Protein AF-0000000066102677 (afdb_homodimer)

InterPro domains:
  IPR001295 Dihydroorotate dehydrogenase, conserved site [PS00911] (38-57)
  IPR001295 Dihydroorotate dehydrogenase, conserved site [PS00912] (243-263)
  IPR005720 Dihydroorotate dehydrogenase, catalytic [PF01180] (4-275)
  IPR012135 Dihydroorotate dehydrogenase, class 1/ 2 [PIRSF000164] (2-303)
  IPR013785 Aldolase-type TIM barrel [G3DSA:3.20.20.70] (10-294)
  IPR023359 Dihydroorotate dehydrogenase A, chain A, domain 2 [G3DSA:2.30.26.10] (53-218)
  IPR024920 Dihydroorotate dehydrogenase, class 1 [MF_00224] (2-303)
  IPR033888 Dihydroorotate dehydrogenase, class 1B [cd04740] (3-303)
  IPR050074 Dihydroorotate dehydrogenase [PTHR48109] (4-302)

Structure (mmCIF, N/CA/C/O backbone):
data_AF-0000000066102677-model_v1
#
loop_
_entity.id
_entity.type
_entity.pdbx_description
1 polymer 'Dihydroorotate dehydrogenase B (NAD(+)), catalytic subunit'
#
loop_
_atom_site.group_PDB
_atom_site.id
_atom_site.type_symbol
_atom_site.label_atom_id
_atom_site.label_alt_id
_atom_site.label_comp_id
_atom_site.label_asym_id
_atom_site.label_entity_id
_atom_site.label_seq_id
_atom_site.pdbx_PDB_ins_code
_atom_site.Cartn_x
_atom_site.Cartn_y
_atom_site.Cartn_z
_atom_site.occupancy
_atom_site.B_iso_or_equiv
_atom_site.auth_seq_id
_atom_site.auth_comp_id
_atom_site.auth_asym_id
_atom_site.auth_atom_id
_atom_site.pdbx_PDB_model_num
ATOM 1 N N . MET A 1 1 ? 10.641 19.453 24.875 1 85.62 1 MET A N 1
ATOM 2 C CA . MET A 1 1 ? 11 19.547 23.453 1 85.62 1 MET A CA 1
ATOM 3 C C . MET A 1 1 ? 10.875 20.984 22.953 1 85.62 1 MET A C 1
ATOM 5 O O . MET A 1 1 ? 9.961 21.703 23.359 1 85.62 1 MET A O 1
ATOM 9 N N . ARG A 1 2 ? 11.828 21.422 22.141 1 90.62 2 ARG A N 1
ATOM 10 C CA . ARG A 1 2 ? 11.82 22.781 21.609 1 90.62 2 ARG A CA 1
ATOM 11 C C . ARG A 1 2 ? 10.648 23 20.656 1 90.62 2 ARG A C 1
ATOM 13 O O . ARG A 1 2 ? 10.305 22.109 19.875 1 90.62 2 ARG A O 1
ATOM 20 N N . PRO A 1 3 ? 10.07 24.172 20.766 1 96.19 3 PRO A N 1
ATOM 21 C CA . PRO A 1 3 ? 9.016 24.5 19.812 1 96.19 3 PRO A CA 1
ATOM 22 C C . PRO A 1 3 ? 9.523 24.547 18.375 1 96.19 3 PRO A C 1
ATOM 24 O O . PRO A 1 3 ? 10.734 24.672 18.141 1 96.19 3 PRO A O 1
ATOM 27 N N . VAL A 1 4 ? 8.586 24.422 17.453 1 97.44 4 VAL A N 1
ATOM 28 C CA . VAL A 1 4 ? 8.922 24.484 16.031 1 97.44 4 VAL A CA 1
ATOM 29 C C . VAL A 1 4 ? 8.008 25.5 15.336 1 97.44 4 VAL A C 1
ATOM 31 O O . VAL A 1 4 ? 6.922 25.797 15.828 1 97.44 4 VAL A O 1
ATOM 34 N N . GLU A 1 5 ? 8.453 26.031 14.273 1 97.69 5 GLU A N 1
ATOM 35 C CA . GLU A 1 5 ? 7.633 26.891 13.43 1 97.69 5 GLU A CA 1
ATOM 36 C C . GLU A 1 5 ? 7.125 26.156 12.195 1 97.69 5 GLU A C 1
ATOM 38 O O . GLU A 1 5 ? 7.922 25.656 11.398 1 97.69 5 GLU A O 1
ATOM 43 N N . VAL A 1 6 ? 5.836 26.047 12.07 1 98 6 VAL A N 1
ATOM 44 C CA . VAL A 1 6 ? 5.207 25.359 10.953 1 98 6 VAL A CA 1
ATOM 45 C C . VAL A 1 6 ? 4.145 26.25 10.32 1 98 6 VAL A C 1
ATOM 47 O O . VAL A 1 6 ? 3.209 26.688 10.992 1 98 6 VAL A O 1
ATOM 50 N N . LEU A 1 7 ? 4.305 26.5 9.062 1 98.25 7 LEU A N 1
ATOM 51 C CA . LEU A 1 7 ? 3.361 27.328 8.312 1 98.25 7 LEU A CA 1
ATOM 52 C C . LEU A 1 7 ? 3.131 28.656 9.016 1 98.25 7 LEU A C 1
ATOM 54 O O . LEU A 1 7 ? 1.985 29.078 9.195 1 98.25 7 LEU A O 1
ATOM 58 N N . GLY A 1 8 ? 4.152 29.203 9.555 1 97.38 8 GLY A N 1
ATOM 59 C CA . GLY A 1 8 ? 4.145 30.547 10.109 1 97.38 8 GLY A CA 1
ATOM 60 C C . GLY A 1 8 ? 3.637 30.609 11.531 1 97.38 8 GLY A C 1
ATOM 61 O O . GLY A 1 8 ? 3.465 31.688 12.094 1 97.38 8 GLY A O 1
ATOM 62 N N . LYS A 1 9 ? 3.381 29.5 12.117 1 98.31 9 LYS A N 1
ATOM 63 C CA . LYS A 1 9 ? 2.877 29.469 13.484 1 98.31 9 LYS A CA 1
ATOM 64 C C . LYS A 1 9 ? 3.818 28.672 14.391 1 98.31 9 LYS A C 1
ATOM 66 O O . LYS A 1 9 ? 4.426 27.688 13.961 1 98.31 9 LYS A O 1
ATOM 71 N N . ARG A 1 10 ? 3.861 29.094 15.586 1 98 10 ARG A N 1
ATOM 72 C CA . ARG A 1 10 ? 4.656 28.391 16.594 1 98 10 ARG A CA 1
ATOM 73 C C . ARG A 1 10 ? 3.895 27.203 17.156 1 98 10 ARG A C 1
ATOM 75 O O . ARG A 1 10 ? 2.777 27.359 17.672 1 98 10 ARG A O 1
ATOM 82 N N . TRP A 1 11 ? 4.465 25.969 17.016 1 98.44 11 TRP A N 1
ATOM 83 C CA . TRP A 1 11 ? 3.965 24.75 17.656 1 98.44 11 TRP A CA 1
ATOM 84 C C . TRP A 1 11 ? 4.785 24.391 18.891 1 98.44 11 TRP A C 1
ATOM 86 O O . TRP A 1 11 ? 6.012 24.516 18.875 1 98.44 11 TRP A O 1
ATOM 96 N N . ALA A 1 12 ? 4.191 24 19.938 1 97.88 12 ALA A N 1
ATOM 97 C CA . ALA A 1 12 ? 4.91 23.609 21.156 1 97.88 12 ALA A CA 1
ATOM 98 C C . ALA A 1 12 ? 5.863 22.453 20.875 1 97.88 12 ALA A C 1
ATOM 100 O O . ALA A 1 12 ? 6.891 22.312 21.547 1 97.88 12 ALA A O 1
ATOM 101 N N . HIS A 1 13 ? 5.57 21.609 20.047 1 98.38 13 HIS A N 1
ATOM 102 C CA . HIS A 1 13 ? 6.34 20.484 19.531 1 98.38 13 HIS A CA 1
ATOM 103 C C . HIS A 1 13 ? 5.832 20.047 18.156 1 98.38 13 HIS A C 1
ATOM 105 O O . HIS A 1 13 ? 4.805 20.547 17.688 1 98.38 13 HIS A O 1
ATOM 111 N N . PRO A 1 14 ? 6.434 19.109 17.391 1 98.69 14 PRO A N 1
ATOM 112 C CA . PRO A 1 14 ? 6.109 18.922 15.984 1 98.69 14 PRO A CA 1
ATOM 113 C C . PRO A 1 14 ? 4.965 17.938 15.766 1 98.69 14 PRO A C 1
ATOM 115 O O . PRO A 1 14 ? 4.848 17.344 14.695 1 98.69 14 PRO A O 1
ATOM 118 N N . ILE A 1 15 ? 4.082 17.688 16.75 1 98.75 15 ILE A N 1
ATOM 119 C CA . ILE A 1 15 ? 3.068 16.656 16.641 1 98.75 15 ILE A CA 1
ATOM 120 C C . ILE A 1 15 ? 1.678 17.281 16.688 1 98.75 15 ILE A C 1
ATOM 122 O O . ILE A 1 15 ? 1.301 17.906 17.672 1 98.75 15 ILE A O 1
ATOM 126 N N . ALA A 1 16 ? 0.967 17.094 15.641 1 98.81 16 ALA A N 1
ATOM 127 C CA . ALA A 1 16 ? -0.382 17.641 15.523 1 98.81 16 ALA A CA 1
ATOM 128 C C . ALA A 1 16 ? -1.42 16.516 15.438 1 98.81 16 ALA A C 1
ATOM 130 O O . ALA A 1 16 ? -1.073 15.359 15.211 1 98.81 16 ALA A O 1
ATOM 131 N N . CYS A 1 17 ? -2.656 16.906 15.648 1 98.56 17 CYS A N 1
ATOM 132 C CA . CYS A 1 17 ? -3.803 16.047 15.383 1 98.56 17 CYS A CA 1
ATOM 133 C C . CYS A 1 17 ? -4.156 16.062 13.898 1 98.56 17 CYS A C 1
ATOM 135 O O . CYS A 1 17 ? -4.406 17.125 13.328 1 98.56 17 CYS A O 1
ATOM 137 N N . ALA A 1 18 ? -4.188 14.883 13.312 1 98.25 18 ALA A N 1
ATOM 138 C CA . ALA A 1 18 ? -4.461 14.773 11.883 1 98.25 18 ALA A CA 1
ATOM 139 C C . ALA A 1 18 ? -5.926 15.078 11.586 1 98.25 18 ALA A C 1
ATOM 141 O O . ALA A 1 18 ? -6.785 14.961 12.461 1 98.25 18 ALA A O 1
ATOM 142 N N . SER A 1 19 ? -6.18 15.461 10.336 1 96.38 19 SER A N 1
ATOM 143 C CA . SER A 1 19 ? -7.555 15.594 9.875 1 96.38 19 SER A CA 1
ATOM 144 C C . SER A 1 19 ? -8.312 14.281 9.984 1 96.38 19 SER A C 1
ATOM 146 O O . SER A 1 19 ? -7.898 13.266 9.414 1 96.38 19 SER A O 1
ATOM 148 N N . GLY A 1 20 ? -9.336 14.281 10.758 1 91.31 20 GLY A N 1
ATOM 149 C CA . GLY A 1 20 ? -10.141 13.086 10.953 1 91.31 20 GLY A CA 1
ATOM 150 C C . GLY A 1 20 ? -11.25 13.273 11.969 1 91.31 20 GLY A C 1
ATOM 151 O O . GLY A 1 20 ? -11.617 14.406 12.289 1 91.31 20 GLY A O 1
ATOM 152 N N . ALA A 1 21 ? -11.711 12.18 12.477 1 82.06 21 ALA A N 1
ATOM 153 C CA . ALA A 1 21 ? -12.914 12.164 13.312 1 82.06 21 ALA A CA 1
ATOM 154 C C . ALA A 1 21 ? -12.68 12.914 14.617 1 82.06 21 ALA A C 1
ATOM 156 O O . ALA A 1 21 ? -13.602 13.523 15.164 1 82.06 21 ALA A O 1
ATOM 157 N N . LEU A 1 22 ? -11.469 12.922 15.07 1 89.38 22 LEU A N 1
ATOM 158 C CA . LEU A 1 22 ? -11.164 13.539 16.359 1 89.38 22 LEU A CA 1
ATOM 159 C C . LEU A 1 22 ? -11.359 15.055 16.281 1 89.38 22 LEU A C 1
ATOM 161 O O . LEU A 1 22 ? -11.688 15.688 17.297 1 89.38 22 LEU A O 1
ATOM 165 N N . ALA A 1 23 ? -11.203 15.633 15.109 1 93.88 23 ALA A N 1
ATOM 166 C CA . ALA A 1 23 ? -11.273 17.094 14.984 1 93.88 23 ALA A CA 1
ATOM 167 C C . ALA A 1 23 ? -12.461 17.5 14.125 1 93.88 23 ALA A C 1
ATOM 169 O O . ALA A 1 23 ? -12.352 18.438 13.32 1 93.88 23 ALA A O 1
ATOM 170 N N . ALA A 1 24 ? -13.562 16.828 14.305 1 92.56 24 ALA A N 1
ATOM 171 C CA . ALA A 1 24 ? -14.758 17.109 13.508 1 92.56 24 ALA A CA 1
ATOM 172 C C . ALA A 1 24 ? -15.602 18.203 14.156 1 92.56 24 ALA A C 1
ATOM 174 O O . ALA A 1 24 ? -16.391 18.859 13.477 1 92.56 24 ALA A O 1
ATOM 175 N N . HIS A 1 25 ? -15.453 18.344 15.508 1 95.25 25 HIS A N 1
ATOM 176 C CA . HIS A 1 25 ? -16.188 19.344 16.281 1 95.25 25 HIS A CA 1
ATOM 177 C C . HIS A 1 25 ? -15.328 19.875 17.438 1 95.25 25 HIS A C 1
ATOM 179 O O . HIS A 1 25 ? -14.297 19.281 17.766 1 95.25 25 HIS A O 1
ATOM 185 N N . ARG A 1 26 ? -15.805 20.906 17.984 1 97.31 26 ARG A N 1
ATOM 186 C CA . ARG A 1 26 ? -15.062 21.609 19.031 1 97.31 26 ARG A CA 1
ATOM 187 C C . ARG A 1 26 ? -14.695 20.672 20.172 1 97.31 26 ARG A C 1
ATOM 189 O O . ARG A 1 26 ? -13.539 20.641 20.609 1 97.31 26 ARG A O 1
ATOM 196 N N . PRO A 1 27 ? -15.57 19.812 20.703 1 97.19 27 PRO A N 1
ATOM 197 C CA . PRO A 1 27 ? -15.18 18.922 21.797 1 97.19 27 PRO A CA 1
ATOM 198 C C . PRO A 1 27 ? -14.023 18 21.438 1 97.19 27 PRO A C 1
ATOM 200 O O . PRO A 1 27 ? -13.164 17.734 22.281 1 97.19 27 PRO A O 1
ATOM 203 N N . GLY A 1 28 ? -14.039 17.547 20.234 1 97.19 28 GLY A N 1
ATOM 204 C CA . GLY A 1 28 ? -12.938 16.734 19.766 1 97.19 28 GLY A CA 1
ATOM 205 C C . GLY A 1 28 ? -11.617 17.484 19.703 1 97.19 28 GLY A C 1
ATOM 206 O O . GLY A 1 28 ? -10.578 16.969 20.109 1 97.19 28 GLY A O 1
ATOM 207 N N . MET A 1 29 ? -11.641 18.672 19.219 1 98 29 MET A N 1
ATOM 208 C CA . MET A 1 29 ? -10.461 19.516 19.156 1 98 29 MET A CA 1
ATOM 209 C C . MET A 1 29 ? -9.906 19.797 20.547 1 98 29 MET A C 1
ATOM 211 O O . MET A 1 29 ? -8.695 19.703 20.766 1 98 29 MET A O 1
ATOM 215 N N . GLU A 1 30 ? -10.844 20.078 21.453 1 98.19 30 GLU A N 1
ATOM 216 C CA . GLU A 1 30 ? -10.453 20.328 22.844 1 98.19 30 GLU A CA 1
ATOM 217 C C . GLU A 1 30 ? -9.773 19.094 23.453 1 98.19 30 GLU A C 1
ATOM 219 O O . GLU A 1 30 ? -8.75 19.219 24.125 1 98.19 30 GLU A O 1
ATOM 224 N N . ASN A 1 31 ? -10.359 18 23.219 1 97.69 31 ASN A N 1
ATOM 225 C CA . ASN A 1 31 ? -9.797 16.75 23.719 1 97.69 31 ASN A CA 1
ATOM 226 C C . ASN A 1 31 ? -8.383 16.531 23.172 1 97.69 31 ASN A C 1
ATOM 228 O O . ASN A 1 31 ? -7.492 16.109 23.922 1 97.69 31 ASN A O 1
ATOM 232 N N . ALA A 1 32 ? -8.164 16.766 21.891 1 98 32 ALA A N 1
ATOM 233 C CA . ALA A 1 32 ? -6.852 16.594 21.281 1 98 32 ALA A CA 1
ATOM 234 C C . ALA A 1 32 ? -5.809 17.484 21.953 1 98 32 ALA A C 1
ATOM 236 O O . ALA A 1 32 ? -4.703 17.031 22.25 1 98 32 ALA A O 1
ATOM 237 N N . VAL A 1 33 ? -6.188 18.703 22.203 1 98.06 33 VAL A N 1
ATOM 238 C CA . VAL A 1 33 ? -5.262 19.672 22.797 1 98.06 33 VAL A CA 1
ATOM 239 C C . VAL A 1 33 ? -4.98 19.281 24.25 1 98.06 33 VAL A C 1
ATOM 241 O O . VAL A 1 33 ? -3.838 19.344 24.703 1 98.06 33 VAL A O 1
ATOM 244 N N . LEU A 1 34 ? -6.004 18.859 24.938 1 97.88 34 LEU A N 1
ATOM 245 C CA . LEU A 1 34 ? -5.836 18.438 26.328 1 97.88 34 LEU A CA 1
ATOM 246 C C . LEU A 1 34 ? -4.949 17.203 26.422 1 97.88 34 LEU A C 1
ATOM 248 O O . LEU A 1 34 ? -4.266 17 27.422 1 97.88 34 LEU A O 1
ATOM 252 N N . ARG A 1 35 ? -4.93 16.516 25.359 1 98.06 35 ARG A N 1
ATOM 253 C CA . ARG A 1 35 ? -4.105 15.305 25.312 1 98.06 35 ARG A CA 1
ATOM 254 C C . ARG A 1 35 ? -2.725 15.617 24.734 1 98.06 35 ARG A C 1
ATOM 256 O O . ARG A 1 35 ? -1.921 14.703 24.531 1 98.06 35 ARG A O 1
ATOM 263 N N . GLY A 1 36 ? -2.475 16.828 24.359 1 98.06 36 GLY A N 1
ATOM 264 C CA . GLY A 1 36 ? -1.104 17.25 24.125 1 98.06 36 GLY A CA 1
ATOM 265 C C . GLY A 1 36 ? -0.829 17.578 22.672 1 98.06 36 GLY A C 1
ATOM 266 O O . GLY A 1 36 ? 0.327 17.734 22.266 1 98.06 36 GLY A O 1
ATOM 267 N N . ALA A 1 37 ? -1.817 17.656 21.812 1 98.62 37 ALA A N 1
ATOM 268 C CA . ALA A 1 37 ? -1.579 18.047 20.422 1 98.62 37 ALA A CA 1
ATOM 269 C C . ALA A 1 37 ? -1.091 19.484 20.312 1 98.62 37 ALA A C 1
ATOM 271 O O . ALA A 1 37 ? -1.624 20.375 20.984 1 98.62 37 ALA A O 1
ATOM 272 N N . ALA A 1 38 ? -0.076 19.719 19.469 1 98.69 38 ALA A N 1
ATOM 273 C CA . ALA A 1 38 ? 0.511 21.047 19.344 1 98.69 38 ALA A CA 1
ATOM 274 C C . ALA A 1 38 ? -0.225 21.875 18.297 1 98.69 38 ALA A C 1
ATOM 276 O O . ALA A 1 38 ? -0.065 23.094 18.234 1 98.69 38 ALA A O 1
ATOM 277 N N . ALA A 1 39 ? -0.993 21.234 17.453 1 98.81 39 ALA A N 1
ATOM 278 C CA . ALA A 1 39 ? -1.823 21.859 16.422 1 98.81 39 ALA A CA 1
ATOM 279 C C . ALA A 1 39 ? -2.971 20.938 16.016 1 98.81 39 ALA A C 1
ATOM 281 O O . ALA A 1 39 ? -2.941 19.734 16.312 1 98.81 39 ALA A O 1
ATOM 282 N N . ILE A 1 40 ? -3.975 21.516 15.383 1 98.75 40 ILE A N 1
ATOM 283 C CA . ILE A 1 40 ? -5.152 20.766 14.961 1 98.75 40 ILE A CA 1
ATOM 284 C C . ILE A 1 40 ? -5.367 20.938 13.461 1 98.75 40 ILE A C 1
ATOM 286 O O . ILE A 1 40 ? -5.383 22.062 12.953 1 98.75 40 ILE A O 1
ATOM 290 N N . PHE A 1 41 ? -5.465 19.859 12.781 1 98.75 41 PHE A N 1
ATOM 291 C CA . PHE A 1 41 ? -6.07 19.844 11.453 1 98.75 41 PHE A CA 1
ATOM 292 C C . PHE A 1 41 ? -7.508 19.344 11.523 1 98.75 41 PHE A C 1
ATOM 294 O O . PHE A 1 41 ? -7.766 18.219 11.953 1 98.75 41 PHE A O 1
ATOM 301 N N . THR A 1 42 ? -8.414 20.125 11.109 1 98.38 42 THR A N 1
ATOM 302 C CA . THR A 1 42 ? -9.82 19.766 11.289 1 98.38 42 THR A CA 1
ATOM 303 C C . THR A 1 42 ? -10.227 18.672 10.32 1 98.38 42 THR A C 1
ATOM 305 O O . THR A 1 42 ? -9.531 18.406 9.336 1 98.38 42 THR A O 1
ATOM 308 N N . LYS A 1 43 ? -11.344 18.062 10.695 1 96.88 43 LYS A N 1
ATOM 309 C CA . LYS A 1 43 ? -11.984 17.203 9.703 1 96.88 43 LYS A CA 1
ATOM 310 C C . LYS A 1 43 ? -12.18 17.938 8.375 1 96.88 43 LYS A C 1
ATOM 312 O O . LYS A 1 43 ? -12.555 19.109 8.359 1 96.88 43 LYS A O 1
ATOM 317 N N . THR A 1 44 ? -11.938 17.172 7.312 1 96.81 44 THR A N 1
ATOM 318 C CA . THR A 1 44 ? -12.102 17.766 5.996 1 96.81 44 THR A CA 1
ATOM 319 C C . THR A 1 44 ? -13.547 18.203 5.781 1 96.81 44 THR A C 1
ATOM 321 O O . THR A 1 44 ? -14.477 17.422 5.988 1 96.81 44 THR A O 1
ATOM 324 N N . VAL A 1 45 ? -13.648 19.438 5.406 1 96.31 45 VAL A N 1
ATOM 325 C CA . VAL A 1 45 ? -14.961 20.031 5.148 1 96.31 45 VAL A CA 1
ATOM 326 C C . VAL A 1 45 ? -15.172 20.188 3.643 1 96.31 45 VAL A C 1
ATOM 328 O O . VAL A 1 45 ? -14.242 20.547 2.91 1 96.31 45 VAL A O 1
ATOM 331 N N . THR A 1 46 ? -16.422 19.875 3.232 1 96.12 46 THR A N 1
ATOM 332 C CA . THR A 1 46 ? -16.812 20.047 1.839 1 96.12 46 THR A CA 1
ATOM 333 C C . THR A 1 46 ? -17.734 21.25 1.69 1 96.12 46 THR A C 1
ATOM 335 O O . THR A 1 46 ? -18.062 21.922 2.676 1 96.12 46 THR A O 1
ATOM 338 N N . GLU A 1 47 ? -18.109 21.547 0.451 1 96.12 47 GLU A N 1
ATOM 339 C CA . GLU A 1 47 ? -18.891 22.75 0.18 1 96.12 47 GLU A CA 1
ATOM 340 C C . GLU A 1 47 ? -20.234 22.719 0.907 1 96.12 47 GLU A C 1
ATOM 342 O O . GLU A 1 47 ? -20.797 23.766 1.255 1 96.12 47 GLU A O 1
ATOM 347 N N . SER A 1 48 ? -20.781 21.516 0.992 1 95.75 48 SER A N 1
ATOM 348 C CA . SER A 1 48 ? -22 21.281 1.746 1 95.75 48 SER A CA 1
ATOM 349 C C . SER A 1 48 ? -21.828 20.125 2.734 1 95.75 48 SER A C 1
ATOM 351 O O . SER A 1 48 ? -20.953 19.281 2.553 1 95.75 48 SER A O 1
ATOM 353 N N . PRO A 1 49 ? -22.641 20.172 3.787 1 96.12 49 PRO A N 1
ATOM 354 C CA . PRO A 1 49 ? -22.547 19.062 4.734 1 96.12 49 PRO A CA 1
ATOM 355 C C . PRO A 1 49 ? -22.703 17.703 4.062 1 96.12 49 PRO A C 1
ATOM 357 O O . PRO A 1 49 ? -23.438 17.578 3.076 1 96.12 49 PRO A O 1
ATOM 360 N N . ARG A 1 50 ? -22 16.688 4.582 1 93.88 50 ARG A N 1
ATOM 361 C CA . ARG A 1 50 ? -22.094 15.32 4.094 1 93.88 50 ARG A CA 1
ATOM 362 C C . ARG A 1 50 ? -22.359 14.352 5.238 1 93.88 50 ARG A C 1
ATOM 364 O O . ARG A 1 50 ? -21.812 14.5 6.332 1 93.88 50 ARG A O 1
ATOM 371 N N . GLU A 1 51 ? -23.172 13.375 4.926 1 93.19 51 GLU A N 1
ATOM 372 C CA . GLU A 1 51 ? -23.5 12.352 5.914 1 93.19 51 GLU A CA 1
ATOM 373 C C . GLU A 1 51 ? -22.422 11.266 5.961 1 93.19 51 GLU A C 1
ATOM 375 O O . GLU A 1 51 ? -22.203 10.656 7.004 1 93.19 51 GLU A O 1
ATOM 380 N N . GLY A 1 52 ? -21.75 11.078 4.914 1 91.31 52 GLY A N 1
ATOM 381 C CA . GLY A 1 52 ? -20.766 10.008 4.816 1 91.31 52 GLY A CA 1
ATOM 382 C C . GLY A 1 52 ? -21.344 8.727 4.238 1 91.31 52 GLY A C 1
ATOM 383 O O . GLY A 1 52 ? -22.484 8.711 3.77 1 91.31 52 GLY A O 1
ATOM 384 N N . HIS A 1 53 ? -20.578 7.695 4.168 1 90.88 53 HIS A N 1
ATOM 385 C CA . HIS A 1 53 ? -20.984 6.402 3.621 1 90.88 53 HIS A CA 1
ATOM 386 C C . HIS A 1 53 ? -21.781 5.59 4.641 1 90.88 53 HIS A C 1
ATOM 388 O O . HIS A 1 53 ? -21.688 5.844 5.844 1 90.88 53 HIS A O 1
ATOM 394 N N . PRO A 1 54 ? -22.5 4.637 4.172 1 91 54 PRO A N 1
ATOM 395 C CA . PRO A 1 54 ? -23.156 3.729 5.113 1 91 54 PRO A CA 1
ATOM 396 C C . PRO A 1 54 ? -22.172 2.857 5.887 1 91 54 PRO A C 1
ATOM 398 O O . PRO A 1 54 ? -21.109 2.508 5.363 1 91 54 PRO A O 1
ATOM 401 N N . GLY A 1 55 ? -22.516 2.506 7.086 1 92.06 55 GLY A N 1
ATOM 402 C CA . GLY A 1 55 ? -21.641 1.697 7.93 1 92.06 55 GLY A CA 1
ATOM 403 C C . GLY A 1 55 ? -21.547 0.253 7.473 1 92.06 55 GLY A C 1
ATOM 404 O O . GLY A 1 55 ? -22.375 -0.209 6.684 1 92.06 55 GLY A O 1
ATOM 405 N N . PRO A 1 56 ? -20.594 -0.482 8.094 1 96.44 56 PRO A N 1
ATOM 406 C CA . PRO A 1 56 ? -19.453 -0.003 8.883 1 96.44 56 PRO A CA 1
ATOM 407 C C . PRO A 1 56 ? -18.516 0.878 8.078 1 96.44 56 PRO A C 1
ATOM 409 O O . PRO A 1 56 ? -18.25 0.599 6.906 1 96.44 56 PRO A O 1
ATOM 412 N N . VAL A 1 57 ? -18.016 1.955 8.68 1 95.19 57 VAL A N 1
ATOM 413 C CA . VAL A 1 57 ? -17.188 2.904 7.945 1 95.19 57 VAL A CA 1
ATOM 414 C C . VAL A 1 57 ? -15.742 2.818 8.445 1 95.19 57 VAL A C 1
ATOM 416 O O . VAL A 1 57 ? -14.859 3.506 7.926 1 95.19 57 VAL A O 1
ATOM 419 N N . PHE A 1 58 ? -15.547 2.049 9.484 1 95.94 58 PHE A N 1
ATOM 420 C CA . PHE A 1 58 ? -14.227 1.818 10.062 1 95.94 58 PHE A CA 1
ATOM 421 C C . PHE A 1 58 ? -14.117 0.406 10.625 1 95.94 58 PHE A C 1
ATOM 423 O O . PHE A 1 58 ? -15.023 -0.062 11.32 1 95.94 58 PHE A O 1
ATOM 430 N N . VAL A 1 59 ? -13.055 -0.29 10.273 1 96.69 59 VAL A N 1
ATOM 431 C CA . VAL A 1 59 ? -12.805 -1.61 10.836 1 96.69 59 VAL A CA 1
ATOM 432 C C . VAL A 1 59 ? -11.359 -1.688 11.328 1 96.69 59 VAL A C 1
ATOM 434 O O . VAL A 1 59 ? -10.43 -1.298 10.617 1 96.69 59 VAL A O 1
ATOM 437 N N . ASP A 1 60 ? -11.25 -2.234 12.539 1 95 60 ASP A N 1
ATOM 438 C CA . ASP A 1 60 ? -9.977 -2.299 13.25 1 95 60 ASP A CA 1
ATOM 439 C C . ASP A 1 60 ? -9.289 -3.643 13.023 1 95 60 ASP A C 1
ATOM 441 O O . ASP A 1 60 ? -9.773 -4.68 13.484 1 95 60 ASP A O 1
ATOM 445 N N . TYR A 1 61 ? -8.219 -3.648 12.312 1 96.62 61 TYR A N 1
ATOM 446 C CA . TYR A 1 61 ? -7.312 -4.781 12.133 1 96.62 61 TYR A CA 1
ATOM 447 C C . TYR A 1 61 ? -5.895 -4.418 12.562 1 96.62 61 TYR A C 1
ATOM 449 O O . TYR A 1 61 ? -4.926 -4.797 11.906 1 96.62 61 TYR A O 1
ATOM 457 N N . LEU A 1 62 ? -5.773 -3.689 13.586 1 93.62 62 LEU A N 1
ATOM 458 C CA . LEU A 1 62 ? -4.469 -3.205 14.023 1 93.62 62 LEU A CA 1
ATOM 459 C C . LEU A 1 62 ? -3.586 -4.359 14.484 1 93.62 62 LEU A C 1
ATOM 461 O O . LEU A 1 62 ? -2.357 -4.258 14.453 1 93.62 62 LEU A O 1
ATOM 465 N N . ASP A 1 63 ? -4.184 -5.484 14.914 1 92.94 63 ASP A N 1
ATOM 466 C CA . ASP A 1 63 ? -3.418 -6.691 15.211 1 92.94 63 ASP A CA 1
ATOM 467 C C . ASP A 1 63 ? -2.699 -7.207 13.969 1 92.94 63 ASP A C 1
ATOM 469 O O . ASP A 1 63 ? -1.719 -7.945 14.078 1 92.94 63 ASP A O 1
ATOM 473 N N . GLU A 1 64 ? -3.209 -6.793 12.852 1 95.31 64 GLU A N 1
ATOM 474 C CA . GLU A 1 64 ? -2.566 -7.133 11.586 1 95.31 64 GLU A CA 1
ATOM 475 C C . GLU A 1 64 ? -1.789 -5.941 11.023 1 95.31 64 GLU A C 1
ATOM 477 O O . GLU A 1 64 ? -1.279 -6 9.906 1 95.31 64 GLU A O 1
ATOM 482 N N . GLY A 1 65 ? -1.848 -4.836 11.75 1 96.19 65 GLY A N 1
ATOM 483 C CA . GLY A 1 65 ? -0.993 -3.699 11.453 1 96.19 65 GLY A CA 1
ATOM 484 C C . GLY A 1 65 ? -1.702 -2.609 10.672 1 96.19 65 GLY A C 1
ATOM 485 O O . GLY A 1 65 ? -1.064 -1.677 10.18 1 96.19 65 GLY A O 1
ATOM 486 N N . TYR A 1 66 ? -3.09 -2.768 10.523 1 97.81 66 TYR A N 1
ATOM 487 C CA . TYR A 1 66 ? -3.758 -1.738 9.734 1 97.81 66 TYR A CA 1
ATOM 488 C C . TYR A 1 66 ? -5.215 -1.591 10.156 1 97.81 66 TYR A C 1
ATOM 490 O O . TYR A 1 66 ? -5.723 -2.387 10.945 1 97.81 66 TYR A O 1
ATOM 498 N N . ALA A 1 67 ? -5.812 -0.548 9.711 1 97.31 67 ALA A N 1
ATOM 499 C CA . ALA A 1 67 ? -7.258 -0.33 9.742 1 97.31 67 ALA A CA 1
ATOM 500 C C . ALA A 1 67 ? -7.773 0.083 8.367 1 97.31 67 ALA A C 1
ATOM 502 O O . ALA A 1 67 ? -7.004 0.536 7.516 1 97.31 67 ALA A O 1
ATOM 503 N N . LEU A 1 68 ? -9.016 -0.189 8.125 1 97.19 68 LEU A N 1
ATOM 504 C CA . LEU A 1 68 ? -9.672 0.271 6.91 1 97.19 68 LEU A CA 1
ATOM 505 C C . LEU A 1 68 ? -10.781 1.266 7.234 1 97.19 68 LEU A C 1
ATOM 507 O O . LEU A 1 68 ? -11.531 1.071 8.188 1 97.19 68 LEU A O 1
ATOM 511 N N . ASN A 1 69 ? -10.789 2.34 6.441 1 94.62 69 ASN A N 1
ATOM 512 C CA . ASN A 1 69 ? -11.844 3.33 6.66 1 94.62 69 ASN A CA 1
ATOM 513 C C . ASN A 1 69 ? -12.477 3.775 5.344 1 94.62 69 ASN A C 1
ATOM 515 O O . ASN A 1 69 ? -11.789 3.887 4.328 1 94.62 69 ASN A O 1
ATOM 519 N N . ALA A 1 70 ? -13.758 3.902 5.359 1 93.12 70 ALA A N 1
ATOM 520 C CA . ALA A 1 70 ? -14.562 4.434 4.262 1 93.12 70 ALA A CA 1
ATOM 521 C C . ALA A 1 70 ? -15.594 5.43 4.773 1 93.12 70 ALA A C 1
ATOM 523 O O . ALA A 1 70 ? -16.797 5.199 4.648 1 93.12 70 ALA A O 1
ATOM 524 N N . MET A 1 71 ? -15.164 6.547 5.25 1 90.62 71 MET A N 1
ATOM 525 C CA . MET A 1 71 ? -16.016 7.48 5.977 1 90.62 71 MET A CA 1
ATOM 526 C C . MET A 1 71 ? -16.906 8.266 5.02 1 90.62 71 MET A C 1
ATOM 528 O O . MET A 1 71 ? -18.016 8.656 5.383 1 90.62 71 MET A O 1
ATOM 532 N N . GLY A 1 72 ? -16.469 8.562 3.873 1 89.25 72 GLY A N 1
ATOM 533 C CA . GLY A 1 72 ? -17.234 9.367 2.941 1 89.25 72 GLY A CA 1
ATOM 534 C C . GLY A 1 72 ? -17.25 10.844 3.309 1 89.25 72 GLY A C 1
ATOM 535 O O . GLY A 1 72 ? -18.25 11.523 3.074 1 89.25 72 GLY A O 1
ATOM 536 N N . LEU A 1 73 ? -16.359 11.289 4.082 1 91.19 73 LEU A N 1
ATOM 537 C CA . LEU A 1 73 ? -16.094 12.664 4.484 1 91.19 73 LEU A CA 1
ATOM 538 C C . LEU A 1 73 ? -17.281 13.258 5.227 1 91.19 73 LEU A C 1
ATOM 540 O O . LEU A 1 73 ? -17.734 14.359 4.898 1 91.19 73 LEU A O 1
ATOM 544 N N . PRO A 1 74 ? -17.797 12.531 6.141 1 93.19 74 PRO A N 1
ATOM 545 C CA . PRO A 1 74 ? -18.828 13.195 6.934 1 93.19 74 PRO A CA 1
ATOM 546 C C . PRO A 1 74 ? -18.344 14.492 7.57 1 93.19 74 PRO A C 1
ATOM 548 O O . PRO A 1 74 ? -17.266 14.531 8.164 1 93.19 74 PRO A O 1
ATOM 551 N N . ASN A 1 75 ? -19.094 15.547 7.445 1 94.25 75 ASN A N 1
ATOM 552 C CA . ASN A 1 75 ? -18.703 16.844 7.988 1 94.25 75 ASN A CA 1
ATOM 553 C C . ASN A 1 75 ? -19.906 17.781 8.109 1 94.25 75 ASN A C 1
ATOM 555 O O . ASN A 1 75 ? -20.922 17.594 7.434 1 94.25 75 ASN A O 1
ATOM 559 N N . PRO A 1 76 ? -19.859 18.766 8.898 1 95 76 PRO A N 1
ATOM 560 C CA . PRO A 1 76 ? -21 19.625 9.195 1 95 76 PRO A CA 1
ATOM 561 C C . PRO A 1 76 ? -21.141 20.766 8.18 1 95 76 PRO A C 1
ATOM 563 O O . PRO A 1 76 ? -22.109 21.531 8.258 1 95 76 PRO A O 1
ATOM 566 N N . GLY A 1 77 ? -20.203 20.953 7.305 1 96.69 77 GLY A N 1
ATOM 567 C CA . GLY A 1 77 ? -20.188 22.078 6.391 1 96.69 77 GLY A CA 1
ATOM 568 C C . GLY A 1 77 ? -19.328 23.234 6.879 1 96.69 77 GLY A C 1
ATOM 569 O O . GLY A 1 77 ? -18.938 23.266 8.047 1 96.69 77 GLY A O 1
ATOM 570 N N . PRO A 1 78 ? -19.031 24.125 5.945 1 98.06 78 PRO A N 1
ATOM 571 C CA . PRO A 1 78 ? -18.078 25.188 6.281 1 98.06 78 PRO A CA 1
ATOM 572 C C . PRO A 1 78 ? -18.625 26.172 7.32 1 98.06 78 PRO A C 1
ATOM 574 O O . PRO A 1 78 ? -17.875 26.609 8.203 1 98.06 78 PRO A O 1
ATOM 577 N N . ASP A 1 79 ? -19.938 26.516 7.258 1 98 79 ASP A N 1
ATOM 578 C CA . ASP A 1 79 ? -20.5 27.484 8.195 1 98 79 ASP A CA 1
ATOM 579 C C . ASP A 1 79 ? -20.391 26.969 9.633 1 98 79 ASP A C 1
ATOM 581 O O . ASP A 1 79 ? -19.938 27.703 10.516 1 98 79 ASP A O 1
ATOM 585 N N . ARG A 1 80 ? -20.75 25.797 9.773 1 98.06 80 ARG A N 1
ATOM 586 C CA . ARG A 1 80 ? -20.703 25.234 11.117 1 98.06 80 ARG A CA 1
ATOM 587 C C . ARG A 1 80 ? -19.266 25.062 11.594 1 98.06 80 ARG A C 1
ATOM 589 O O . ARG A 1 80 ? -18.969 25.328 12.766 1 98.06 80 ARG A O 1
ATOM 596 N N . MET A 1 81 ? -18.391 24.641 10.805 1 98.31 81 MET A N 1
ATOM 597 C CA . MET A 1 81 ? -17 24.438 11.195 1 98.31 81 MET A CA 1
ATOM 598 C C . MET A 1 81 ? -16.344 25.766 11.57 1 98.31 81 MET A C 1
ATOM 600 O O . MET A 1 81 ? -15.523 25.812 12.5 1 98.31 81 MET A O 1
ATOM 604 N N . VAL A 1 82 ? -16.672 26.812 10.859 1 98.56 82 VAL A N 1
ATOM 605 C CA . VAL A 1 82 ? -16.172 28.125 11.195 1 98.56 82 VAL A CA 1
ATOM 606 C C . VAL A 1 82 ? -16.531 28.469 12.641 1 98.56 82 VAL A C 1
ATOM 608 O O . VAL A 1 82 ? -15.68 28.906 13.414 1 98.56 82 VAL A O 1
ATOM 611 N N . VAL A 1 83 ? -17.766 28.203 12.977 1 98.38 83 VAL A N 1
ATOM 612 C CA . VAL A 1 83 ? -18.234 28.469 14.328 1 98.38 83 VAL A CA 1
ATOM 613 C C . VAL A 1 83 ? -17.484 27.609 15.336 1 98.38 83 VAL A C 1
ATOM 615 O O . VAL A 1 83 ? -17.062 28.109 16.391 1 98.38 83 VAL A O 1
ATOM 618 N N . GLU A 1 84 ? -17.312 26.344 15.023 1 98.19 84 GLU A N 1
ATOM 619 C CA . GLU A 1 84 ? -16.578 25.438 15.898 1 98.19 84 GLU A CA 1
ATOM 620 C C . GLU A 1 84 ? -15.156 25.938 16.156 1 98.19 84 GLU A C 1
ATOM 622 O O . GLU A 1 84 ? -14.68 25.891 17.281 1 98.19 84 GLU A O 1
ATOM 627 N N . ILE A 1 85 ? -14.5 26.422 15.125 1 98.44 85 ILE A N 1
ATOM 628 C CA . ILE A 1 85 ? -13.125 26.891 15.242 1 98.44 85 ILE A CA 1
ATOM 629 C C . ILE A 1 85 ? -13.07 28.172 16.078 1 98.44 85 ILE A C 1
ATOM 631 O O . ILE A 1 85 ? -12.211 28.312 16.953 1 98.44 85 ILE A O 1
ATOM 635 N N . GLU A 1 86 ? -14.016 29.094 15.836 1 98.19 86 GLU A N 1
ATOM 636 C CA . GLU A 1 86 ? -14.047 30.359 16.562 1 98.19 86 GLU A CA 1
ATOM 637 C C . GLU A 1 86 ? -14.258 30.125 18.062 1 98.19 86 GLU A C 1
ATOM 639 O O . GLU A 1 86 ? -13.555 30.703 18.891 1 98.19 86 GLU A O 1
ATOM 644 N N . GLU A 1 87 ? -15.164 29.25 18.328 1 98.12 87 GLU A N 1
ATOM 645 C CA . GLU A 1 87 ? -15.43 28.953 19.734 1 98.12 87 GLU A CA 1
ATOM 646 C C . GLU A 1 87 ? -14.242 28.25 20.375 1 98.12 87 GLU A C 1
ATOM 648 O O . GLU A 1 87 ? -13.93 28.5 21.547 1 98.12 87 GLU A O 1
ATOM 653 N N . PHE A 1 88 ? -13.68 27.375 19.734 1 98.19 88 PHE A N 1
ATOM 654 C CA . PHE A 1 88 ? -12.484 26.688 20.219 1 98.19 88 PHE A CA 1
ATOM 655 C C . PHE A 1 88 ? -11.375 27.688 20.531 1 98.19 88 PHE A C 1
ATOM 657 O O . PHE A 1 88 ? -10.719 27.578 21.562 1 98.19 88 PHE A O 1
ATOM 664 N N . ARG A 1 89 ? -11.195 28.688 19.719 1 97 89 ARG A N 1
ATOM 665 C CA . ARG A 1 89 ? -10.117 29.656 19.828 1 97 89 ARG A CA 1
ATOM 666 C C . ARG A 1 89 ? -10.352 30.609 21 1 97 89 ARG A C 1
ATOM 668 O O . ARG A 1 89 ? -9.422 31.281 21.453 1 97 89 ARG A O 1
ATOM 675 N N . ASP A 1 90 ? -11.57 30.703 21.438 1 96.62 90 ASP A N 1
ATOM 676 C CA . ASP A 1 90 ? -11.867 31.5 22.609 1 96.62 90 ASP A CA 1
ATOM 677 C C . ASP A 1 90 ? -11.203 30.906 23.859 1 96.62 90 ASP A C 1
ATOM 679 O O . ASP A 1 90 ? -10.922 31.641 24.812 1 96.62 90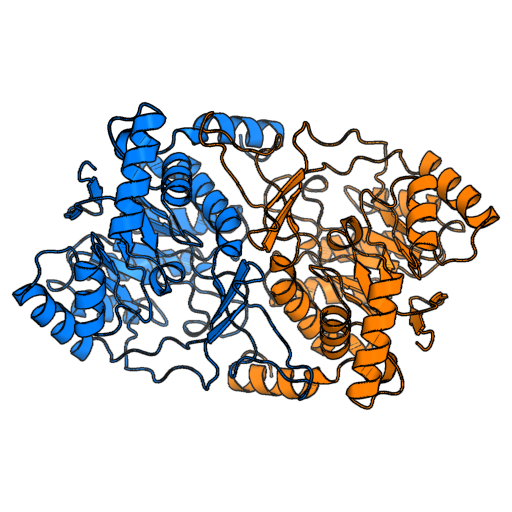 ASP A O 1
ATOM 683 N N . GLU A 1 91 ? -10.914 29.656 23.75 1 96.44 91 GLU A N 1
ATOM 684 C CA . GLU A 1 91 ? -10.453 28.969 24.969 1 96.44 91 GLU A CA 1
ATOM 685 C C . GLU A 1 91 ? -9.023 28.484 24.812 1 96.44 91 GLU A C 1
ATOM 687 O O . GLU A 1 91 ? -8.297 28.328 25.797 1 96.44 91 GLU A O 1
ATOM 692 N N . PHE A 1 92 ? -8.641 28.234 23.625 1 97.31 92 PHE A N 1
ATOM 693 C CA . PHE A 1 92 ? -7.344 27.609 23.391 1 97.31 92 PHE A CA 1
ATOM 694 C C . PHE A 1 92 ? -6.512 28.438 22.422 1 97.31 92 PHE A C 1
ATOM 696 O O . PHE A 1 92 ? -7.039 28.969 21.438 1 97.31 92 PHE A O 1
ATOM 703 N N . ASP A 1 93 ? -5.23 28.516 22.734 1 96.06 93 ASP A N 1
ATOM 704 C CA . ASP A 1 93 ? -4.285 29.203 21.875 1 96.06 93 ASP A CA 1
ATOM 705 C C . ASP A 1 93 ? -3.379 28.203 21.156 1 96.06 93 ASP A C 1
ATOM 707 O O . ASP A 1 93 ? -2.17 28.172 21.391 1 96.06 93 ASP A O 1
ATOM 711 N N . VAL A 1 94 ? -3.91 27.344 20.359 1 97.62 94 VAL A N 1
ATOM 712 C CA . VAL A 1 94 ? -3.236 26.344 19.531 1 97.62 94 VAL A CA 1
ATOM 713 C C . VAL A 1 94 ? -3.576 26.547 18.062 1 97.62 94 VAL A C 1
ATOM 715 O O . VAL A 1 94 ? -4.719 26.875 17.719 1 97.62 94 VAL A O 1
ATOM 718 N N . PRO A 1 95 ? -2.559 26.422 17.172 1 98.69 95 PRO A N 1
ATOM 719 C CA . PRO A 1 95 ? -2.846 26.609 15.742 1 98.69 95 PRO A CA 1
ATOM 720 C C . PRO A 1 95 ? -3.896 25.641 15.219 1 98.69 95 PRO A C 1
ATOM 722 O O . PRO A 1 95 ? -3.891 24.469 15.586 1 98.69 95 PRO A O 1
ATOM 725 N N . VAL A 1 96 ? -4.812 26.172 14.391 1 98.81 96 VAL A N 1
ATOM 726 C CA . VAL A 1 96 ? -5.852 25.375 13.758 1 98.81 96 VAL A CA 1
ATOM 727 C C . VAL A 1 96 ? -5.766 25.516 12.242 1 98.81 96 VAL A C 1
ATOM 729 O O . VAL A 1 96 ? -5.781 26.625 11.711 1 98.81 96 VAL A O 1
ATOM 732 N N . TYR A 1 97 ? -5.605 24.406 11.539 1 98.81 97 TYR A N 1
ATOM 733 C CA . TYR A 1 97 ? -5.598 24.344 10.086 1 98.81 97 TYR A CA 1
ATOM 734 C C . TYR A 1 97 ? -6.875 23.703 9.562 1 98.81 97 TYR A C 1
ATOM 736 O O . TYR A 1 97 ? -7.23 22.594 9.969 1 98.81 97 TYR A O 1
ATOM 744 N N . ALA A 1 98 ? -7.594 24.391 8.68 1 98.62 98 ALA A N 1
ATOM 745 C CA . ALA A 1 98 ? -8.82 23.844 8.109 1 98.62 98 ALA A CA 1
ATOM 746 C C . ALA A 1 98 ? -8.523 22.938 6.922 1 98.62 98 ALA A C 1
ATOM 748 O O . ALA A 1 98 ? -7.867 23.344 5.965 1 98.62 98 ALA A O 1
ATOM 749 N N . SER A 1 99 ? -8.969 21.734 7.035 1 98.25 99 SER A N 1
ATOM 750 C CA . SER A 1 99 ? -8.891 20.812 5.902 1 98.25 99 SER A CA 1
ATOM 751 C C . SER A 1 99 ? -10.141 20.906 5.027 1 98.25 99 SER A C 1
ATOM 753 O O . SER A 1 99 ? -11.266 20.906 5.539 1 98.25 99 SER A O 1
ATOM 755 N N . VAL A 1 100 ? -9.93 20.969 3.666 1 97.69 100 VAL A N 1
ATOM 756 C CA . VAL A 1 100 ? -11.078 21.188 2.783 1 97.69 100 VAL A CA 1
ATOM 757 C C . VAL A 1 100 ? -10.961 20.281 1.562 1 97.69 100 VAL A C 1
ATOM 759 O O . VAL A 1 100 ? -9.859 19.922 1.142 1 97.69 100 VAL A O 1
ATOM 762 N N . ALA A 1 101 ? -12.078 19.891 1.011 1 96.12 101 ALA A N 1
ATOM 763 C CA . ALA A 1 101 ? -12.188 19.125 -0.229 1 96.12 101 ALA A CA 1
ATOM 764 C C . ALA A 1 101 ? -13.375 19.609 -1.064 1 96.12 101 ALA A C 1
ATOM 766 O O . ALA A 1 101 ? -14.43 19.922 -0.522 1 96.12 101 ALA A O 1
ATOM 767 N N . ALA A 1 102 ? -13.141 19.625 -2.352 1 94.5 102 ALA A N 1
ATOM 768 C CA . ALA A 1 102 ? -14.172 20.031 -3.301 1 94.5 102 ALA A CA 1
ATOM 769 C C . ALA A 1 102 ? -13.969 19.359 -4.656 1 94.5 102 ALA A C 1
ATOM 771 O O . ALA A 1 102 ? -12.984 18.641 -4.859 1 94.5 102 ALA A O 1
ATOM 772 N N . ASP A 1 103 ? -14.859 19.594 -5.586 1 89 103 ASP A N 1
ATOM 773 C CA . ASP A 1 103 ? -14.844 18.922 -6.879 1 89 103 ASP A CA 1
ATOM 774 C C . ASP A 1 103 ? -13.953 19.656 -7.879 1 89 103 ASP A C 1
ATOM 776 O O . ASP A 1 103 ? -13.586 19.109 -8.914 1 89 103 ASP A O 1
ATOM 780 N N . GLY A 1 104 ? -13.633 20.875 -7.543 1 92.19 104 GLY A N 1
ATOM 781 C CA . GLY A 1 104 ? -12.828 21.672 -8.469 1 92.19 104 GLY A CA 1
ATOM 782 C C . GLY A 1 104 ? -12.375 22.984 -7.887 1 92.19 104 GLY A C 1
ATOM 783 O O . GLY A 1 104 ? -12.633 23.281 -6.715 1 92.19 104 GLY A O 1
ATOM 784 N N . PRO A 1 105 ? -11.773 23.75 -8.75 1 96.31 105 PRO A N 1
ATOM 785 C CA . PRO A 1 105 ? -11.148 24.984 -8.273 1 96.31 105 PRO A CA 1
ATOM 786 C C . PRO A 1 105 ? -12.156 25.953 -7.645 1 96.31 105 PRO A C 1
ATOM 788 O O . PRO A 1 105 ? -11.852 26.594 -6.637 1 96.31 105 PRO A O 1
ATOM 791 N N . GLU A 1 106 ? -13.336 26.062 -8.211 1 97.25 106 GLU A N 1
ATOM 792 C CA . GLU A 1 106 ? -14.32 27 -7.684 1 97.25 106 GLU A CA 1
ATOM 793 C C . GLU A 1 106 ? -14.766 26.609 -6.277 1 97.25 106 GLU A C 1
ATOM 795 O O . GLU A 1 106 ? -14.953 27.484 -5.418 1 97.25 106 GLU A O 1
ATOM 800 N N . GLY A 1 107 ? -14.93 25.375 -6.09 1 96.94 107 GLY A N 1
ATOM 801 C CA . GLY A 1 107 ? -15.281 24.906 -4.762 1 96.94 107 GLY A CA 1
ATOM 802 C C . GLY A 1 107 ? -14.195 25.141 -3.734 1 96.94 107 GLY A C 1
ATOM 803 O O . GLY A 1 107 ? -14.477 25.594 -2.621 1 96.94 107 GLY A O 1
ATOM 804 N N . PHE A 1 108 ? -12.984 24.953 -4.102 1 97.62 108 PHE A N 1
ATOM 805 C CA . PHE A 1 108 ? -11.859 25.188 -3.205 1 97.62 108 PHE A CA 1
ATOM 806 C C . PHE A 1 108 ? -11.719 26.672 -2.902 1 97.62 108 PHE A C 1
ATOM 808 O O . PHE A 1 108 ? -11.391 27.062 -1.777 1 97.62 108 PHE A O 1
ATOM 815 N N . LYS A 1 109 ? -12.008 27.469 -3.867 1 98.5 109 LYS A N 1
ATOM 816 C CA . LYS A 1 109 ? -11.992 28.922 -3.682 1 98.5 109 LYS A CA 1
ATOM 817 C C . LYS A 1 109 ? -13.016 29.344 -2.641 1 98.5 109 LYS A C 1
ATOM 819 O O . LYS A 1 109 ? -12.703 30.141 -1.745 1 98.5 109 LYS A O 1
ATOM 824 N N . ARG A 1 110 ? -14.188 28.797 -2.775 1 98.31 110 ARG A N 1
ATOM 825 C CA . ARG A 1 110 ? -15.258 29.141 -1.841 1 98.31 110 ARG A CA 1
ATOM 826 C C . ARG A 1 110 ? -14.898 28.719 -0.42 1 98.31 110 ARG A C 1
ATOM 828 O O . ARG A 1 110 ? -15.094 29.484 0.528 1 98.31 110 ARG A O 1
ATOM 835 N N . LEU A 1 111 ? -14.383 27.609 -0.309 1 98.62 111 LEU A N 1
ATOM 836 C CA . LEU A 1 111 ? -14 27.094 1.002 1 98.62 111 LEU A CA 1
ATOM 837 C C . LEU A 1 111 ? -12.852 27.891 1.591 1 98.62 111 LEU A C 1
ATOM 839 O O . LEU A 1 111 ? -12.852 28.203 2.785 1 98.62 111 LEU A O 1
ATOM 843 N N . ALA A 1 112 ? -11.93 28.203 0.752 1 98.81 112 ALA A N 1
ATOM 844 C CA . ALA A 1 112 ? -10.797 29.031 1.189 1 98.81 112 ALA A CA 1
ATOM 845 C C . ALA A 1 112 ? -11.273 30.359 1.763 1 98.81 112 ALA A C 1
ATOM 847 O O . ALA A 1 112 ? -10.82 30.781 2.824 1 98.81 112 ALA A O 1
ATOM 848 N N . ARG A 1 113 ? -12.195 30.969 1.106 1 98.56 113 ARG A N 1
ATOM 849 C CA . ARG A 1 113 ? -12.734 32.25 1.56 1 98.56 113 ARG A CA 1
ATOM 850 C C . ARG A 1 113 ? -13.445 32.094 2.9 1 98.56 113 ARG A C 1
ATOM 852 O O . ARG A 1 113 ? -13.32 32.938 3.777 1 98.56 113 ARG A O 1
ATOM 859 N N . ALA A 1 114 ? -14.117 31 3.014 1 98.44 114 ALA A N 1
ATOM 860 C CA . ALA A 1 114 ? -14.906 30.781 4.223 1 98.44 114 ALA A CA 1
ATOM 861 C C . ALA A 1 114 ? -14.016 30.703 5.453 1 98.44 114 ALA A C 1
ATOM 863 O O . ALA A 1 114 ? -14.422 31.078 6.551 1 98.44 114 ALA A O 1
ATOM 864 N N . PHE A 1 115 ? -12.789 30.266 5.309 1 98.69 115 PHE A N 1
ATOM 865 C CA . PHE A 1 115 ? -11.938 30.016 6.469 1 98.69 115 PHE A CA 1
ATOM 866 C C . PHE A 1 115 ? -10.898 31.109 6.629 1 98.69 115 PHE A C 1
ATOM 868 O O . PHE A 1 115 ? -10.094 31.094 7.562 1 98.69 115 PHE A O 1
ATOM 875 N N . SER A 1 116 ? -10.906 32.031 5.645 1 98.44 116 SER A N 1
ATOM 876 C CA . SER A 1 116 ? -10.008 33.188 5.762 1 98.44 116 SER A CA 1
ATOM 877 C C . SER A 1 116 ? -10.312 34 7.016 1 98.44 116 SER A C 1
ATOM 879 O O . SER A 1 116 ? -11.469 34.312 7.289 1 98.44 116 SER A O 1
ATOM 881 N N . GLY A 1 117 ? -9.273 34.25 7.77 1 97.44 117 GLY A N 1
ATOM 882 C CA . GLY A 1 117 ? -9.438 35 9.008 1 97.44 117 GLY A CA 1
ATOM 883 C C . GLY A 1 117 ? -9.875 34.125 10.172 1 97.44 117 GLY A C 1
ATOM 884 O O . GLY A 1 117 ? -9.945 34.594 11.312 1 97.44 117 GLY A O 1
ATOM 885 N N . VAL A 1 118 ? -10.125 32.875 9.891 1 98.06 118 VAL A N 1
ATOM 886 C CA . VAL A 1 118 ? -10.609 31.922 10.906 1 98.06 118 VAL A CA 1
ATOM 887 C C . VAL A 1 118 ? -9.531 30.891 11.219 1 98.06 118 VAL A C 1
ATOM 889 O O . VAL A 1 118 ? -9.133 30.734 12.375 1 98.06 118 VAL A O 1
ATOM 892 N N . ALA A 1 119 ? -9.023 30.25 10.242 1 98.56 119 ALA A N 1
ATOM 893 C CA . ALA A 1 119 ? -7.984 29.234 10.398 1 98.56 119 ALA A CA 1
ATOM 894 C C . ALA A 1 119 ? -6.594 29.844 10.219 1 98.56 119 ALA A C 1
ATOM 896 O O . ALA A 1 119 ? -6.438 30.844 9.523 1 98.56 119 ALA A O 1
ATOM 897 N N . ASP A 1 120 ? -5.613 29.219 10.797 1 98.62 120 ASP A N 1
ATOM 898 C CA . ASP A 1 120 ? -4.234 29.688 10.68 1 98.62 120 ASP A CA 1
ATOM 899 C C . ASP A 1 120 ? -3.619 29.234 9.352 1 98.62 120 ASP A C 1
ATOM 901 O O . ASP A 1 120 ? -2.594 29.781 8.93 1 98.62 120 ASP A O 1
ATOM 905 N N . GLY A 1 121 ? -4.184 28.312 8.688 1 98.75 121 GLY A N 1
ATOM 906 C CA . GLY A 1 121 ? -3.785 27.766 7.402 1 98.75 121 GLY A CA 1
ATOM 907 C C . GLY A 1 121 ? -4.836 26.844 6.797 1 98.75 121 GLY A C 1
ATOM 908 O O . GLY A 1 121 ? -5.84 26.531 7.441 1 98.75 121 GLY A O 1
ATOM 909 N N . LEU A 1 122 ? -4.59 26.469 5.566 1 98.75 122 LEU A N 1
ATOM 910 C CA . LEU A 1 122 ? -5.512 25.609 4.824 1 98.75 122 LEU A CA 1
ATOM 911 C C . LEU A 1 122 ? -4.809 24.359 4.328 1 98.75 122 LEU A C 1
ATOM 913 O O . LEU A 1 122 ? -3.684 24.422 3.828 1 98.75 122 LEU A O 1
ATOM 917 N N . GLU A 1 123 ? -5.422 23.219 4.551 1 98.62 123 GLU A N 1
ATOM 918 C CA . GLU A 1 123 ? -4.965 21.969 3.963 1 98.62 123 GLU A CA 1
ATOM 919 C C . GLU A 1 123 ? -5.922 21.484 2.877 1 98.62 123 GLU A C 1
ATOM 921 O O . GLU A 1 123 ? -7.09 21.203 3.154 1 98.62 123 GLU A O 1
ATOM 926 N N . LEU A 1 124 ? -5.426 21.375 1.649 1 98.19 124 LEU A N 1
ATOM 927 C CA . LEU A 1 124 ? -6.238 20.922 0.526 1 98.19 124 LEU A CA 1
ATOM 928 C C . LEU A 1 124 ? -6.176 19.406 0.388 1 98.19 124 LEU A C 1
ATOM 930 O O . LEU A 1 124 ? -5.133 18.859 0.023 1 98.19 124 LEU A O 1
ATOM 934 N N . ASN A 1 125 ? -7.246 18.797 0.725 1 96.12 125 ASN A N 1
ATOM 935 C CA . ASN A 1 125 ? -7.367 17.359 0.479 1 96.12 125 ASN A CA 1
ATOM 936 C C . ASN A 1 125 ? -7.746 17.078 -0.971 1 96.12 125 ASN A C 1
ATOM 938 O O . ASN A 1 125 ? -8.922 17.109 -1.331 1 96.12 125 ASN A O 1
ATOM 942 N N . VAL A 1 126 ? -6.762 16.688 -1.8 1 93.69 126 VAL A N 1
ATOM 943 C CA . VAL A 1 126 ? -7.008 16.516 -3.229 1 93.69 126 VAL A CA 1
ATOM 944 C C . VAL A 1 126 ? -7.137 15.031 -3.557 1 93.69 126 VAL A C 1
ATOM 946 O O . VAL A 1 126 ? -7.172 14.648 -4.73 1 93.69 126 VAL A O 1
ATOM 949 N N . SER A 1 127 ? -7.09 14.148 -2.648 1 76.44 127 SER A N 1
ATOM 950 C CA . SER A 1 127 ? -7.059 12.703 -2.887 1 76.44 127 SER A CA 1
ATOM 951 C C . SER A 1 127 ? -8.453 12.094 -2.766 1 76.44 127 SER A C 1
ATOM 953 O O . SER A 1 127 ? -8.609 10.875 -2.891 1 76.44 127 SER A O 1
ATOM 955 N N . CYS A 1 128 ? -9.414 12.844 -2.482 1 61.97 128 CYS A N 1
ATOM 956 C CA . CYS A 1 128 ? -10.688 12.211 -2.174 1 61.97 128 CYS A CA 1
ATOM 957 C C . CYS A 1 128 ? -11.375 11.727 -3.443 1 61.97 128 CYS A C 1
ATOM 959 O O . CYS A 1 128 ? -11.602 12.508 -4.371 1 61.97 128 CYS A O 1
ATOM 961 N N . PRO A 1 129 ? -11.391 10.344 -3.57 1 52.06 129 PRO A N 1
ATOM 962 C CA . PRO A 1 129 ? -12.055 9.719 -4.715 1 52.06 129 PRO A CA 1
ATOM 963 C C . PRO A 1 129 ? -13.422 10.328 -5.016 1 52.06 129 PRO A C 1
ATOM 965 O O . PRO A 1 129 ? -13.938 10.18 -6.125 1 52.06 129 PRO A O 1
ATOM 968 N N . HIS A 1 130 ? -14.023 10.844 -4.023 1 48.47 130 HIS A N 1
ATOM 969 C CA . HIS A 1 130 ? -15.383 11.352 -4.109 1 48.47 130 HIS A CA 1
ATOM 970 C C . HIS A 1 130 ? -15.422 12.719 -4.789 1 48.47 130 HIS A C 1
ATOM 972 O O . HIS A 1 130 ? -16.5 13.227 -5.102 1 48.47 130 HIS A O 1
ATOM 978 N N . ALA A 1 131 ? -14.305 13.281 -4.84 1 42.88 131 ALA A N 1
ATOM 979 C CA . ALA A 1 131 ? -14.273 14.578 -5.508 1 42.88 131 ALA A CA 1
ATOM 980 C C . ALA A 1 131 ? -14.203 14.414 -7.023 1 42.88 131 ALA A C 1
ATOM 982 O O . ALA A 1 131 ? -14.547 15.328 -7.773 1 42.88 131 ALA A O 1
ATOM 983 N N . GLY A 1 132 ? -13.719 13.219 -7.441 1 43.78 132 GLY A N 1
ATOM 984 C CA . GLY A 1 132 ? -13.664 12.984 -8.875 1 43.78 132 GLY A CA 1
ATOM 985 C C . GLY A 1 132 ? -14.656 11.938 -9.344 1 43.78 132 GLY A C 1
ATOM 986 O O . GLY A 1 132 ? -15.633 11.648 -8.656 1 43.78 132 GLY A O 1
ATOM 987 N N . LYS A 1 133 ? -14.57 11.758 -10.789 1 44.44 133 LYS A N 1
ATOM 988 C CA . LYS A 1 133 ? -15.5 10.906 -11.516 1 44.44 133 LYS A CA 1
ATOM 989 C C . LYS A 1 133 ? -15.344 9.445 -11.102 1 44.44 133 LYS A C 1
ATOM 991 O O . LYS A 1 133 ? -15.5 8.539 -11.93 1 44.44 133 LYS A O 1
ATOM 996 N N . GLY A 1 134 ? -15.039 9.234 -9.867 1 46.47 134 GLY A N 1
ATOM 997 C CA . GLY A 1 134 ? -15.18 7.828 -9.516 1 46.47 134 GLY A CA 1
ATOM 998 C C . GLY A 1 134 ? -13.891 7.203 -9.023 1 46.47 134 GLY A C 1
ATOM 999 O O . GLY A 1 134 ? -12.891 7.898 -8.812 1 46.47 134 GLY A O 1
ATOM 1000 N N . TYR A 1 135 ? -13.844 5.66 -9.102 1 45.06 135 TYR A N 1
ATOM 1001 C CA . TYR A 1 135 ? -12.875 4.664 -8.648 1 45.06 135 TYR A CA 1
ATOM 1002 C C . TYR A 1 135 ? -11.609 4.719 -9.484 1 45.06 135 TYR A C 1
ATOM 1004 O O . TYR A 1 135 ? -11.641 4.473 -10.695 1 45.06 135 TYR A O 1
ATOM 1012 N N . GLY A 1 136 ? -10.453 5.656 -9.336 1 45.53 136 GLY A N 1
ATOM 1013 C CA . GLY A 1 136 ? -9.273 5.535 -10.18 1 45.53 136 GLY A CA 1
ATOM 1014 C C . GLY A 1 136 ? -8.688 6.875 -10.586 1 45.53 136 GLY A C 1
ATOM 1015 O O . GLY A 1 136 ? -7.566 6.945 -11.086 1 45.53 136 GLY A O 1
ATOM 1016 N N . ALA A 1 137 ? -9.664 7.852 -10.664 1 52.97 137 ALA A N 1
ATOM 1017 C CA . ALA A 1 137 ? -9.117 9.102 -11.188 1 52.97 137 ALA A CA 1
ATOM 1018 C C . ALA A 1 137 ? -9.164 10.203 -10.133 1 52.97 137 ALA A C 1
ATOM 1020 O O . ALA A 1 137 ? -10.125 10.977 -10.07 1 52.97 137 ALA A O 1
ATOM 1021 N N . GLU A 1 138 ? -8.18 10.141 -9.234 1 69.62 138 GLU A N 1
ATOM 1022 C CA . GLU A 1 138 ? -8.156 11.086 -8.125 1 69.62 138 GLU A CA 1
ATOM 1023 C C . GLU A 1 138 ? -7.508 12.406 -8.539 1 69.62 138 GLU A C 1
ATOM 1025 O O . GLU A 1 138 ? -6.477 12.414 -9.211 1 69.62 138 GLU A O 1
ATOM 1030 N N . LEU A 1 139 ? -8.25 13.508 -8.445 1 75.19 139 LEU A N 1
ATOM 1031 C CA . LEU A 1 139 ? -7.738 14.867 -8.625 1 75.19 139 LEU A CA 1
ATOM 1032 C C . LEU A 1 139 ? -6.281 14.953 -8.18 1 75.19 139 LEU A C 1
ATOM 1034 O O . LEU A 1 139 ? -5.477 15.633 -8.82 1 75.19 139 LEU A O 1
ATOM 1038 N N . GLY A 1 140 ? -5.996 14.172 -7.277 1 88.31 140 GLY A N 1
ATOM 1039 C CA . GLY A 1 140 ? -4.684 14.234 -6.648 1 88.31 140 GLY A CA 1
ATOM 1040 C C . GLY A 1 140 ? -3.598 13.578 -7.477 1 88.31 140 GLY A C 1
ATOM 1041 O O . GLY A 1 140 ? -2.414 13.68 -7.148 1 88.31 140 GLY A O 1
ATOM 1042 N N . SER A 1 141 ? -4.004 13 -8.57 1 91.38 141 SER A N 1
ATOM 1043 C CA . SER A 1 141 ? -3.018 12.336 -9.422 1 91.38 141 SER A CA 1
ATOM 1044 C C . SER A 1 141 ? -2.777 13.125 -10.703 1 91.38 141 SER A C 1
ATOM 1046 O O . SER A 1 141 ? -1.955 12.727 -11.539 1 91.38 141 SER A O 1
ATOM 1048 N N . ASP A 1 142 ? -3.479 14.242 -10.891 1 92.94 142 ASP A N 1
ATOM 1049 C CA . ASP A 1 142 ? -3.371 15.078 -12.086 1 92.94 142 ASP A CA 1
ATOM 1050 C C . ASP A 1 142 ? -2.693 16.406 -11.766 1 92.94 142 ASP A C 1
ATOM 1052 O O . ASP A 1 142 ? -3.297 17.281 -11.133 1 92.94 142 ASP A O 1
ATOM 1056 N N . PRO A 1 143 ? -1.514 16.594 -12.273 1 96.69 143 PRO A N 1
ATOM 1057 C CA . PRO A 1 143 ? -0.77 17.812 -11.945 1 96.69 143 PRO A CA 1
ATOM 1058 C C . PRO A 1 143 ? -1.515 19.078 -12.336 1 96.69 143 PRO A C 1
ATOM 1060 O O . PRO A 1 143 ? -1.494 20.078 -11.594 1 96.69 143 PRO A O 1
ATOM 1063 N N . GLU A 1 144 ? -2.146 19.062 -13.484 1 96.81 144 GLU A N 1
ATOM 1064 C CA . GLU A 1 144 ? -2.871 20.25 -13.93 1 96.81 144 GLU A CA 1
ATOM 1065 C C . GLU A 1 144 ? -4.043 20.562 -13.008 1 96.81 144 GLU A C 1
ATOM 1067 O O . GLU A 1 144 ? -4.262 21.719 -12.641 1 96.81 144 GLU A O 1
ATOM 1072 N N . ALA A 1 145 ? -4.746 19.547 -12.641 1 94.75 145 ALA A N 1
ATOM 1073 C CA . ALA A 1 145 ? -5.875 19.734 -11.734 1 94.75 145 ALA A CA 1
ATOM 1074 C C . ALA A 1 145 ? -5.414 20.266 -10.383 1 94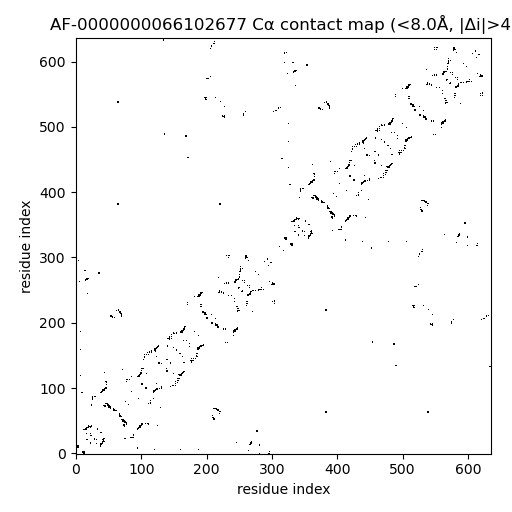.75 145 ALA A C 1
ATOM 1076 O O . ALA A 1 145 ? -6.012 21.203 -9.836 1 94.75 145 ALA A O 1
ATOM 1077 N N . VAL A 1 146 ? -4.344 19.766 -9.875 1 97.12 146 VAL A N 1
ATOM 1078 C CA . VAL A 1 146 ? -3.82 20.156 -8.57 1 97.12 146 VAL A CA 1
ATOM 1079 C C . VAL A 1 146 ? -3.338 21.609 -8.633 1 97.12 146 VAL A C 1
ATOM 1081 O O . VAL A 1 146 ? -3.557 22.391 -7.703 1 97.12 146 VAL A O 1
ATOM 1084 N N . ALA A 1 147 ? -2.719 21.969 -9.734 1 98.31 147 ALA A N 1
ATOM 1085 C CA . ALA A 1 147 ? -2.264 23.344 -9.906 1 98.31 147 ALA A CA 1
ATOM 1086 C C . ALA A 1 147 ? -3.436 24.312 -9.867 1 98.31 147 ALA A C 1
ATOM 1088 O O . ALA A 1 147 ? -3.391 25.328 -9.156 1 98.31 147 ALA A O 1
ATOM 1089 N N . GLU A 1 148 ? -4.469 24 -10.594 1 97.94 148 GLU A N 1
ATOM 1090 C CA . GLU A 1 148 ? -5.629 24.875 -10.68 1 97.94 148 GLU A CA 1
ATOM 1091 C C . GLU A 1 148 ? -6.312 25.031 -9.32 1 97.94 148 GLU A C 1
ATOM 1093 O O . GLU A 1 148 ? -6.684 26.141 -8.93 1 97.94 148 GLU A O 1
ATOM 1098 N N . ILE A 1 149 ? -6.438 23.969 -8.641 1 97.56 149 ILE A N 1
ATOM 1099 C CA . ILE A 1 149 ? -7.07 23.938 -7.328 1 97.56 149 ILE A CA 1
ATOM 1100 C C . ILE A 1 149 ? -6.238 24.75 -6.34 1 97.56 149 ILE A C 1
ATOM 1102 O O . ILE A 1 149 ? -6.773 25.578 -5.602 1 97.56 149 ILE A O 1
ATOM 1106 N N . THR A 1 150 ? -4.973 24.531 -6.336 1 98.62 150 THR A N 1
ATOM 1107 C CA . THR A 1 150 ? -4.074 25.188 -5.398 1 98.62 150 THR A CA 1
ATOM 1108 C C . THR A 1 150 ? -4.051 26.703 -5.645 1 98.62 150 THR A C 1
ATOM 1110 O O . THR A 1 150 ? -4.145 27.484 -4.703 1 98.62 150 THR A O 1
ATOM 1113 N N . GLU A 1 151 ? -3.982 27.047 -6.875 1 98.75 151 GLU A N 1
ATOM 1114 C CA . GLU A 1 151 ? -3.967 28.453 -7.227 1 98.75 151 GLU A CA 1
ATOM 1115 C C . GLU A 1 151 ? -5.238 29.156 -6.754 1 98.75 151 GLU A C 1
ATOM 1117 O O . GLU A 1 151 ? -5.18 30.25 -6.195 1 98.75 151 GLU A O 1
ATOM 1122 N N . ALA A 1 152 ? -6.328 28.516 -7.023 1 98.62 152 ALA A N 1
ATOM 1123 C CA . ALA A 1 152 ? -7.609 29.078 -6.621 1 98.62 152 ALA A CA 1
ATOM 1124 C C . ALA A 1 152 ? -7.672 29.281 -5.105 1 98.62 152 ALA A C 1
ATOM 1126 O O . ALA A 1 152 ? -8.125 30.312 -4.629 1 98.62 152 ALA A O 1
ATOM 1127 N N . ALA A 1 153 ? -7.223 28.328 -4.363 1 98.81 153 ALA A N 1
ATOM 1128 C CA . ALA A 1 153 ? -7.246 28.391 -2.902 1 98.81 153 ALA A CA 1
ATOM 1129 C C . ALA A 1 153 ? -6.285 29.453 -2.381 1 98.81 153 ALA A C 1
ATOM 1131 O O . ALA A 1 153 ? -6.637 30.234 -1.491 1 98.81 153 ALA A O 1
ATOM 1132 N N . VAL A 1 154 ? -5.098 29.547 -2.932 1 98.81 154 VAL A N 1
ATOM 1133 C CA . VAL A 1 154 ? -4.059 30.469 -2.498 1 98.81 154 VAL A CA 1
ATOM 1134 C C . VAL A 1 154 ? -4.527 31.906 -2.721 1 98.81 154 VAL A C 1
ATOM 1136 O O . VAL A 1 154 ? -4.297 32.781 -1.882 1 98.81 154 VAL A O 1
ATOM 1139 N N . ARG A 1 155 ? -5.188 32.125 -3.764 1 98.5 155 ARG A N 1
ATOM 1140 C CA . ARG A 1 155 ? -5.66 33.469 -4.09 1 98.5 155 ARG A CA 1
ATOM 1141 C C . ARG A 1 155 ? -6.781 33.875 -3.15 1 98.5 155 ARG A C 1
ATOM 1143 O O . ARG A 1 155 ? -6.941 35.094 -2.877 1 98.5 155 ARG A O 1
ATOM 1150 N N . ALA A 1 156 ? -7.473 32.938 -2.67 1 98.75 156 ALA A N 1
ATOM 1151 C CA . ALA A 1 156 ? -8.695 33.25 -1.939 1 98.75 156 ALA A CA 1
ATOM 1152 C C . ALA A 1 156 ? -8.461 33.188 -0.432 1 98.75 156 ALA A C 1
ATOM 1154 O O . ALA A 1 156 ? -9.266 33.719 0.345 1 98.75 156 ALA A O 1
ATOM 1155 N N . PHE A 1 157 ? -7.434 32.562 -0.006 1 98.62 157 PHE A N 1
ATOM 1156 C CA . PHE A 1 157 ? -7.176 32.375 1.414 1 98.62 157 PHE A CA 1
ATOM 1157 C C . PHE A 1 157 ? -6.102 33.312 1.91 1 98.62 157 PHE A C 1
ATOM 1159 O O . PHE A 1 157 ? -5.059 33.469 1.27 1 98.62 157 PHE A O 1
ATOM 1166 N N . ASP A 1 158 ? -6.359 33.906 3.033 1 96 158 ASP A N 1
ATOM 1167 C CA . ASP A 1 158 ? -5.395 34.812 3.666 1 96 158 ASP A CA 1
ATOM 1168 C C . ASP A 1 158 ? -4.484 34.031 4.625 1 96 158 ASP A C 1
ATOM 1170 O O . ASP A 1 158 ? -4.582 34.219 5.844 1 96 158 ASP A O 1
ATOM 1174 N N . GLY A 1 159 ? -3.537 33.312 4.184 1 98.12 159 GLY A N 1
ATOM 1175 C CA . GLY A 1 159 ? -2.635 32.5 4.984 1 98.12 159 GLY A CA 1
ATOM 1176 C C . GLY A 1 159 ? -1.971 31.391 4.199 1 98.12 159 GLY A C 1
ATOM 1177 O O . GLY A 1 159 ? -2.105 31.312 2.975 1 98.12 159 GLY A O 1
ATOM 1178 N N . PRO A 1 160 ? -1.158 30.562 4.852 1 98.75 160 PRO A N 1
ATOM 1179 C CA . PRO A 1 160 ? -0.429 29.484 4.168 1 98.75 160 PRO A CA 1
ATOM 1180 C C . PRO A 1 160 ? -1.335 28.328 3.758 1 98.75 160 PRO A C 1
ATOM 1182 O O . PRO A 1 160 ? -2.285 28 4.473 1 98.75 160 PRO A O 1
ATOM 1185 N N . VAL A 1 161 ? -1.012 27.688 2.629 1 98.88 161 VAL A N 1
ATOM 1186 C CA . VAL A 1 161 ? -1.771 26.578 2.078 1 98.88 161 VAL A CA 1
ATOM 1187 C C . VAL A 1 161 ? -0.868 25.359 1.949 1 98.88 161 VAL A C 1
ATOM 1189 O O . VAL A 1 161 ? 0.263 25.453 1.468 1 98.88 161 VAL A O 1
ATOM 1192 N N . SER A 1 162 ? -1.348 24.297 2.479 1 98.81 162 SER A N 1
ATOM 1193 C CA . SER A 1 162 ? -0.714 22.984 2.287 1 98.81 162 SER A CA 1
ATOM 1194 C C . SER A 1 162 ? -1.56 22.094 1.393 1 98.81 162 SER A C 1
ATOM 1196 O O . SER A 1 162 ? -2.789 22.172 1.402 1 98.81 162 SER A O 1
ATOM 1198 N N . VAL A 1 163 ? -0.917 21.234 0.602 1 98.56 163 VAL A N 1
ATOM 1199 C CA . VAL A 1 163 ? -1.615 20.25 -0.226 1 98.56 163 VAL A CA 1
ATOM 1200 C C . VAL A 1 163 ? -1.327 18.844 0.283 1 98.56 163 VAL A C 1
ATOM 1202 O O . VAL A 1 163 ? -0.165 18.453 0.418 1 98.56 163 VAL A O 1
ATOM 1205 N N . LYS A 1 164 ? -2.391 18.156 0.604 1 98.38 164 LYS A N 1
ATOM 1206 C CA . LYS A 1 164 ? -2.26 16.781 1.085 1 98.38 164 LYS A CA 1
ATOM 1207 C C . LYS A 1 164 ? -2.279 15.781 -0.073 1 98.38 164 LYS A C 1
ATOM 1209 O O . LYS A 1 164 ? -3.268 15.695 -0.805 1 98.38 164 LYS A O 1
ATOM 1214 N N . LEU A 1 165 ? -1.242 14.953 -0.168 1 97.19 165 LEU A N 1
ATOM 1215 C CA . LEU A 1 165 ? -0.999 14.141 -1.356 1 97.19 165 LEU A CA 1
ATOM 1216 C C . LEU A 1 165 ? -1.344 12.68 -1.098 1 97.19 165 LEU A C 1
ATOM 1218 O O . LEU A 1 165 ? -1.226 12.203 0.032 1 97.19 165 LEU A O 1
ATOM 1222 N N . THR A 1 166 ? -1.729 12.008 -2.188 1 95.31 166 THR A N 1
ATOM 1223 C CA . THR A 1 166 ? -2.037 10.586 -2.148 1 95.31 166 THR A CA 1
ATOM 1224 C C . THR A 1 166 ? -0.763 9.758 -2.275 1 95.31 166 THR A C 1
ATOM 1226 O O . THR A 1 166 ? 0.148 10.117 -3.023 1 95.31 166 THR A O 1
ATOM 1229 N N . PRO A 1 167 ? -0.703 8.656 -1.564 1 95.56 167 PRO A N 1
ATOM 1230 C CA . PRO A 1 167 ? 0.417 7.738 -1.774 1 95.56 167 PRO A CA 1
ATOM 1231 C C . PRO A 1 167 ? 0.181 6.777 -2.939 1 95.56 167 PRO A C 1
ATOM 1233 O O . PRO A 1 167 ? 1.008 5.898 -3.197 1 95.56 167 PRO A O 1
ATOM 1236 N N . ASN A 1 168 ? -0.933 6.887 -3.656 1 93.62 168 ASN A N 1
ATOM 1237 C CA . ASN A 1 168 ? -1.394 5.859 -4.586 1 93.62 168 ASN A CA 1
ATOM 1238 C C . ASN A 1 168 ? -0.96 6.164 -6.016 1 93.62 168 ASN A C 1
ATOM 1240 O O . ASN A 1 168 ? -1.685 5.859 -6.965 1 93.62 168 ASN A O 1
ATOM 1244 N N . VAL A 1 169 ? 0.161 6.855 -6.148 1 91.56 169 VAL A N 1
ATOM 1245 C CA . VAL A 1 169 ? 0.719 7.148 -7.465 1 91.56 169 VAL A CA 1
ATOM 1246 C C . VAL A 1 169 ? 2.197 6.77 -7.496 1 91.56 169 VAL A C 1
ATOM 1248 O O . VAL A 1 169 ? 2.826 6.613 -6.445 1 91.56 169 VAL A O 1
ATOM 1251 N N . ASP A 1 170 ? 2.684 6.609 -8.688 1 89.06 170 ASP A N 1
ATOM 1252 C CA . ASP A 1 170 ? 4.113 6.336 -8.797 1 89.06 170 ASP A CA 1
ATOM 1253 C C . ASP A 1 170 ? 4.938 7.578 -8.477 1 89.06 170 ASP A C 1
ATOM 1255 O O . ASP A 1 170 ? 4.391 8.672 -8.336 1 89.06 170 ASP A O 1
ATOM 1259 N N . ARG A 1 171 ? 6.203 7.434 -8.312 1 91.5 171 ARG A N 1
ATOM 1260 C CA . ARG A 1 171 ? 7.098 8.5 -7.879 1 91.5 171 ARG A CA 1
ATOM 1261 C C . ARG A 1 171 ? 7.078 9.664 -8.859 1 91.5 171 ARG A C 1
ATOM 1263 O O . ARG A 1 171 ? 7.07 10.828 -8.453 1 91.5 171 ARG A O 1
ATOM 1270 N N . GLU A 1 172 ? 7.098 9.344 -10.148 1 91.12 172 GLU A N 1
ATOM 1271 C CA . GLU A 1 172 ? 7.109 10.398 -11.164 1 91.12 172 GLU A CA 1
ATOM 1272 C C . GLU A 1 172 ? 5.863 11.273 -11.062 1 91.12 172 GLU A C 1
ATOM 1274 O O . GLU A 1 172 ? 5.961 12.5 -11.031 1 91.12 172 GLU A O 1
ATOM 1279 N N . THR A 1 173 ? 4.742 10.609 -10.969 1 93.06 173 THR A N 1
ATOM 1280 C CA . THR A 1 173 ? 3.482 11.336 -10.844 1 93.06 173 THR A CA 1
ATOM 1281 C C . THR A 1 173 ? 3.447 12.133 -9.547 1 93.06 173 THR A C 1
ATOM 1283 O O . THR A 1 173 ? 2.994 13.273 -9.523 1 93.06 173 THR A O 1
ATOM 1286 N N . LEU A 1 174 ? 3.963 11.578 -8.5 1 95.31 174 LEU A N 1
ATOM 1287 C CA . LEU A 1 174 ? 4.02 12.242 -7.203 1 95.31 174 LEU A CA 1
ATOM 1288 C C . LEU A 1 174 ? 4.789 13.555 -7.301 1 95.31 174 LEU A C 1
ATOM 1290 O O . LEU A 1 174 ? 4.309 14.602 -6.848 1 95.31 174 LEU A O 1
ATOM 1294 N N . LEU A 1 175 ? 5.949 13.492 -7.898 1 96.88 175 LEU A N 1
ATOM 1295 C CA . LEU A 1 175 ? 6.82 14.664 -7.977 1 96.88 175 LEU A CA 1
ATOM 1296 C C . LEU A 1 175 ? 6.234 15.719 -8.906 1 96.88 175 LEU A C 1
ATOM 1298 O O . LEU A 1 175 ? 6.355 16.922 -8.648 1 96.88 175 LEU A O 1
ATOM 1302 N N . GLU A 1 176 ? 5.559 15.242 -9.961 1 97.69 176 GLU A N 1
ATOM 1303 C CA . GLU A 1 176 ? 4.918 16.172 -10.875 1 97.69 176 GLU A CA 1
ATOM 1304 C C . GLU A 1 176 ? 3.771 16.922 -10.195 1 97.69 176 GLU A C 1
ATOM 1306 O O . GLU A 1 176 ? 3.623 18.125 -10.359 1 97.69 176 GLU A O 1
ATOM 1311 N N . VAL A 1 177 ? 3.025 16.203 -9.43 1 97.44 177 VAL A N 1
ATOM 1312 C CA . VAL A 1 177 ? 1.893 16.797 -8.727 1 97.44 177 VAL A CA 1
ATOM 1313 C C . VAL A 1 177 ? 2.398 17.75 -7.652 1 97.44 177 VAL A C 1
ATOM 1315 O O . VAL A 1 177 ? 1.86 18.859 -7.492 1 97.44 177 VAL A O 1
ATOM 1318 N N . ALA A 1 178 ? 3.4 17.344 -6.941 1 98.5 178 ALA A N 1
ATOM 1319 C CA . ALA A 1 178 ? 3.992 18.188 -5.91 1 98.5 178 ALA A CA 1
ATOM 1320 C C . ALA A 1 178 ? 4.539 19.484 -6.508 1 98.5 178 ALA A C 1
ATOM 1322 O O . ALA A 1 178 ? 4.293 20.562 -5.98 1 98.5 178 ALA A O 1
ATOM 1323 N N . ALA A 1 179 ? 5.242 19.328 -7.621 1 98.75 179 ALA A N 1
ATOM 1324 C CA . ALA A 1 179 ? 5.793 20.5 -8.297 1 98.75 179 ALA A CA 1
ATOM 1325 C C . ALA A 1 179 ? 4.684 21.469 -8.719 1 98.75 179 ALA A C 1
ATOM 1327 O O . ALA A 1 179 ? 4.812 22.672 -8.57 1 98.75 179 ALA A O 1
ATOM 1328 N N . ALA A 1 180 ? 3.637 20.875 -9.25 1 98.69 180 ALA A N 1
ATOM 1329 C CA . ALA A 1 180 ? 2.498 21.672 -9.695 1 98.69 180 ALA A CA 1
ATOM 1330 C C . ALA A 1 180 ? 1.887 22.453 -8.523 1 98.69 180 ALA A C 1
ATOM 1332 O O . ALA A 1 180 ? 1.541 23.625 -8.664 1 98.69 180 ALA A O 1
ATOM 1333 N N . ALA A 1 181 ? 1.745 21.828 -7.371 1 98.69 181 ALA A N 1
ATOM 1334 C CA . ALA A 1 181 ? 1.211 22.469 -6.172 1 98.69 181 ALA A CA 1
ATOM 1335 C C . ALA A 1 181 ? 2.109 23.609 -5.719 1 98.69 181 ALA A C 1
ATOM 1337 O O . ALA A 1 181 ? 1.624 24.703 -5.402 1 98.69 181 ALA A O 1
ATOM 1338 N N . ILE A 1 182 ? 3.381 23.391 -5.703 1 98.88 182 ILE A N 1
ATOM 1339 C CA . ILE A 1 182 ? 4.363 24.359 -5.242 1 98.88 182 ILE A CA 1
ATOM 1340 C C . ILE A 1 182 ? 4.371 25.578 -6.176 1 98.88 182 ILE A C 1
ATOM 1342 O O . ILE A 1 182 ? 4.309 26.719 -5.723 1 98.88 182 ILE A O 1
ATOM 1346 N N . ASP A 1 183 ? 4.387 25.266 -7.457 1 98.75 183 ASP A N 1
ATOM 1347 C CA . ASP A 1 183 ? 4.395 26.344 -8.453 1 98.75 183 ASP A CA 1
ATOM 1348 C C . ASP A 1 183 ? 3.141 27.203 -8.344 1 98.75 183 ASP A C 1
ATOM 1350 O O . ASP A 1 183 ? 3.172 28.391 -8.656 1 98.75 183 ASP A O 1
ATOM 1354 N N . ALA A 1 184 ? 2.115 26.594 -7.852 1 98.81 184 ALA A N 1
ATOM 1355 C CA . ALA A 1 184 ? 0.834 27.281 -7.742 1 98.81 184 ALA A CA 1
ATOM 1356 C C . ALA A 1 184 ? 0.733 28.047 -6.426 1 98.81 184 ALA A C 1
ATOM 1358 O O . ALA A 1 184 ? -0.257 28.734 -6.176 1 98.81 184 ALA A O 1
ATOM 1359 N N . GLY A 1 185 ? 1.688 27.844 -5.523 1 98.81 185 GLY A N 1
ATOM 1360 C CA . GLY A 1 185 ? 1.758 28.734 -4.371 1 98.81 185 GLY A CA 1
ATOM 1361 C C . GLY A 1 185 ? 1.653 28 -3.049 1 98.81 185 GLY A C 1
ATOM 1362 O O . GLY A 1 185 ? 1.649 28.625 -1.984 1 98.81 185 GLY A O 1
ATOM 1363 N N . ALA A 1 186 ? 1.586 26.688 -3.064 1 98.81 186 ALA A N 1
ATOM 1364 C CA . ALA A 1 186 ? 1.557 25.938 -1.812 1 98.81 186 ALA A CA 1
ATOM 1365 C C . ALA A 1 186 ? 2.814 26.188 -0.988 1 98.81 186 ALA A C 1
ATOM 1367 O O . ALA A 1 186 ? 3.92 26.234 -1.529 1 98.81 186 ALA A O 1
ATOM 1368 N N . GLU A 1 187 ? 2.633 26.344 0.251 1 98.75 187 GLU A N 1
ATOM 1369 C CA . GLU A 1 187 ? 3.762 26.594 1.144 1 98.75 187 GLU A CA 1
ATOM 1370 C C . GLU A 1 187 ? 4.184 25.312 1.866 1 98.75 187 GLU A C 1
ATOM 1372 O O . GLU A 1 187 ? 5.246 25.266 2.494 1 98.75 187 GLU A O 1
ATOM 1377 N N . ALA A 1 188 ? 3.359 24.281 1.766 1 98.88 188 ALA A N 1
ATOM 1378 C CA . ALA A 1 188 ? 3.688 22.984 2.365 1 98.88 188 ALA A CA 1
ATOM 1379 C C . ALA A 1 188 ? 3.031 21.844 1.596 1 98.88 188 ALA A C 1
ATOM 1381 O O . ALA A 1 188 ? 2.047 22.047 0.884 1 98.88 188 ALA A O 1
ATOM 1382 N N . LEU A 1 189 ? 3.645 20.734 1.694 1 98.88 189 LEU A N 1
ATOM 1383 C CA . LEU A 1 189 ? 3.084 19.453 1.266 1 98.88 189 LEU A CA 1
ATOM 1384 C C . LEU A 1 189 ? 2.846 18.531 2.461 1 98.88 189 LEU A C 1
ATOM 1386 O O . LEU A 1 189 ? 3.73 18.359 3.303 1 98.88 189 LEU A O 1
ATOM 1390 N N . THR A 1 190 ? 1.605 18.094 2.568 1 98.69 190 THR A N 1
ATOM 1391 C CA . THR A 1 190 ? 1.278 17.062 3.562 1 98.69 190 THR A CA 1
ATOM 1392 C C . THR A 1 190 ? 1.204 15.688 2.916 1 98.69 190 THR A C 1
ATOM 1394 O O . THR A 1 190 ? 0.537 15.508 1.896 1 98.69 190 THR A O 1
ATOM 1397 N N . ALA A 1 191 ? 1.872 14.781 3.518 1 98.06 191 ALA A N 1
ATOM 1398 C CA . ALA A 1 191 ? 1.888 13.43 2.961 1 98.06 191 ALA A CA 1
ATOM 1399 C C . ALA A 1 191 ? 1.907 12.383 4.07 1 98.06 191 ALA A C 1
ATOM 1401 O O . ALA A 1 191 ? 2.652 12.508 5.043 1 98.06 191 ALA A O 1
ATOM 1402 N N . VAL A 1 192 ? 1.002 11.383 4.082 1 97.12 192 VAL A N 1
ATOM 1403 C CA . VAL A 1 192 ? 0.17 11.062 2.928 1 97.12 192 VAL A CA 1
ATOM 1404 C C . VAL A 1 192 ? -1.269 10.812 3.379 1 97.12 192 VAL A C 1
ATOM 1406 O O . VAL A 1 192 ? -1.54 10.703 4.574 1 97.12 192 VAL A O 1
ATOM 1409 N N . ASN A 1 193 ? -2.168 10.836 2.406 1 94.69 193 ASN A N 1
ATOM 1410 C CA . ASN A 1 193 ? -3.5 10.289 2.652 1 94.69 193 ASN A CA 1
ATOM 1411 C C . ASN A 1 193 ? -3.473 8.766 2.742 1 94.69 193 ASN A C 1
ATOM 1413 O O . ASN A 1 193 ? -2.402 8.156 2.719 1 94.69 193 ASN A O 1
ATOM 1417 N N . THR A 1 194 ? -4.645 8.133 2.895 1 95.19 194 THR A N 1
ATOM 1418 C CA . THR A 1 194 ? -4.727 6.691 3.117 1 95.19 194 THR A CA 1
ATOM 1419 C C . THR A 1 194 ? -4.316 5.93 1.861 1 95.19 194 THR A C 1
ATOM 1421 O O . THR A 1 194 ? -4.371 6.469 0.754 1 95.19 194 THR A O 1
ATOM 1424 N N . LEU A 1 195 ? -3.885 4.711 2.082 1 95.31 195 LEU A N 1
ATOM 1425 C CA . LEU A 1 195 ? -3.439 3.814 1.02 1 95.31 195 LEU A CA 1
ATOM 1426 C C . LEU A 1 195 ? -4.594 2.959 0.512 1 95.31 195 LEU A C 1
ATOM 1428 O O . LEU A 1 195 ? -5.453 2.539 1.292 1 95.31 195 LEU A O 1
ATOM 1432 N N . GLY A 1 196 ? -4.516 2.502 -0.759 1 91.06 196 GLY A N 1
ATOM 1433 C CA . GLY A 1 196 ? -5.492 1.568 -1.295 1 91.06 196 GLY A CA 1
ATOM 1434 C C . GLY A 1 196 ? -6.363 2.174 -2.381 1 91.06 196 GLY A C 1
ATOM 1435 O O . GLY A 1 196 ? -5.887 2.963 -3.197 1 91.06 196 GLY A O 1
ATOM 1436 N N . PRO A 1 197 ? -7.625 1.739 -2.338 1 92.81 197 PRO A N 1
ATOM 1437 C CA . PRO A 1 197 ? -8.375 1.146 -1.229 1 92.81 197 PRO A CA 1
ATOM 1438 C C . PRO A 1 197 ? -8.102 -0.347 -1.062 1 92.81 197 PRO A C 1
ATOM 1440 O O . PRO A 1 197 ? -7.52 -0.975 -1.951 1 92.81 197 PRO A O 1
ATOM 1443 N N . GLY A 1 198 ? -8.383 -0.861 0.139 1 96.75 198 GLY A N 1
ATOM 1444 C CA . GLY A 1 198 ? -8.312 -2.275 0.47 1 96.75 198 GLY A CA 1
ATOM 1445 C C . GLY A 1 198 ? -9.672 -2.898 0.713 1 96.75 198 GLY A C 1
ATOM 1446 O O . GLY A 1 198 ? -10.664 -2.189 0.886 1 96.75 198 GLY A O 1
ATOM 1447 N N . LEU A 1 199 ? -9.734 -4.227 0.706 1 98.25 199 LEU A N 1
ATOM 1448 C CA . LEU A 1 199 ? -10.945 -5.023 0.878 1 98.25 199 LEU A CA 1
ATOM 1449 C C . LEU A 1 199 ? -10.758 -6.07 1.97 1 98.25 199 LEU A C 1
ATOM 1451 O O . LEU A 1 199 ? -9.695 -6.691 2.064 1 98.25 199 LEU A O 1
ATOM 1455 N N . ARG A 1 200 ? -11.727 -6.223 2.775 1 98.75 200 ARG A N 1
ATOM 1456 C CA . ARG A 1 200 ? -11.875 -7.379 3.648 1 98.75 200 ARG A CA 1
ATOM 1457 C C . ARG A 1 200 ? -13.266 -7.992 3.51 1 98.75 200 ARG A C 1
ATOM 1459 O O . ARG A 1 200 ? -14.25 -7.273 3.285 1 98.75 200 ARG A O 1
ATOM 1466 N N . ILE A 1 201 ? -13.328 -9.281 3.682 1 98.88 201 ILE A N 1
ATOM 1467 C CA . ILE A 1 201 ? -14.562 -10.016 3.455 1 98.88 201 ILE A CA 1
ATOM 1468 C C . ILE A 1 201 ? -14.961 -10.766 4.727 1 98.88 201 ILE A C 1
ATOM 1470 O O . ILE A 1 201 ? -14.141 -11.453 5.328 1 98.88 201 ILE A O 1
ATOM 1474 N N . ASP A 1 202 ? -16.188 -10.602 5.121 1 98.56 202 ASP A N 1
ATOM 1475 C CA . ASP A 1 202 ? -16.734 -11.367 6.23 1 98.56 202 ASP A CA 1
ATOM 1476 C C . ASP A 1 202 ? -17 -12.812 5.82 1 98.56 202 ASP A C 1
ATOM 1478 O O . ASP A 1 202 ? -17.719 -13.07 4.844 1 98.56 202 ASP A O 1
ATOM 1482 N N . LEU A 1 203 ? -16.531 -13.742 6.57 1 98.38 203 LEU A N 1
ATOM 1483 C CA . LEU A 1 203 ? -16.609 -15.141 6.168 1 98.38 203 LEU A CA 1
ATOM 1484 C C . LEU A 1 203 ? -18.016 -15.688 6.336 1 98.38 203 LEU A C 1
ATOM 1486 O O . LEU A 1 203 ? -18.438 -16.578 5.586 1 98.38 203 LEU A O 1
ATOM 1490 N N . ARG A 1 204 ? -18.75 -15.227 7.297 1 97.56 204 ARG A N 1
ATOM 1491 C CA . ARG A 1 204 ? -20.078 -15.75 7.566 1 97.56 204 ARG A CA 1
ATOM 1492 C C . ARG A 1 204 ? -21.078 -15.297 6.5 1 97.56 204 ARG A C 1
ATOM 1494 O O . ARG A 1 204 ? -21.922 -16.078 6.059 1 97.56 204 ARG A O 1
ATOM 1501 N N . THR A 1 205 ? -20.875 -14.07 5.984 1 97.94 205 THR A N 1
ATOM 1502 C CA . THR A 1 205 ? -21.844 -13.516 5.055 1 97.94 205 THR A CA 1
ATOM 1503 C C . THR A 1 205 ? -21.297 -13.516 3.631 1 97.94 205 THR A C 1
ATOM 1505 O O . THR A 1 205 ? -22.031 -13.242 2.678 1 97.94 205 THR A O 1
ATOM 1508 N N . ALA A 1 206 ? -20.016 -13.797 3.463 1 98.25 206 ALA A N 1
ATOM 1509 C CA . ALA A 1 206 ? -19.344 -13.719 2.168 1 98.25 206 ALA A CA 1
ATOM 1510 C C . ALA A 1 206 ? -19.594 -12.375 1.498 1 98.25 206 ALA A C 1
ATOM 1512 O O . ALA A 1 206 ? -20 -12.32 0.333 1 98.25 206 ALA A O 1
ATOM 1513 N N . SER A 1 207 ? -19.328 -11.281 2.27 1 98.44 207 SER A N 1
ATOM 1514 C CA . SER A 1 207 ? -19.562 -9.922 1.805 1 98.44 207 SER A CA 1
ATOM 1515 C C . SER A 1 207 ? -18.5 -8.969 2.332 1 98.44 207 SER A C 1
ATOM 1517 O O . SER A 1 207 ? -17.891 -9.219 3.373 1 98.44 207 SER A O 1
ATOM 1519 N N . PRO A 1 208 ? -18.328 -7.887 1.56 1 98.31 208 PRO A N 1
ATOM 1520 C CA . PRO A 1 208 ? -17.391 -6.902 2.1 1 98.31 208 PRO A CA 1
ATOM 1521 C C . PRO A 1 208 ? -17.734 -6.469 3.52 1 98.31 208 PRO A C 1
ATOM 1523 O O . PRO A 1 208 ? -18.922 -6.301 3.846 1 98.31 208 PRO A O 1
ATOM 1526 N N . VAL A 1 209 ? -16.688 -6.285 4.332 1 98.5 209 VAL A N 1
ATOM 1527 C CA . VAL A 1 209 ? -16.891 -5.895 5.723 1 98.5 209 VAL A CA 1
ATOM 1528 C C . VAL A 1 209 ? -17.391 -4.453 5.785 1 98.5 209 VAL A C 1
ATOM 1530 O O . VAL A 1 209 ? -18.312 -4.141 6.547 1 98.5 209 VAL A O 1
ATOM 1533 N N . LEU A 1 210 ? -16.828 -3.564 4.941 1 97.62 210 LEU A N 1
ATOM 1534 C CA . LEU A 1 210 ? -17.203 -2.156 4.93 1 97.62 210 LEU A CA 1
ATOM 1535 C C . LEU A 1 210 ? -18.484 -1.948 4.129 1 97.62 210 LEU A C 1
ATOM 1537 O O . LEU A 1 210 ? -18.688 -2.582 3.088 1 97.62 210 LEU A O 1
ATOM 1541 N N . GLY A 1 211 ? -19.281 -0.994 4.566 1 95.12 211 GLY A N 1
ATOM 1542 C CA . GLY A 1 211 ? -20.516 -0.665 3.859 1 95.12 211 GLY A CA 1
ATOM 1543 C C . GLY A 1 211 ? -20.266 -0.161 2.449 1 95.12 211 GLY A C 1
ATOM 1544 O O . GLY A 1 211 ? -21.047 -0.452 1.538 1 95.12 211 GLY A O 1
ATOM 1545 N N . ALA A 1 212 ? -19.203 0.516 2.242 1 93.12 212 ALA A N 1
ATOM 1546 C CA . ALA A 1 212 ? -18.859 1.085 0.942 1 93.12 212 ALA A CA 1
ATOM 1547 C C . ALA A 1 212 ? -18.125 0.064 0.072 1 93.12 212 ALA A C 1
ATOM 1549 O O . ALA A 1 212 ? -17.828 0.335 -1.092 1 93.12 212 ALA A O 1
ATOM 1550 N N . GLY A 1 213 ? -17.875 -1.118 0.646 1 94.69 213 GLY A N 1
ATOM 1551 C CA . GLY A 1 213 ? -17.172 -2.16 -0.089 1 94.69 213 GLY A CA 1
ATOM 1552 C C . GLY A 1 213 ? -15.68 -2.174 0.17 1 94.69 213 GLY A C 1
ATOM 1553 O O . GLY A 1 213 ? -15.141 -3.172 0.646 1 94.69 213 GLY A O 1
ATOM 1554 N N . VAL A 1 214 ? -15.07 -1.064 -0.092 1 95.31 214 VAL A N 1
ATOM 1555 C CA . VAL A 1 214 ? -13.633 -0.926 0.086 1 95.31 214 VAL A CA 1
ATOM 1556 C C . VAL A 1 214 ? -13.328 0.325 0.908 1 95.31 214 VAL A C 1
ATOM 1558 O O . VAL A 1 214 ? -14.211 1.164 1.118 1 95.31 214 VAL A O 1
ATOM 1561 N N . GLY A 1 215 ? -12.109 0.399 1.423 1 94.69 215 GLY A N 1
ATOM 1562 C CA . GLY A 1 215 ? -11.727 1.546 2.23 1 94.69 215 GLY A CA 1
ATOM 1563 C C . GLY A 1 215 ? -10.234 1.808 2.219 1 94.69 215 GLY A C 1
ATOM 1564 O O . GLY A 1 215 ? -9.445 0.943 1.823 1 94.69 215 GLY A O 1
ATOM 1565 N N . GLY A 1 216 ? -9.898 2.984 2.645 1 95.44 216 GLY A N 1
ATOM 1566 C CA . GLY A 1 216 ? -8.5 3.369 2.736 1 95.44 216 GLY A CA 1
ATOM 1567 C C . GLY A 1 216 ? -7.766 2.688 3.877 1 95.44 216 GLY A C 1
ATOM 1568 O O . GLY A 1 216 ? -8.32 2.518 4.965 1 95.44 216 GLY A O 1
ATOM 1569 N N . LEU A 1 217 ? -6.523 2.291 3.588 1 97.31 217 LEU A N 1
ATOM 1570 C CA . LEU A 1 217 ? -5.684 1.609 4.566 1 97.31 217 LEU A CA 1
ATOM 1571 C C . LEU A 1 217 ? -4.859 2.613 5.367 1 97.31 217 LEU A C 1
ATOM 1573 O O . LEU A 1 217 ? -4.188 3.471 4.789 1 97.31 217 LEU A O 1
ATOM 1577 N N . SER A 1 218 ? -4.984 2.605 6.688 1 96.88 218 SER A N 1
ATOM 1578 C CA . SER A 1 218 ? -4.223 3.418 7.633 1 96.88 218 SER A CA 1
ATOM 1579 C C . SER A 1 218 ? -3.572 2.555 8.711 1 96.88 218 SER A C 1
ATOM 1581 O O . SER A 1 218 ? -3.596 1.325 8.625 1 96.88 218 SER A O 1
ATOM 1583 N N . GLY A 1 219 ? -2.893 3.148 9.664 1 96.75 219 GLY A N 1
ATOM 1584 C CA . GLY A 1 219 ? -2.225 2.408 10.719 1 96.75 219 GLY A CA 1
ATOM 1585 C C . GLY A 1 219 ? -0.755 2.158 10.438 1 96.75 219 GLY A C 1
ATOM 1586 O O . GLY A 1 219 ? -0.197 2.713 9.492 1 96.75 219 GLY A O 1
ATOM 1587 N N . PRO A 1 220 ? -0.164 1.344 11.25 1 97.06 220 PRO A N 1
ATOM 1588 C CA . PRO A 1 220 ? 1.284 1.137 11.18 1 97.06 220 PRO A CA 1
ATOM 1589 C C . PRO A 1 220 ? 1.75 0.687 9.797 1 97.06 220 PRO A C 1
ATOM 1591 O O . PRO A 1 220 ? 2.857 1.026 9.375 1 97.06 220 PRO A O 1
ATOM 1594 N N . ALA A 1 221 ? 0.944 0.02 9.086 1 97.31 221 ALA A N 1
ATOM 1595 C CA . ALA A 1 221 ? 1.322 -0.534 7.789 1 97.31 221 ALA A CA 1
ATOM 1596 C C . ALA A 1 221 ? 1.505 0.571 6.754 1 97.31 221 ALA A C 1
ATOM 1598 O O . ALA A 1 221 ? 2.129 0.357 5.711 1 97.31 221 ALA A O 1
ATOM 1599 N N . LEU A 1 222 ? 0.941 1.702 7.004 1 98.12 222 LEU A N 1
ATOM 1600 C CA . LEU A 1 222 ? 1.06 2.834 6.09 1 98.12 222 LEU A CA 1
ATOM 1601 C C . LEU A 1 222 ? 2.422 3.506 6.23 1 98.12 222 LEU A C 1
ATOM 1603 O O . LEU A 1 222 ? 2.883 4.184 5.309 1 98.12 222 LEU A O 1
ATOM 1607 N N . LYS A 1 223 ? 3.123 3.324 7.309 1 98.56 223 LYS A N 1
ATOM 1608 C CA . LYS A 1 223 ? 4.277 4.129 7.699 1 98.56 223 LYS A CA 1
ATOM 1609 C C . LYS A 1 223 ? 5.406 4 6.684 1 98.56 223 LYS A C 1
ATOM 1611 O O . LYS A 1 223 ? 5.945 5.008 6.215 1 98.56 223 LYS A O 1
ATOM 1616 N N . PRO A 1 224 ? 5.77 2.771 6.273 1 98.75 224 PRO A N 1
ATOM 1617 C CA . PRO A 1 224 ? 6.91 2.709 5.359 1 98.75 224 PRO A CA 1
ATOM 1618 C C . PRO A 1 224 ? 6.633 3.398 4.023 1 98.75 224 PRO A C 1
ATOM 1620 O O . PRO A 1 224 ? 7.547 3.963 3.416 1 98.75 224 PRO A O 1
ATOM 1623 N N . ILE A 1 225 ? 5.414 3.342 3.586 1 98.38 225 ILE A N 1
ATOM 1624 C CA . ILE A 1 225 ? 5.043 4.004 2.342 1 98.38 225 ILE A CA 1
ATOM 1625 C C . ILE A 1 225 ? 5.066 5.52 2.535 1 98.38 225 ILE A C 1
ATOM 1627 O O . ILE A 1 225 ? 5.617 6.25 1.706 1 98.38 225 ILE A O 1
ATOM 1631 N N . ALA A 1 226 ? 4.535 5.945 3.641 1 98.81 226 ALA A N 1
ATOM 1632 C CA . ALA A 1 226 ? 4.512 7.367 3.963 1 98.81 226 ALA A CA 1
ATOM 1633 C C . ALA A 1 226 ? 5.926 7.922 4.105 1 98.81 226 ALA A C 1
ATOM 1635 O O . ALA A 1 226 ? 6.227 9.008 3.596 1 98.81 226 ALA A O 1
ATOM 1636 N N . LEU A 1 227 ? 6.785 7.191 4.777 1 98.88 227 LEU A N 1
ATOM 1637 C CA . LEU A 1 227 ? 8.172 7.602 4.961 1 98.88 227 LEU A CA 1
ATOM 1638 C C . LEU A 1 227 ? 8.867 7.777 3.615 1 98.88 227 LEU A C 1
ATOM 1640 O O . LEU A 1 227 ? 9.586 8.758 3.402 1 98.88 227 LEU A O 1
ATOM 1644 N N . ARG A 1 228 ? 8.656 6.855 2.746 1 98.31 228 ARG A N 1
ATOM 1645 C CA . ARG A 1 228 ? 9.273 6.934 1.426 1 98.31 228 ARG A CA 1
ATOM 1646 C C . ARG A 1 228 ? 8.789 8.164 0.666 1 98.31 228 ARG A C 1
ATOM 1648 O O . ARG A 1 228 ? 9.594 8.898 0.089 1 98.31 228 ARG A O 1
ATOM 1655 N N . VAL A 1 229 ? 7.531 8.422 0.69 1 98.31 229 VAL A N 1
ATOM 1656 C CA . VAL A 1 229 ? 6.953 9.57 0.005 1 98.31 229 VAL A CA 1
ATOM 1657 C C . VAL A 1 229 ? 7.535 10.859 0.58 1 98.31 229 VAL A C 1
ATOM 1659 O O . VAL A 1 229 ? 7.953 11.75 -0.168 1 98.31 229 VAL A O 1
ATOM 1662 N N . VAL A 1 230 ? 7.574 10.945 1.9 1 98.88 230 VAL A N 1
ATOM 1663 C CA . VAL A 1 230 ? 8.109 12.125 2.57 1 98.88 230 VAL A CA 1
ATOM 1664 C C . VAL A 1 230 ? 9.57 12.336 2.164 1 98.88 230 VAL A C 1
ATOM 1666 O O . VAL A 1 230 ? 9.977 13.453 1.836 1 98.88 230 VAL A O 1
ATOM 1669 N N . ALA A 1 231 ? 10.32 11.281 2.145 1 98.75 231 ALA A N 1
ATOM 1670 C CA . ALA A 1 231 ? 11.734 11.367 1.784 1 98.75 231 ALA A CA 1
ATOM 1671 C C . ALA A 1 231 ? 11.898 11.836 0.34 1 98.75 231 ALA A C 1
ATOM 1673 O O . ALA A 1 231 ? 12.758 12.672 0.046 1 98.75 231 ALA A O 1
ATOM 1674 N N . ASP A 1 232 ? 11.125 11.289 -0.546 1 97.38 232 ASP A N 1
ATOM 1675 C CA . ASP A 1 232 ? 11.188 11.68 -1.951 1 97.38 232 ASP A CA 1
ATOM 1676 C C . ASP A 1 232 ? 10.867 13.164 -2.123 1 97.38 232 ASP A C 1
ATOM 1678 O O . ASP A 1 232 ? 11.562 13.875 -2.857 1 97.38 232 ASP A O 1
ATOM 1682 N N . LEU A 1 233 ? 9.828 13.586 -1.438 1 98.69 233 LEU A N 1
ATOM 1683 C CA . LEU A 1 233 ? 9.43 14.992 -1.515 1 98.69 233 LEU A CA 1
ATOM 1684 C C . LEU A 1 233 ? 10.516 15.898 -0.938 1 98.69 233 LEU A C 1
ATOM 1686 O O . LEU A 1 233 ? 10.812 16.953 -1.501 1 98.69 233 LEU A O 1
ATOM 1690 N N . ALA A 1 234 ? 11.062 15.5 0.171 1 98.75 234 ALA A N 1
ATOM 1691 C CA . ALA A 1 234 ? 12.086 16.297 0.835 1 98.75 234 ALA A CA 1
ATOM 1692 C C . ALA A 1 234 ? 13.344 16.406 -0.018 1 98.75 234 ALA A C 1
ATOM 1694 O O . ALA A 1 234 ? 13.969 17.469 -0.096 1 98.75 234 ALA A O 1
ATOM 1695 N N . LEU A 1 235 ? 13.703 15.305 -0.636 1 97.31 235 LEU A N 1
ATOM 1696 C CA . LEU A 1 235 ? 14.867 15.297 -1.514 1 97.31 235 LEU A CA 1
ATOM 1697 C C . LEU A 1 235 ? 14.703 16.297 -2.648 1 97.31 235 LEU A C 1
ATOM 1699 O O . LEU A 1 235 ? 15.648 17.016 -3.002 1 97.31 235 LEU A O 1
ATOM 1703 N N . GLU A 1 236 ? 13.523 16.344 -3.137 1 97.12 236 GLU A N 1
ATOM 1704 C CA . GLU A 1 236 ? 13.297 17.125 -4.348 1 97.12 236 GLU A CA 1
ATOM 1705 C C . GLU A 1 236 ? 12.93 18.562 -4.008 1 97.12 236 GLU A C 1
ATOM 1707 O O . GLU A 1 236 ? 13.336 19.5 -4.707 1 97.12 236 GLU A O 1
ATOM 1712 N N . PHE A 1 237 ? 12.156 18.781 -2.846 1 98.5 237 PHE A N 1
ATOM 1713 C CA . PHE A 1 237 ? 11.516 20.078 -2.676 1 98.5 237 PHE A CA 1
ATOM 1714 C C . PHE A 1 237 ? 11.75 20.609 -1.269 1 98.5 237 PHE A C 1
ATOM 1716 O O . PHE A 1 237 ? 11.219 21.672 -0.906 1 98.5 237 PHE A O 1
ATOM 1723 N N . GLY A 1 238 ? 12.555 19.984 -0.458 1 97.62 238 GLY A N 1
ATOM 1724 C CA . GLY A 1 238 ? 12.695 20.312 0.95 1 97.62 238 GLY A CA 1
ATOM 1725 C C . GLY A 1 238 ? 13.227 21.719 1.179 1 97.62 238 GLY A C 1
ATOM 1726 O O . GLY A 1 238 ? 13.07 22.281 2.264 1 97.62 238 GLY A O 1
ATOM 1727 N N . GLU A 1 239 ? 13.867 22.281 0.191 1 97 239 GLU A N 1
ATOM 1728 C CA . GLU A 1 239 ? 14.406 23.625 0.299 1 97 239 GLU A CA 1
ATOM 1729 C C . GLU A 1 239 ? 13.367 24.672 -0.123 1 97 239 GLU A C 1
ATOM 1731 O O . GLU A 1 239 ? 13.539 25.859 0.126 1 97 239 GLU A O 1
ATOM 1736 N N . GLU A 1 240 ? 12.281 24.234 -0.703 1 97.62 240 GLU A N 1
ATOM 1737 C CA . GLU A 1 240 ? 11.305 25.141 -1.282 1 97.62 240 GLU A CA 1
ATOM 1738 C C . GLU A 1 240 ? 10.039 25.219 -0.427 1 97.62 240 GLU A C 1
ATOM 1740 O O . GLU A 1 240 ? 9.383 26.25 -0.37 1 97.62 240 GLU A O 1
ATOM 1745 N N . VAL A 1 241 ? 9.711 24.141 0.156 1 98.5 241 VAL A N 1
ATOM 1746 C CA . VAL A 1 241 ? 8.461 24.062 0.896 1 98.5 241 VAL A CA 1
ATOM 1747 C C . VAL A 1 241 ? 8.648 23.25 2.168 1 98.5 241 VAL A C 1
ATOM 1749 O O . VAL A 1 241 ? 9.617 22.484 2.287 1 98.5 241 VAL A O 1
ATOM 1752 N N . GLU A 1 242 ? 7.699 23.438 3.1 1 98.75 242 GLU A N 1
ATOM 1753 C CA . GLU A 1 242 ? 7.668 22.594 4.289 1 98.75 242 GLU A CA 1
ATOM 1754 C C . GLU A 1 242 ? 6.965 21.266 4.012 1 98.75 242 GLU A C 1
ATOM 1756 O O . GLU A 1 242 ? 5.988 21.219 3.264 1 98.75 242 GLU A O 1
ATOM 1761 N N . ILE A 1 243 ? 7.504 20.219 4.566 1 98.88 243 ILE A N 1
ATOM 1762 C CA . ILE A 1 243 ? 6.879 18.906 4.449 1 98.88 243 ILE A CA 1
ATOM 1763 C C . ILE A 1 243 ? 6.309 18.484 5.801 1 98.88 243 ILE A C 1
ATOM 1765 O O . ILE A 1 243 ? 7.008 18.531 6.816 1 98.88 243 ILE A O 1
ATOM 1769 N N . ILE A 1 244 ? 5.027 18.125 5.793 1 98.94 244 ILE A N 1
ATOM 1770 C CA . ILE A 1 244 ? 4.363 17.609 6.984 1 98.94 244 ILE A CA 1
ATOM 1771 C C . ILE A 1 244 ? 4.059 16.125 6.793 1 98.94 244 ILE A C 1
ATOM 1773 O O . ILE A 1 244 ? 3.354 15.734 5.855 1 98.94 244 ILE A O 1
ATOM 1777 N N . GLY A 1 245 ? 4.602 15.289 7.652 1 98.88 245 GLY A N 1
ATOM 1778 C CA . GLY A 1 245 ? 4.438 13.852 7.539 1 98.88 245 GLY A CA 1
ATOM 1779 C C . GLY A 1 245 ? 3.176 13.344 8.211 1 98.88 245 GLY A C 1
ATOM 1780 O O . GLY A 1 245 ? 2.822 13.789 9.305 1 98.88 245 GLY A O 1
ATOM 1781 N N . VAL A 1 246 ? 2.48 12.43 7.555 1 98.56 246 VAL A N 1
ATOM 1782 C CA . VAL A 1 246 ? 1.305 11.766 8.117 1 98.56 246 VAL A CA 1
ATOM 1783 C C . VAL A 1 246 ? 1.229 10.328 7.605 1 98.56 246 VAL A C 1
ATOM 1785 O O . VAL A 1 246 ? 1.408 10.078 6.414 1 98.56 246 VAL A O 1
ATOM 1788 N N . GLY A 1 247 ? 1.007 9.414 8.586 1 98 247 GLY A N 1
ATOM 1789 C CA . GLY A 1 247 ? 0.804 8.039 8.18 1 98 247 GLY A CA 1
ATOM 1790 C C . GLY A 1 247 ? 1.495 7.039 9.094 1 98 247 GLY A C 1
ATOM 1791 O O . GLY A 1 247 ? 2.713 6.859 9.016 1 98 247 GLY A O 1
ATOM 1792 N N . GLY A 1 248 ? 0.742 6.422 9.906 1 97.81 248 GLY A N 1
ATOM 1793 C CA . GLY A 1 248 ? 1.197 5.266 10.664 1 97.81 248 GLY A CA 1
ATOM 1794 C C . GLY A 1 248 ? 2.068 5.641 11.852 1 97.81 248 GLY A C 1
ATOM 1795 O O . GLY A 1 248 ? 2.818 4.805 12.359 1 97.81 248 GLY A O 1
ATOM 1796 N N . ILE A 1 249 ? 2.066 6.816 12.273 1 98.56 249 ILE A N 1
ATOM 1797 C CA . ILE A 1 249 ? 2.885 7.281 13.391 1 98.56 249 ILE A CA 1
ATOM 1798 C C . ILE A 1 249 ? 2.238 6.875 14.711 1 98.56 249 ILE A C 1
ATOM 1800 O O . ILE A 1 249 ? 1.074 7.195 14.969 1 98.56 249 ILE A O 1
ATOM 1804 N N . ARG A 1 250 ? 3.064 6.188 15.609 1 97.62 250 ARG A N 1
ATOM 1805 C CA . ARG A 1 250 ? 2.467 5.645 16.828 1 97.62 250 ARG A CA 1
ATOM 1806 C C . ARG A 1 250 ? 3.238 6.094 18.062 1 97.62 250 ARG A C 1
ATOM 1808 O O . ARG A 1 250 ? 2.719 6.035 19.172 1 97.62 250 ARG A O 1
ATOM 1815 N N . ASN A 1 251 ? 4.477 6.488 17.859 1 98.25 251 ASN A N 1
ATOM 1816 C CA . ASN A 1 251 ? 5.348 6.754 19 1 98.25 251 ASN A CA 1
ATOM 1817 C C . ASN A 1 251 ? 6.492 7.691 18.625 1 98.25 251 ASN A C 1
ATOM 1819 O O . ASN A 1 251 ? 6.559 8.172 17.5 1 98.25 251 ASN A O 1
ATOM 1823 N N . GLY A 1 252 ? 7.312 7.902 19.641 1 98.56 252 GLY A N 1
ATOM 1824 C CA . GLY A 1 252 ? 8.414 8.828 19.438 1 98.56 252 GLY A CA 1
ATOM 1825 C C . GLY A 1 252 ? 9.398 8.367 18.375 1 98.56 252 GLY A C 1
ATOM 1826 O O . GLY A 1 252 ? 9.938 9.18 17.625 1 98.56 252 GLY A O 1
ATOM 1827 N N . GLU A 1 253 ? 9.672 7.105 18.312 1 98.69 253 GLU A N 1
ATOM 1828 C CA . GLU A 1 253 ? 10.57 6.566 17.297 1 98.69 253 GLU A CA 1
ATOM 1829 C C . GLU A 1 253 ? 10.062 6.867 15.883 1 98.69 253 GLU A C 1
ATOM 1831 O O . GLU A 1 253 ? 10.836 7.238 15 1 98.69 253 GLU A O 1
ATOM 1836 N N . ASP A 1 254 ? 8.766 6.691 15.719 1 98.75 254 ASP A N 1
ATOM 1837 C CA . ASP A 1 254 ? 8.156 6.977 14.422 1 98.75 254 ASP A CA 1
ATOM 1838 C C . ASP A 1 254 ? 8.328 8.445 14.047 1 98.75 254 ASP A C 1
ATOM 1840 O O . ASP A 1 254 ? 8.633 8.773 12.898 1 98.75 254 ASP A O 1
ATOM 1844 N N . VAL A 1 255 ? 8.094 9.32 15.016 1 98.88 255 VAL A N 1
ATOM 1845 C CA . VAL A 1 255 ? 8.242 10.75 14.766 1 98.88 255 VAL A CA 1
ATOM 1846 C C . VAL A 1 255 ? 9.664 11.062 14.312 1 98.88 255 VAL A C 1
ATOM 1848 O O . VAL A 1 255 ? 9.875 11.766 13.328 1 98.88 255 VAL A O 1
ATOM 1851 N N . VAL A 1 256 ? 10.641 10.516 14.984 1 98.88 256 VAL A N 1
ATOM 1852 C CA . VAL A 1 256 ? 12.039 10.781 14.664 1 98.88 256 VAL A CA 1
ATOM 1853 C C . VAL A 1 256 ? 12.359 10.25 13.266 1 98.88 256 VAL A C 1
ATOM 1855 O O . VAL A 1 256 ? 13.078 10.898 12.5 1 98.88 256 VAL A O 1
ATOM 1858 N N . GLU A 1 257 ? 11.859 9.141 12.875 1 98.94 257 GLU A N 1
ATOM 1859 C CA . GLU A 1 257 ? 12.039 8.633 11.523 1 98.94 257 GLU A CA 1
ATOM 1860 C C . GLU A 1 257 ? 11.523 9.625 10.484 1 98.94 257 GLU A C 1
ATOM 1862 O O . GLU A 1 257 ? 12.156 9.844 9.453 1 98.94 257 GLU A O 1
ATOM 1867 N N . PHE A 1 258 ? 10.375 10.18 10.766 1 98.94 258 PHE A N 1
ATOM 1868 C CA . PHE A 1 258 ? 9.805 11.141 9.828 1 98.94 258 PHE A CA 1
ATOM 1869 C C . PHE A 1 258 ? 10.648 12.406 9.766 1 98.94 258 PHE A C 1
ATOM 1871 O O . PHE A 1 258 ? 10.82 12.992 8.695 1 98.94 258 PHE A O 1
ATOM 1878 N N . LEU A 1 259 ? 11.141 12.852 10.906 1 98.94 259 LEU A N 1
ATOM 1879 C CA . LEU A 1 259 ? 12.062 13.977 10.891 1 98.94 259 LEU A CA 1
ATOM 1880 C C . LEU A 1 259 ? 13.289 13.656 10.047 1 98.94 259 LEU A C 1
ATOM 1882 O O . LEU A 1 259 ? 13.664 14.445 9.172 1 98.94 259 LEU A O 1
ATOM 1886 N N . PHE A 1 260 ? 13.852 12.477 10.258 1 98.94 260 PHE A N 1
ATOM 1887 C CA . PHE A 1 260 ? 15.016 12.039 9.492 1 98.94 260 PHE A CA 1
ATOM 1888 C C . PHE A 1 260 ? 14.703 12.016 8 1 98.94 260 PHE A C 1
ATOM 1890 O O . PHE A 1 260 ? 15.57 12.312 7.176 1 98.94 260 PHE A O 1
ATOM 1897 N N . ALA A 1 261 ? 13.5 11.727 7.648 1 98.94 261 ALA A N 1
ATOM 1898 C CA . ALA A 1 261 ? 13.078 11.641 6.254 1 98.94 261 ALA A CA 1
ATOM 1899 C C . ALA A 1 261 ? 12.883 13.023 5.648 1 98.94 261 ALA A C 1
ATOM 1901 O O . ALA A 1 261 ? 12.758 13.164 4.43 1 98.94 261 ALA A O 1
ATOM 1902 N N . GLY A 1 262 ? 12.734 14.031 6.477 1 98.94 262 GLY A N 1
ATOM 1903 C CA . GLY A 1 262 ? 12.68 15.383 5.949 1 98.94 262 GLY A CA 1
ATOM 1904 C C . GLY A 1 262 ? 11.422 16.125 6.352 1 98.94 262 GLY A C 1
ATOM 1905 O O . GLY A 1 262 ? 11.234 17.281 5.965 1 98.94 262 GLY A O 1
ATOM 1906 N N . ALA A 1 263 ? 10.562 15.516 7.152 1 98.94 263 ALA A N 1
ATOM 1907 C CA . ALA A 1 263 ? 9.359 16.203 7.621 1 98.94 263 ALA A CA 1
ATOM 1908 C C . ALA A 1 263 ? 9.703 17.234 8.688 1 98.94 263 ALA A C 1
ATOM 1910 O O . ALA A 1 263 ? 10.539 16.984 9.562 1 98.94 263 ALA A O 1
ATOM 1911 N N . LYS A 1 264 ? 9.055 18.312 8.586 1 98.62 264 LYS A N 1
ATOM 1912 C CA . LYS A 1 264 ? 9.203 19.359 9.594 1 98.62 264 LYS A CA 1
ATOM 1913 C C . LYS A 1 264 ? 8.305 19.109 10.797 1 98.62 264 LYS A C 1
ATOM 1915 O O . LYS A 1 264 ? 8.641 19.469 11.922 1 98.62 264 LYS A O 1
ATOM 1920 N N . ALA A 1 265 ? 7.195 18.562 10.562 1 98.75 265 ALA A N 1
ATOM 1921 C CA . ALA A 1 265 ? 6.184 18.188 11.547 1 98.75 265 ALA A CA 1
ATOM 1922 C C . ALA A 1 265 ? 5.387 16.969 11.086 1 98.75 265 ALA A C 1
ATOM 1924 O O . ALA A 1 265 ? 5.539 16.516 9.953 1 98.75 265 ALA A O 1
ATOM 1925 N N . VAL A 1 266 ? 4.598 16.422 12.055 1 98.88 266 VAL A N 1
ATOM 1926 C CA . VAL A 1 266 ? 3.822 15.234 11.711 1 98.88 266 VAL A CA 1
ATOM 1927 C C . VAL A 1 266 ? 2.389 15.391 12.219 1 98.88 266 VAL A C 1
ATOM 1929 O O . VAL A 1 266 ? 2.113 16.219 13.078 1 98.88 266 VAL A O 1
ATOM 1932 N N . GLN A 1 267 ? 1.492 14.648 11.594 1 98.81 267 GLN A N 1
ATOM 1933 C CA . GLN A 1 267 ? 0.12 14.492 12.062 1 98.81 267 GLN A CA 1
ATOM 1934 C C . GLN A 1 267 ? -0.153 13.047 12.492 1 98.81 267 GLN A C 1
ATOM 1936 O O . GLN A 1 267 ? 0.289 12.109 11.836 1 98.81 267 GLN A O 1
ATOM 1941 N N . VAL A 1 268 ? -0.88 12.883 13.609 1 98.38 268 VAL A N 1
ATOM 1942 C CA . VAL A 1 268 ? -1.217 11.562 14.133 1 98.38 268 VAL A CA 1
ATOM 1943 C C . VAL A 1 268 ? -2.734 11.391 14.172 1 98.38 268 VAL A C 1
ATOM 1945 O O . VAL A 1 268 ? -3.455 12.289 14.602 1 98.38 268 VAL A O 1
ATOM 1948 N N . ALA A 1 269 ? -3.217 10.211 13.719 1 95.38 269 ALA A N 1
ATOM 1949 C CA . ALA A 1 269 ? -4.652 9.938 13.719 1 95.38 269 ALA A CA 1
ATOM 1950 C C . ALA A 1 269 ? -4.965 8.633 14.438 1 95.38 269 ALA A C 1
ATOM 1952 O O . ALA A 1 269 ? -5.34 8.633 15.617 1 95.38 269 ALA A O 1
ATOM 1953 N N . THR A 1 270 ? -4.621 7.488 13.844 1 91.19 270 THR A N 1
ATOM 1954 C CA . THR A 1 270 ? -5.031 6.18 14.336 1 91.19 270 THR A CA 1
ATOM 1955 C C . THR A 1 270 ? -4.465 5.922 15.734 1 91.19 270 THR A C 1
ATOM 1957 O O . THR A 1 270 ? -5.164 5.414 16.609 1 91.19 270 THR A O 1
ATOM 1960 N N . ALA A 1 271 ? -3.307 6.27 15.969 1 92.31 271 ALA A N 1
ATOM 1961 C CA . ALA A 1 271 ? -2.646 5.988 17.234 1 92.31 271 ALA A CA 1
ATOM 1962 C C . ALA A 1 271 ? -3.254 6.824 18.359 1 92.31 271 ALA A C 1
ATOM 1964 O O . ALA A 1 271 ? -3.123 6.477 19.547 1 92.31 271 ALA A O 1
ATOM 1965 N N . ALA A 1 272 ? -3.896 7.891 18.031 1 91.56 272 ALA A N 1
ATOM 1966 C CA . ALA A 1 272 ? -4.477 8.797 19.031 1 91.56 272 ALA A CA 1
ATOM 1967 C C . ALA A 1 272 ? -5.676 8.148 19.719 1 91.56 272 ALA A C 1
ATOM 1969 O O . ALA A 1 272 ? -6.176 8.672 20.719 1 91.56 272 ALA A O 1
ATOM 1970 N N . ARG A 1 273 ? -6.047 7.047 19.203 1 87.69 273 ARG A N 1
ATOM 1971 C CA . ARG A 1 273 ? -7.109 6.293 19.875 1 87.69 273 ARG A CA 1
ATOM 1972 C C . ARG A 1 273 ? -6.617 5.688 21.172 1 87.69 273 ARG A C 1
ATOM 1974 O O . ARG A 1 273 ? -7.41 5.422 22.078 1 87.69 273 ARG A O 1
ATOM 1981 N N . GLU A 1 274 ? -5.273 5.551 21.234 1 89.81 274 GLU A N 1
ATOM 1982 C CA . GLU A 1 274 ? -4.781 4.793 22.391 1 89.81 274 GLU A CA 1
ATOM 1983 C C . GLU A 1 274 ? -3.637 5.523 23.078 1 89.81 274 GLU A C 1
ATOM 1985 O O . GLU A 1 274 ? -3.232 5.152 24.188 1 89.81 274 GLU A O 1
ATOM 1990 N N . LYS A 1 275 ? -3.193 6.535 22.484 1 95.5 275 LYS A N 1
ATOM 1991 C CA . LYS A 1 275 ? -2.018 7.207 23.031 1 95.5 275 LYS A CA 1
ATOM 1992 C C . LYS A 1 275 ? -2.17 8.727 22.953 1 95.5 275 LYS A C 1
ATOM 1994 O O . LYS A 1 275 ? -2.666 9.258 21.969 1 95.5 275 LYS A O 1
ATOM 1999 N N . ASP A 1 276 ? -1.678 9.328 23.984 1 98.06 276 ASP A N 1
ATOM 2000 C CA . ASP A 1 276 ? -1.746 10.789 24.016 1 98.06 276 ASP A CA 1
ATOM 2001 C C . ASP A 1 276 ? -0.632 11.406 23.172 1 98.06 276 ASP A C 1
ATOM 2003 O O . ASP A 1 276 ? 0.497 10.914 23.172 1 98.06 276 ASP A O 1
ATOM 2007 N N . PHE A 1 277 ? -0.943 12.531 22.562 1 98.44 277 PHE A N 1
ATOM 2008 C CA . PHE A 1 277 ? 0.041 13.273 21.781 1 98.44 277 PHE A CA 1
ATOM 2009 C C . PHE A 1 277 ? 1.218 13.688 22.656 1 98.44 277 PHE A C 1
ATOM 2011 O O . PHE A 1 277 ? 2.369 13.656 22.219 1 98.44 277 PHE A O 1
ATOM 2018 N N . GLY A 1 278 ? 0.864 14.055 23.859 1 98.19 278 GLY A N 1
ATOM 2019 C CA . GLY A 1 278 ? 1.896 14.461 24.797 1 98.19 278 GLY A CA 1
ATOM 2020 C C . GLY A 1 278 ? 2.885 13.352 25.109 1 98.19 278 GLY A C 1
ATOM 2021 O O . GLY A 1 278 ? 4.078 13.609 25.281 1 98.19 278 GLY A O 1
ATOM 2022 N N . ASP A 1 279 ? 2.379 12.141 25.234 1 98.44 279 ASP A N 1
ATOM 2023 C CA . ASP A 1 279 ? 3.262 11 25.453 1 98.44 279 ASP A CA 1
ATOM 2024 C C . ASP A 1 279 ? 4.203 10.781 24.281 1 98.44 279 ASP A C 1
ATOM 2026 O O . ASP A 1 279 ? 5.395 10.523 24.469 1 98.44 279 ASP A O 1
ATOM 2030 N N . ILE A 1 280 ? 3.697 10.922 23.109 1 98.5 280 ILE A N 1
ATOM 2031 C CA . ILE A 1 280 ? 4.516 10.789 21.906 1 98.5 280 ILE A CA 1
ATOM 2032 C C . ILE A 1 280 ? 5.582 11.883 21.875 1 98.5 280 ILE A C 1
ATOM 2034 O O . ILE A 1 280 ? 6.738 11.617 21.547 1 98.5 280 ILE A O 1
ATOM 2038 N N . ALA A 1 281 ? 5.203 13.078 22.25 1 98.44 281 ALA A N 1
ATOM 2039 C CA . ALA A 1 281 ? 6.137 14.203 22.297 1 98.44 281 ALA A CA 1
ATOM 2040 C C . ALA A 1 281 ? 7.262 13.945 23.297 1 98.44 281 ALA A C 1
ATOM 2042 O O . ALA A 1 281 ? 8.43 14.195 23 1 98.44 281 ALA A O 1
ATOM 2043 N N . MET A 1 282 ? 6.883 13.438 24.406 1 98.25 282 MET A N 1
ATOM 2044 C CA . MET A 1 282 ? 7.875 13.141 25.438 1 98.25 282 MET A CA 1
ATOM 2045 C C . MET A 1 282 ? 8.844 12.062 24.953 1 98.25 282 MET A C 1
ATOM 2047 O O . MET A 1 282 ? 10.062 12.195 25.141 1 98.25 282 MET A O 1
ATOM 2051 N N . GLU A 1 283 ? 8.297 11.023 24.391 1 98.5 283 GLU A N 1
ATOM 2052 C CA . GLU A 1 283 ? 9.133 9.969 23.828 1 98.5 283 GLU A CA 1
ATOM 2053 C C . GLU A 1 283 ? 10.086 10.531 22.781 1 98.5 283 GLU A C 1
ATOM 2055 O O . GLU A 1 283 ? 11.273 10.195 22.766 1 98.5 283 GLU A O 1
ATOM 2060 N N . THR A 1 284 ? 9.562 11.383 21.938 1 98.62 284 THR A N 1
ATOM 2061 C CA . THR A 1 284 ? 10.352 11.984 20.875 1 98.62 284 THR A CA 1
ATOM 2062 C C . THR A 1 284 ? 11.508 12.797 21.438 1 98.62 284 THR A C 1
ATOM 2064 O O . THR A 1 284 ? 12.648 12.664 20.984 1 98.62 284 THR A O 1
ATOM 2067 N N . SER A 1 285 ? 11.188 13.562 22.406 1 98.25 285 SER A N 1
ATOM 2068 C CA . SER A 1 285 ? 12.211 14.383 23.062 1 98.25 285 SER A CA 1
ATOM 2069 C C . SER A 1 285 ? 13.328 13.523 23.641 1 98.25 285 SER A C 1
ATOM 2071 O O . SER A 1 285 ? 14.508 13.828 23.453 1 98.25 285 SER A O 1
ATOM 2073 N N . HIS A 1 286 ? 12.938 12.461 24.297 1 98.25 286 HIS A N 1
ATOM 2074 C CA . HIS A 1 286 ? 13.906 11.555 24.906 1 98.25 286 HIS A CA 1
ATOM 2075 C C . HIS A 1 286 ? 14.805 10.906 23.859 1 98.25 286 HIS A C 1
ATOM 2077 O O . HIS A 1 286 ? 16.016 10.844 24.031 1 98.25 286 HIS A O 1
ATOM 2083 N N . ILE A 1 287 ? 14.234 10.5 22.812 1 98.62 287 ILE A N 1
ATOM 2084 C CA . ILE A 1 287 ? 14.969 9.805 21.75 1 98.62 287 ILE A CA 1
ATOM 2085 C C . ILE A 1 287 ? 15.938 10.773 21.078 1 98.62 287 ILE A C 1
ATOM 2087 O O . ILE A 1 287 ? 17.094 10.43 20.828 1 98.62 287 ILE A O 1
ATOM 2091 N N . LEU A 1 288 ? 15.469 11.961 20.766 1 98.44 288 LEU A N 1
ATOM 2092 C CA . LEU A 1 288 ? 16.328 12.961 20.141 1 98.44 288 LEU A CA 1
ATOM 2093 C C . LEU A 1 288 ? 17.547 13.258 21.016 1 98.44 288 LEU A C 1
ATOM 2095 O O . LEU A 1 288 ? 18.672 13.32 20.531 1 98.44 288 LEU A O 1
ATOM 2099 N N . LYS A 1 289 ? 17.281 13.383 22.281 1 97.88 289 LYS A N 1
ATOM 2100 C CA . LYS A 1 289 ? 18.359 13.648 23.219 1 97.88 289 LYS A CA 1
ATOM 2101 C C . LYS A 1 289 ? 19.375 12.492 23.234 1 97.88 289 LYS A C 1
ATOM 2103 O O . LYS A 1 289 ? 20.578 12.719 23.188 1 97.88 289 LYS A O 1
ATOM 2108 N N . GLU A 1 290 ? 18.875 11.344 23.281 1 98.12 290 GLU A N 1
ATOM 2109 C CA . GLU A 1 290 ? 19.719 10.156 23.297 1 98.12 290 GLU A CA 1
ATOM 2110 C C . GLU A 1 290 ? 20.562 10.07 22.031 1 98.12 290 GLU A C 1
ATOM 2112 O O . GLU A 1 290 ? 21.703 9.594 22.078 1 98.12 290 GLU A O 1
ATOM 2117 N N . LEU A 1 291 ? 20.031 10.57 20.938 1 98.25 291 LEU A N 1
ATOM 2118 C CA . LEU A 1 291 ? 20.703 10.492 19.656 1 98.25 291 LEU A CA 1
ATOM 2119 C C . LEU A 1 291 ? 21.625 11.688 19.453 1 98.25 291 LEU A C 1
ATOM 2121 O O . LEU A 1 291 ? 22.344 11.758 18.453 1 98.25 291 LEU A O 1
ATOM 2125 N N . GLY A 1 292 ? 21.547 12.688 20.312 1 97.5 292 GLY A N 1
ATOM 2126 C CA . GLY A 1 292 ? 22.469 13.812 20.312 1 97.5 292 GLY A CA 1
ATOM 2127 C C . GLY A 1 292 ? 21.922 15.031 19.594 1 97.5 292 GLY A C 1
ATOM 2128 O O . GLY A 1 292 ? 22.672 15.922 19.203 1 97.5 292 GLY A O 1
ATOM 2129 N N . TYR A 1 293 ? 20.625 15.078 19.438 1 97.5 293 TYR A N 1
ATOM 2130 C CA . TYR A 1 293 ? 20.016 16.25 18.812 1 97.5 293 TYR A CA 1
ATOM 2131 C C . TYR A 1 293 ? 19.469 17.203 19.875 1 97.5 293 TYR A C 1
ATOM 2133 O O . TYR A 1 293 ? 18.875 16.766 20.859 1 97.5 293 TYR A O 1
ATOM 2141 N N . ASP A 1 294 ? 19.594 18.469 19.672 1 94.38 294 ASP A N 1
ATOM 2142 C CA . ASP A 1 294 ? 19.125 19.484 20.609 1 94.38 294 ASP A CA 1
ATOM 2143 C C . ASP A 1 294 ? 17.609 19.688 20.469 1 94.38 294 ASP A C 1
ATOM 2145 O O . ASP A 1 294 ? 16.953 20.172 21.391 1 94.38 294 ASP A O 1
ATOM 2149 N N . GLY A 1 295 ? 17.141 19.312 19.266 1 95.12 295 GLY A N 1
ATOM 2150 C CA . GLY A 1 295 ? 15.727 19.484 18.984 1 95.12 295 GLY A CA 1
ATOM 2151 C C . GLY A 1 295 ? 15.328 18.906 17.625 1 95.12 295 GLY A C 1
ATOM 2152 O O . GLY A 1 295 ? 16.172 18.422 16.875 1 95.12 295 GLY A O 1
ATOM 2153 N N . PRO A 1 296 ? 14.023 18.984 17.406 1 97.44 296 PRO A N 1
ATOM 2154 C CA . PRO A 1 296 ? 13.531 18.391 16.172 1 97.44 296 PRO A CA 1
ATOM 2155 C C . PRO A 1 296 ? 14.125 19.031 14.914 1 97.44 296 PRO A C 1
ATOM 2157 O O . PRO A 1 296 ? 14.383 18.328 13.93 1 97.44 296 PRO A O 1
ATOM 2160 N N . GLU A 1 297 ? 14.375 20.266 14.938 1 97.06 297 GLU A N 1
ATOM 2161 C CA . GLU A 1 297 ? 14.844 21 13.758 1 97.06 297 GLU A CA 1
ATOM 2162 C C . GLU A 1 297 ? 16.188 20.453 13.273 1 97.06 297 GLU A C 1
ATOM 2164 O O . GLU A 1 297 ? 16.438 20.375 12.062 1 97.06 297 GLU A O 1
ATOM 2169 N N . GLU A 1 298 ? 17 20.047 14.156 1 97.38 298 GLU A N 1
ATOM 2170 C CA . GLU A 1 298 ? 18.328 19.547 13.812 1 97.38 298 GLU A CA 1
ATOM 2171 C C . GLU A 1 298 ? 18.266 18.172 13.172 1 97.38 298 GLU A C 1
ATOM 2173 O O . GLU A 1 298 ? 19.203 17.75 12.484 1 97.38 298 GLU A O 1
ATOM 2178 N N . ALA A 1 299 ? 17.188 17.516 13.43 1 98.31 299 ALA A N 1
ATOM 2179 C CA . ALA A 1 299 ? 17.062 16.141 12.984 1 98.31 299 ALA A CA 1
ATOM 2180 C C . ALA A 1 299 ? 16.484 16.062 11.578 1 98.31 299 ALA A C 1
ATOM 2182 O O . AL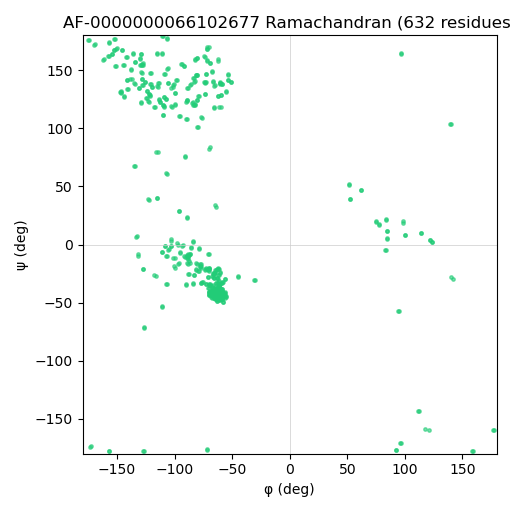A A 1 299 ? 16.547 15.016 10.93 1 98.31 299 ALA A O 1
ATOM 2183 N N . ILE A 1 300 ? 15.938 17.172 11.047 1 98.69 300 ILE A N 1
ATOM 2184 C CA . ILE A 1 300 ? 15.203 17.172 9.781 1 98.69 300 ILE A CA 1
ATOM 2185 C C . ILE A 1 300 ? 16.156 16.828 8.641 1 98.69 300 ILE A C 1
ATOM 2187 O O . ILE A 1 300 ? 17.156 17.5 8.438 1 98.69 300 ILE A O 1
ATOM 2191 N N . GLY A 1 301 ? 15.875 15.703 7.957 1 98.75 301 GLY A N 1
ATOM 2192 C CA . GLY A 1 301 ? 16.594 15.344 6.742 1 98.75 301 GLY A CA 1
ATOM 2193 C C . GLY A 1 301 ? 17.891 14.617 7.004 1 98.75 301 GLY A C 1
ATOM 2194 O O . GLY A 1 301 ? 18.703 14.43 6.094 1 98.75 301 GLY A O 1
ATOM 2195 N N . ALA A 1 302 ? 18.094 14.203 8.211 1 98.75 302 ALA A N 1
ATOM 2196 C CA . ALA A 1 302 ? 19.359 13.586 8.586 1 98.75 302 ALA A CA 1
ATOM 2197 C C . ALA A 1 302 ? 19.609 12.328 7.754 1 98.75 302 ALA A C 1
ATOM 2199 O O . ALA A 1 302 ? 20.766 11.953 7.523 1 98.75 302 ALA A O 1
ATOM 2200 N N . ALA A 1 303 ? 18.578 11.703 7.234 1 98.81 303 ALA A N 1
ATOM 2201 C CA . ALA A 1 303 ? 18.734 10.445 6.512 1 98.81 303 ALA A CA 1
ATOM 2202 C C . ALA A 1 303 ? 18.844 10.695 5.008 1 98.81 303 ALA A C 1
ATOM 2204 O O . ALA A 1 303 ? 19.141 9.773 4.242 1 98.81 303 ALA A O 1
ATOM 2205 N N . LEU A 1 304 ? 18.656 11.914 4.484 1 98.56 304 LEU A N 1
ATOM 2206 C CA . LEU A 1 304 ? 18.469 12.195 3.064 1 98.56 304 LEU A CA 1
ATOM 2207 C C . LEU A 1 304 ? 19.766 11.977 2.287 1 98.56 304 LEU A C 1
ATOM 2209 O O . LEU A 1 304 ? 19.734 11.477 1.16 1 98.56 304 LEU A O 1
ATOM 2213 N N . PRO A 1 305 ? 20.922 12.32 2.855 1 98 305 PRO A N 1
ATOM 2214 C CA . PRO A 1 305 ? 22.141 12.086 2.09 1 98 305 PRO A CA 1
ATOM 2215 C C . PRO A 1 305 ? 22.359 10.609 1.767 1 98 305 PRO A C 1
ATOM 2217 O O . PRO A 1 305 ? 22.625 10.258 0.616 1 98 305 PRO A O 1
ATOM 2220 N N . GLU A 1 306 ? 22.203 9.742 2.754 1 97.94 306 GLU A N 1
ATOM 2221 C CA . GLU A 1 306 ? 22.375 8.32 2.51 1 97.94 306 GLU A CA 1
ATOM 2222 C C . GLU A 1 306 ? 21.25 7.758 1.65 1 97.94 306 GLU A C 1
ATOM 2224 O O . GLU A 1 306 ? 21.469 6.871 0.822 1 97.94 306 GLU A O 1
ATOM 2229 N N . TYR A 1 307 ? 20.125 8.25 1.818 1 97.81 307 TYR A N 1
ATOM 2230 C CA . TYR A 1 307 ? 19 7.844 0.985 1 97.81 307 TYR A CA 1
ATOM 2231 C C . TYR A 1 307 ? 19.266 8.148 -0.484 1 97.81 307 TYR A C 1
ATOM 2233 O O . TYR A 1 307 ? 19.094 7.281 -1.345 1 97.81 307 TYR A O 1
ATOM 2241 N N . ARG A 1 308 ? 19.719 9.305 -0.73 1 96.38 308 ARG A N 1
ATOM 2242 C CA . ARG A 1 308 ? 20.062 9.719 -2.088 1 96.38 308 ARG A CA 1
ATOM 2243 C C . ARG A 1 308 ? 21.125 8.805 -2.686 1 96.38 308 ARG A C 1
ATOM 2245 O O . ARG A 1 308 ? 21.031 8.406 -3.848 1 96.38 308 ARG A O 1
ATOM 2252 N N . GLU A 1 309 ? 22.078 8.5 -1.905 1 95.38 309 GLU A N 1
ATOM 2253 C CA . GLU A 1 309 ? 23.156 7.652 -2.375 1 95.38 309 GLU A CA 1
ATOM 2254 C C . GLU A 1 309 ? 22.656 6.262 -2.746 1 95.38 309 GLU A C 1
ATOM 2256 O O . GLU A 1 309 ? 23.047 5.703 -3.77 1 95.38 309 GLU A O 1
ATOM 2261 N N . ARG A 1 310 ? 21.812 5.742 -1.944 1 93.12 310 ARG A N 1
ATOM 2262 C CA . ARG A 1 310 ? 21.266 4.422 -2.227 1 93.12 310 ARG A CA 1
ATOM 2263 C C . ARG A 1 310 ? 20.438 4.434 -3.51 1 93.12 310 ARG A C 1
ATOM 2265 O O . ARG A 1 310 ? 20.547 3.521 -4.332 1 93.12 310 ARG A O 1
ATOM 2272 N N . LEU A 1 311 ? 19.641 5.441 -3.684 1 89.81 311 LEU A N 1
ATOM 2273 C CA . LEU A 1 311 ? 18.828 5.551 -4.887 1 89.81 311 LEU A CA 1
ATOM 2274 C C . LEU A 1 311 ? 19.703 5.691 -6.129 1 89.81 311 LEU A C 1
ATOM 2276 O O . LEU A 1 311 ? 19.375 5.137 -7.18 1 89.81 311 LEU A O 1
ATOM 2280 N N . ARG A 1 312 ? 20.734 6.434 -5.996 1 89.06 312 ARG A N 1
ATOM 2281 C CA . ARG A 1 312 ? 21.656 6.609 -7.105 1 89.06 312 ARG A CA 1
ATOM 2282 C C . ARG A 1 312 ? 22.281 5.281 -7.52 1 89.06 312 ARG A C 1
ATOM 2284 O O . ARG A 1 312 ? 22.406 4.996 -8.711 1 89.06 312 ARG A O 1
ATOM 2291 N N . ARG A 1 313 ? 22.578 4.465 -6.598 1 86 313 ARG A N 1
ATOM 2292 C CA . ARG A 1 313 ? 23.188 3.17 -6.867 1 86 313 ARG A CA 1
ATOM 2293 C C . ARG A 1 313 ? 22.234 2.25 -7.613 1 86 313 ARG A C 1
ATOM 2295 O O . ARG A 1 313 ? 22.656 1.397 -8.391 1 86 313 ARG A O 1
ATOM 2302 N N . LEU A 1 314 ? 20.953 2.527 -7.426 1 79.31 314 LEU A N 1
ATOM 2303 C CA . LEU A 1 314 ? 19.938 1.702 -8.086 1 79.31 314 LEU A CA 1
ATOM 2304 C C . LEU A 1 314 ? 19.562 2.281 -9.445 1 79.31 314 LEU A C 1
ATOM 2306 O O . LEU A 1 314 ? 18.828 1.658 -10.203 1 79.31 314 LEU A O 1
ATOM 2310 N N . GLY A 1 315 ? 20.031 3.459 -9.641 1 74.56 315 GLY A N 1
ATOM 2311 C CA . GLY A 1 315 ? 19.703 4.137 -10.883 1 74.56 315 GLY A CA 1
ATOM 2312 C C . GLY A 1 315 ? 18.359 4.848 -10.844 1 74.56 315 GLY A C 1
ATOM 2313 O O . GLY A 1 315 ? 17.734 5.055 -11.883 1 74.56 315 GLY A O 1
ATOM 2314 N N . TRP A 1 316 ? 17.906 5.133 -9.68 1 67.5 316 TRP A N 1
ATOM 2315 C CA . TRP A 1 316 ? 16.578 5.723 -9.539 1 67.5 316 TRP A CA 1
ATOM 2316 C C . TRP A 1 316 ? 16.672 7.242 -9.422 1 67.5 316 TRP A C 1
ATOM 2318 O O . TRP A 1 316 ? 15.648 7.938 -9.469 1 67.5 316 TRP A O 1
ATOM 2328 N N . CYS A 1 317 ? 17.891 7.738 -9.125 1 54.38 317 CYS A N 1
ATOM 2329 C CA . CYS A 1 317 ? 18.062 9.188 -9.055 1 54.38 317 CYS A CA 1
ATOM 2330 C C . CYS A 1 317 ? 19.391 9.609 -9.656 1 54.38 317 CYS A C 1
ATOM 2332 O O . CYS A 1 317 ? 20.344 8.828 -9.68 1 54.38 317 CYS A O 1
ATOM 2334 N N . GLN A 1 318 ? 19.391 10.703 -10.539 1 50.62 318 GLN A N 1
ATOM 2335 C CA . GLN A 1 318 ? 20.641 11.289 -10.992 1 50.62 318 GLN A CA 1
ATOM 2336 C C . GLN A 1 318 ? 21.297 12.109 -9.883 1 50.62 318 GLN A C 1
ATOM 2338 O O . GLN A 1 318 ? 20.609 12.672 -9.031 1 50.62 318 GLN A O 1
ATOM 2343 N N . MET B 1 1 ? -9.336 -31.875 2.207 1 85.56 1 MET B N 1
ATOM 2344 C CA . MET B 1 1 ? -9.805 -30.891 1.246 1 85.56 1 MET B CA 1
ATOM 2345 C C . MET B 1 1 ? -9.766 -31.438 -0.174 1 85.56 1 MET B C 1
ATOM 2347 O O . MET B 1 1 ? -8.852 -32.188 -0.527 1 85.56 1 MET B O 1
ATOM 2351 N N . ARG B 1 2 ? -10.781 -31.141 -0.971 1 90.69 2 ARG B N 1
ATOM 2352 C CA . ARG B 1 2 ? -10.867 -31.625 -2.344 1 90.69 2 ARG B CA 1
ATOM 2353 C C . ARG B 1 2 ? -9.773 -31.016 -3.211 1 90.69 2 ARG B C 1
ATOM 2355 O O . ARG B 1 2 ? -9.461 -29.828 -3.074 1 90.69 2 ARG B O 1
ATOM 2362 N N . PRO B 1 3 ? -9.227 -31.844 -4.062 1 96.25 3 PRO B N 1
ATOM 2363 C CA . PRO B 1 3 ? -8.258 -31.297 -5.02 1 96.25 3 PRO B CA 1
ATOM 2364 C C . PRO B 1 3 ? -8.875 -30.266 -5.957 1 96.25 3 PRO B C 1
ATOM 2366 O O . PRO B 1 3 ? -10.102 -30.203 -6.105 1 96.25 3 PRO B O 1
ATOM 2369 N N . VAL B 1 4 ? -8.008 -29.438 -6.508 1 97.44 4 VAL B N 1
ATOM 2370 C CA . VAL B 1 4 ? -8.453 -28.438 -7.461 1 97.44 4 VAL B CA 1
ATOM 2371 C C . VAL B 1 4 ? -7.625 -28.531 -8.742 1 97.44 4 VAL B C 1
ATOM 2373 O O . VAL B 1 4 ? -6.512 -29.062 -8.734 1 97.44 4 VAL B O 1
ATOM 2376 N N . GLU B 1 5 ? -8.156 -28.078 -9.805 1 97.69 5 GLU B N 1
ATOM 2377 C CA . GLU B 1 5 ? -7.426 -27.984 -11.062 1 97.69 5 GLU B CA 1
ATOM 2378 C C . GLU B 1 5 ? -6.988 -26.547 -11.344 1 97.69 5 GLU B C 1
ATOM 2380 O O . GLU B 1 5 ? -7.82 -25.641 -11.43 1 97.69 5 GLU B O 1
ATOM 2385 N N . VAL B 1 6 ? -5.711 -26.344 -11.438 1 98 6 VAL B N 1
ATOM 2386 C CA . VAL B 1 6 ? -5.141 -25.016 -11.688 1 98 6 VAL B CA 1
ATOM 2387 C C . VAL B 1 6 ? -4.156 -25.078 -12.852 1 98 6 VAL B C 1
ATOM 2389 O O . VAL B 1 6 ? -3.191 -25.859 -12.812 1 98 6 VAL B O 1
ATOM 2392 N N . LEU B 1 7 ? -4.41 -24.312 -13.844 1 98.25 7 LEU B N 1
ATOM 2393 C CA . LEU B 1 7 ? -3.551 -24.25 -15.023 1 98.25 7 LEU B CA 1
ATOM 2394 C C . LEU B 1 7 ? -3.312 -25.641 -15.594 1 98.25 7 LEU B C 1
ATOM 2396 O O . LEU B 1 7 ? -2.174 -26.016 -15.883 1 98.25 7 LEU B O 1
ATOM 2400 N N . GLY B 1 8 ? -4.312 -26.422 -15.578 1 97.38 8 GLY B N 1
ATOM 2401 C CA . GLY B 1 8 ? -4.312 -27.719 -16.234 1 97.38 8 GLY B CA 1
ATOM 2402 C C . GLY B 1 8 ? -3.709 -28.828 -15.391 1 97.38 8 GLY B C 1
ATOM 2403 O O . GLY B 1 8 ? -3.543 -29.953 -15.852 1 97.38 8 GLY B O 1
ATOM 2404 N N . LYS B 1 9 ? -3.369 -28.547 -14.211 1 98.31 9 LYS B N 1
ATOM 2405 C CA . LYS B 1 9 ? -2.77 -29.531 -13.328 1 98.31 9 LYS B CA 1
ATOM 2406 C C . LYS B 1 9 ? -3.615 -29.734 -12.07 1 98.31 9 LYS B C 1
ATOM 2408 O O . LYS B 1 9 ? -4.219 -28.797 -11.562 1 98.31 9 LYS B O 1
ATOM 2413 N N . ARG B 1 10 ? -3.584 -30.906 -11.602 1 98 10 ARG B N 1
ATOM 2414 C CA . ARG B 1 10 ? -4.281 -31.25 -10.359 1 98 10 ARG B CA 1
ATOM 2415 C C . ARG B 1 10 ? -3.441 -30.875 -9.141 1 98 10 ARG B C 1
ATOM 2417 O O . ARG B 1 10 ? -2.299 -31.312 -9.008 1 98 10 ARG B O 1
ATOM 2424 N N . TRP B 1 11 ? -3.982 -29.969 -8.258 1 98.44 11 TRP B N 1
ATOM 2425 C CA . TRP B 1 11 ? -3.396 -29.641 -6.965 1 98.44 11 TRP B CA 1
ATOM 2426 C C . TRP B 1 11 ? -4.113 -30.375 -5.836 1 98.44 11 TRP B C 1
ATOM 2428 O O . TRP B 1 11 ? -5.34 -30.484 -5.836 1 98.44 11 TRP B O 1
ATOM 2438 N N . ALA B 1 12 ? -3.426 -30.891 -4.887 1 97.88 12 ALA B N 1
ATOM 2439 C CA . ALA B 1 12 ? -4.039 -31.578 -3.752 1 97.88 12 ALA B CA 1
ATOM 2440 C C . ALA B 1 12 ? -4.977 -30.641 -2.988 1 97.88 12 ALA B C 1
ATOM 2442 O O . ALA B 1 12 ? -5.945 -31.094 -2.373 1 97.88 12 ALA B O 1
ATOM 2443 N N . HIS B 1 13 ? -4.711 -29.453 -2.916 1 98.38 13 HIS B N 1
ATOM 2444 C CA . HIS B 1 13 ? -5.484 -28.344 -2.35 1 98.38 13 HIS B CA 1
ATOM 2445 C C . HIS B 1 13 ? -5.062 -27.016 -2.953 1 98.38 13 HIS B C 1
ATOM 2447 O O . HIS B 1 13 ? -4.086 -26.953 -3.705 1 98.38 13 HIS B O 1
ATOM 2453 N N . PRO B 1 14 ? -5.688 -25.844 -2.693 1 98.69 14 PRO B N 1
ATOM 2454 C CA . PRO B 1 14 ? -5.465 -24.641 -3.484 1 98.69 14 PRO B CA 1
ATOM 2455 C C . PRO B 1 14 ? -4.309 -23.797 -2.953 1 98.69 14 PRO B C 1
ATOM 2457 O O . PRO B 1 14 ? -4.258 -22.594 -3.199 1 98.69 14 PRO B O 1
ATOM 2460 N N . ILE B 1 15 ? -3.34 -24.359 -2.207 1 98.81 15 ILE B N 1
ATOM 2461 C CA . ILE B 1 15 ? -2.303 -23.562 -1.56 1 98.81 15 ILE B CA 1
ATOM 2462 C C . ILE B 1 15 ? -0.933 -23.953 -2.109 1 98.81 15 ILE B C 1
ATOM 2464 O O . ILE B 1 15 ? -0.508 -25.109 -1.968 1 98.81 15 ILE B O 1
ATOM 2468 N N . ALA B 1 16 ? -0.298 -23.031 -2.697 1 98.81 16 ALA B N 1
ATOM 2469 C CA . ALA B 1 16 ? 1.02 -23.25 -3.287 1 98.81 16 ALA B CA 1
ATOM 2470 C C . ALA B 1 16 ? 2.086 -22.422 -2.57 1 98.81 16 ALA B C 1
ATOM 2472 O O . ALA B 1 16 ? 1.763 -21.516 -1.802 1 98.81 16 ALA B O 1
ATOM 2473 N N . CYS B 1 17 ? 3.326 -22.797 -2.809 1 98.56 17 CYS B N 1
ATOM 2474 C CA . CYS B 1 17 ? 4.477 -21.984 -2.414 1 98.56 17 CYS B CA 1
ATOM 2475 C C . CYS B 1 17 ? 4.727 -20.859 -3.41 1 98.56 17 CYS B C 1
ATOM 2477 O O . CYS B 1 17 ? 4.898 -21.109 -4.605 1 98.56 17 CYS B O 1
ATOM 2479 N N . ALA B 1 18 ? 4.754 -19.656 -2.906 1 98.25 18 ALA B N 1
ATOM 2480 C CA . ALA B 1 18 ? 4.926 -18.5 -3.775 1 98.25 18 ALA B CA 1
ATOM 2481 C C . ALA B 1 18 ? 6.355 -18.422 -4.309 1 98.25 18 ALA B C 1
ATOM 2483 O O . ALA B 1 18 ? 7.277 -18.969 -3.709 1 98.25 18 ALA B O 1
ATOM 2484 N N . SER B 1 19 ? 6.5 -17.703 -5.418 1 96.31 19 SER B N 1
ATOM 2485 C CA . SER B 1 19 ? 7.832 -17.406 -5.926 1 96.31 19 SER B CA 1
ATOM 2486 C C . SER B 1 19 ? 8.641 -16.594 -4.91 1 96.31 19 SER B C 1
ATOM 2488 O O . SER B 1 19 ? 8.219 -15.523 -4.484 1 96.31 19 SER B O 1
ATOM 2490 N N . GLY B 1 20 ? 9.703 -17.156 -4.48 1 91.31 20 GLY B N 1
ATOM 2491 C CA . GLY B 1 20 ? 10.562 -16.5 -3.502 1 91.31 20 GLY B CA 1
ATOM 2492 C C . GLY B 1 20 ? 11.734 -17.344 -3.07 1 91.31 20 GLY B C 1
ATOM 2493 O O . GLY B 1 20 ? 12.094 -18.312 -3.748 1 91.31 20 GLY B O 1
ATOM 2494 N N . ALA B 1 21 ? 12.273 -17 -1.943 1 82.12 21 ALA B N 1
ATOM 2495 C CA . ALA B 1 21 ? 13.531 -17.578 -1.481 1 82.12 21 ALA B CA 1
ATOM 2496 C C . ALA B 1 21 ? 13.375 -19.062 -1.183 1 82.12 21 ALA B C 1
ATOM 2498 O O . ALA B 1 21 ? 14.312 -19.844 -1.359 1 82.12 21 ALA B O 1
ATOM 2499 N N . LEU B 1 22 ? 12.203 -19.453 -0.806 1 89.19 22 LEU B N 1
ATOM 2500 C CA . LEU B 1 22 ? 11.961 -20.844 -0.424 1 89.19 22 LEU B CA 1
ATOM 2501 C C . LEU B 1 22 ? 12.102 -21.766 -1.627 1 89.19 22 LEU B C 1
ATOM 2503 O O . LEU B 1 22 ? 12.484 -22.938 -1.479 1 89.19 22 LEU B O 1
ATOM 2507 N N . ALA B 1 23 ? 11.844 -21.266 -2.814 1 93.88 23 ALA B N 1
ATOM 2508 C CA . ALA B 1 23 ? 11.852 -22.109 -4.004 1 93.88 23 ALA B CA 1
ATOM 2509 C C . ALA B 1 23 ? 12.961 -21.688 -4.965 1 93.88 23 ALA B C 1
ATOM 2511 O O . ALA B 1 23 ? 12.766 -21.703 -6.184 1 93.88 23 ALA B O 1
ATOM 2512 N N . ALA B 1 24 ? 14.086 -21.359 -4.41 1 92.56 24 ALA B N 1
ATOM 2513 C CA . ALA B 1 24 ? 15.211 -20.906 -5.227 1 92.56 24 ALA B CA 1
ATOM 2514 C C . ALA B 1 24 ? 16.062 -22.078 -5.691 1 92.56 24 ALA B C 1
ATOM 2516 O O . ALA B 1 24 ? 16.797 -21.969 -6.68 1 92.56 24 ALA B O 1
ATOM 2517 N N . HIS B 1 25 ? 16.016 -23.203 -4.91 1 95.25 25 HIS B N 1
ATOM 2518 C CA . HIS B 1 25 ? 16.766 -24.422 -5.203 1 95.25 25 HIS B CA 1
ATOM 2519 C C . HIS B 1 25 ? 15.984 -25.656 -4.793 1 95.25 25 HIS B C 1
ATOM 2521 O O . HIS B 1 25 ? 15 -25.562 -4.062 1 95.25 25 HIS B O 1
ATOM 2527 N N . ARG B 1 26 ? 16.469 -26.75 -5.254 1 97.25 26 ARG B N 1
ATOM 2528 C CA . ARG B 1 26 ? 15.773 -28.016 -5.055 1 97.25 26 ARG B CA 1
ATOM 2529 C C . ARG B 1 26 ? 15.516 -28.281 -3.576 1 97.25 26 ARG B C 1
ATOM 2531 O O . ARG B 1 26 ? 14.398 -28.625 -3.186 1 97.25 26 ARG B O 1
ATOM 2538 N N . PRO B 1 27 ? 16.469 -28.078 -2.646 1 97.19 27 PRO B N 1
ATOM 2539 C CA . PRO B 1 27 ? 16.188 -28.359 -1.232 1 97.19 27 PRO B CA 1
ATOM 2540 C C . PRO B 1 27 ? 15.031 -27.516 -0.687 1 97.19 27 PRO B C 1
ATOM 2542 O O . PRO B 1 27 ? 14.25 -28 0.129 1 97.19 27 PRO B O 1
ATOM 2545 N N . GLY B 1 28 ? 14.984 -26.297 -1.142 1 97.19 28 GLY B N 1
ATOM 2546 C CA . GLY B 1 28 ? 13.875 -25.453 -0.733 1 97.19 28 GLY B CA 1
ATOM 2547 C C . GLY B 1 28 ? 12.539 -25.938 -1.262 1 97.19 28 GLY B C 1
ATOM 2548 O O . GLY B 1 28 ? 11.547 -25.953 -0.531 1 97.19 28 GLY B O 1
ATOM 2549 N N . MET B 1 29 ? 12.484 -26.344 -2.461 1 98 29 MET B N 1
ATOM 2550 C CA . MET B 1 29 ? 11.273 -26.891 -3.068 1 98 29 MET B CA 1
ATOM 2551 C C . MET B 1 29 ? 10.812 -28.141 -2.332 1 98 29 MET B C 1
ATOM 2553 O O . MET B 1 29 ? 9.625 -28.281 -2.029 1 98 29 MET B O 1
ATOM 2557 N N . GLU B 1 30 ? 11.805 -28.984 -2.023 1 98.19 30 GLU B N 1
ATOM 2558 C CA . GLU B 1 30 ? 11.5 -30.203 -1.284 1 98.19 30 GLU B CA 1
ATOM 2559 C C . GLU B 1 30 ? 10.914 -29.891 0.088 1 98.19 30 GLU B C 1
ATOM 2561 O O . GLU B 1 30 ? 9.93 -30.516 0.504 1 98.19 30 GLU B O 1
ATOM 2566 N N . ASN B 1 31 ? 11.516 -28.984 0.723 1 97.69 31 ASN B N 1
ATOM 2567 C CA . ASN B 1 31 ? 11.031 -28.562 2.033 1 97.69 31 ASN B CA 1
ATOM 2568 C C . ASN B 1 31 ? 9.594 -28.062 1.961 1 97.69 31 ASN B C 1
ATOM 2570 O O . ASN B 1 31 ? 8.773 -28.375 2.822 1 97.69 31 ASN B O 1
ATOM 2574 N N . ALA B 1 32 ? 9.273 -27.25 0.953 1 98 32 ALA B N 1
ATOM 2575 C CA . ALA B 1 32 ? 7.93 -26.719 0.784 1 98 32 ALA B CA 1
ATOM 2576 C C . ALA B 1 32 ? 6.91 -27.828 0.615 1 98 32 ALA B C 1
ATOM 2578 O O . ALA B 1 32 ? 5.844 -27.812 1.236 1 98 32 ALA B O 1
ATOM 2579 N N . VAL B 1 33 ? 7.258 -28.812 -0.171 1 98.06 33 VAL B N 1
ATOM 2580 C CA . VAL B 1 33 ? 6.344 -29.922 -0.442 1 98.06 33 VAL B CA 1
ATOM 2581 C C . VAL B 1 33 ? 6.184 -30.766 0.812 1 98.06 33 VAL B C 1
ATOM 2583 O O . VAL B 1 33 ? 5.074 -31.203 1.14 1 98.06 33 VAL B O 1
ATOM 2586 N N . LEU B 1 34 ? 7.266 -30.984 1.499 1 97.88 34 LEU B N 1
ATOM 2587 C CA . LEU B 1 34 ? 7.215 -31.781 2.729 1 97.88 34 LEU B CA 1
ATOM 2588 C C . LEU B 1 34 ? 6.375 -31.062 3.789 1 97.88 34 LEU B C 1
ATOM 2590 O O . LEU B 1 34 ? 5.773 -31.719 4.645 1 97.88 34 LEU B O 1
ATOM 2594 N N . ARG B 1 35 ? 6.301 -29.797 3.633 1 98.06 35 ARG B N 1
ATOM 2595 C CA . ARG B 1 35 ? 5.516 -29.016 4.57 1 98.06 35 ARG B CA 1
ATOM 2596 C C . ARG B 1 35 ? 4.09 -28.828 4.066 1 98.06 35 ARG B C 1
ATOM 2598 O O . ARG B 1 35 ? 3.301 -28.094 4.672 1 98.06 35 ARG B O 1
ATOM 2605 N N . GLY B 1 36 ? 3.77 -29.344 2.918 1 98.06 36 GLY B N 1
ATOM 2606 C CA . GLY B 1 36 ? 2.373 -29.484 2.535 1 98.06 36 GLY B CA 1
ATOM 2607 C C . GLY B 1 36 ? 1.983 -28.609 1.365 1 98.06 36 GLY B C 1
ATOM 2608 O O . GLY B 1 36 ? 0.797 -28.438 1.07 1 98.06 36 GLY B O 1
ATOM 2609 N N . ALA B 1 37 ? 2.904 -27.969 0.678 1 98.62 37 ALA B N 1
ATOM 2610 C CA . ALA B 1 37 ? 2.555 -27.172 -0.498 1 98.62 37 ALA B CA 1
ATOM 2611 C C . ALA B 1 37 ? 2.014 -28.062 -1.616 1 98.62 37 ALA B C 1
ATOM 2613 O O . ALA B 1 37 ? 2.562 -29.141 -1.89 1 98.62 37 ALA B O 1
ATOM 2614 N N . ALA B 1 38 ? 0.938 -27.594 -2.268 1 98.69 38 ALA B N 1
ATOM 2615 C CA . ALA B 1 38 ? 0.299 -28.391 -3.314 1 98.69 38 ALA B CA 1
ATOM 2616 C C . ALA B 1 38 ? 0.929 -28.109 -4.676 1 98.69 38 ALA B C 1
ATOM 2618 O O . ALA B 1 38 ? 0.725 -28.875 -5.629 1 98.69 38 ALA B O 1
ATOM 2619 N N . ALA B 1 39 ? 1.655 -27.047 -4.797 1 98.81 39 ALA B N 1
ATOM 2620 C CA . ALA B 1 39 ? 2.387 -26.641 -5.992 1 98.81 39 ALA B CA 1
ATOM 2621 C C . ALA B 1 39 ? 3.529 -25.688 -5.645 1 98.81 39 ALA B C 1
ATOM 2623 O O . ALA B 1 39 ? 3.562 -25.125 -4.551 1 98.81 39 ALA B O 1
ATOM 2624 N N . ILE B 1 40 ? 4.465 -25.547 -6.574 1 98.75 40 ILE B N 1
ATOM 2625 C CA . ILE B 1 40 ? 5.633 -24.703 -6.363 1 98.75 40 ILE B CA 1
ATOM 2626 C C . ILE B 1 40 ? 5.734 -23.672 -7.48 1 98.75 40 ILE B C 1
ATOM 2628 O O . ILE B 1 40 ? 5.676 -24.016 -8.664 1 98.75 40 ILE B O 1
ATOM 2632 N N . PHE B 1 41 ? 5.82 -22.453 -7.117 1 98.75 41 PHE B N 1
ATOM 2633 C CA . PHE B 1 41 ? 6.328 -21.422 -8.008 1 98.75 41 PHE B CA 1
ATOM 2634 C C . PHE B 1 41 ? 7.785 -21.094 -7.695 1 98.75 41 PHE B C 1
ATOM 2636 O O . PHE B 1 41 ? 8.109 -20.688 -6.582 1 98.75 41 PHE B O 1
ATOM 2643 N N . THR B 1 42 ? 8.625 -21.266 -8.609 1 98.38 42 THR B N 1
ATOM 2644 C CA . THR B 1 42 ? 10.055 -21.125 -8.336 1 98.38 42 THR B CA 1
ATOM 2645 C C . THR B 1 42 ? 10.43 -19.656 -8.164 1 98.38 42 THR B C 1
ATOM 2647 O O . THR B 1 42 ? 9.672 -18.766 -8.555 1 98.38 42 THR B O 1
ATOM 2650 N N . LYS B 1 43 ? 11.594 -19.5 -7.543 1 96.88 43 LYS B N 1
ATOM 2651 C CA . LYS B 1 43 ? 12.188 -18.172 -7.578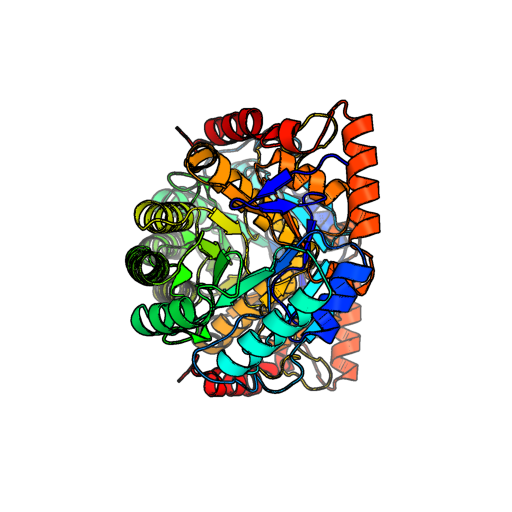 1 96.88 43 LYS B CA 1
ATOM 2652 C C . LYS B 1 43 ? 12.258 -17.641 -9.008 1 96.88 43 LYS B C 1
ATOM 2654 O O . LYS B 1 43 ? 12.594 -18.375 -9.938 1 96.88 43 LYS B O 1
ATOM 2659 N N . THR B 1 44 ? 11.953 -16.328 -9.102 1 96.75 44 THR B N 1
ATOM 2660 C CA . THR B 1 44 ? 12.008 -15.727 -10.43 1 96.75 44 THR B CA 1
ATOM 2661 C C . THR B 1 44 ? 13.422 -15.797 -11 1 96.75 44 THR B C 1
ATOM 2663 O O . THR B 1 44 ? 14.383 -15.406 -10.336 1 96.75 44 THR B O 1
ATOM 2666 N N . VAL B 1 45 ? 13.461 -16.312 -12.18 1 96.31 45 VAL B N 1
ATOM 2667 C CA . VAL B 1 45 ? 14.719 -16.469 -12.898 1 96.31 45 VAL B CA 1
ATOM 2668 C C . VAL B 1 45 ? 14.82 -15.43 -14 1 96.31 45 VAL B C 1
ATOM 2670 O O . VAL B 1 45 ? 13.836 -15.148 -14.695 1 96.31 45 VAL B O 1
ATOM 2673 N N . THR B 1 46 ? 16.047 -14.883 -14.117 1 96.06 46 THR B N 1
ATOM 2674 C CA . THR B 1 46 ? 16.328 -13.93 -15.195 1 96.06 46 THR B CA 1
ATOM 2675 C C . THR B 1 46 ? 17.203 -14.578 -16.266 1 96.06 46 THR B C 1
ATOM 2677 O O . THR B 1 46 ? 17.578 -15.75 -16.156 1 96.06 46 THR B O 1
ATOM 2680 N N . GLU B 1 47 ? 17.484 -13.812 -17.312 1 96.06 47 GLU B N 1
ATOM 2681 C CA . GLU B 1 47 ? 18.203 -14.367 -18.453 1 96.06 47 GLU B CA 1
ATOM 2682 C C . GLU B 1 47 ? 19.594 -14.844 -18.047 1 96.06 47 GLU B C 1
ATOM 2684 O O . GLU B 1 47 ? 20.125 -15.773 -18.641 1 96.06 47 GLU B O 1
ATOM 2689 N N . SER B 1 48 ? 20.172 -14.102 -17.141 1 95.69 48 SER B N 1
ATOM 2690 C CA . SER B 1 48 ? 21.469 -14.469 -16.547 1 95.69 48 SER B CA 1
ATOM 2691 C C . SER B 1 48 ? 21.391 -14.477 -15.023 1 95.69 48 SER B C 1
ATOM 2693 O O . SER B 1 48 ? 20.531 -13.82 -14.438 1 95.69 48 SER B O 1
ATOM 2695 N N . PRO B 1 49 ? 22.281 -15.281 -14.438 1 96.06 49 PRO B N 1
ATOM 2696 C CA . PRO B 1 49 ? 22.297 -15.273 -12.977 1 96.06 49 PRO B CA 1
ATOM 2697 C C . PRO B 1 49 ? 22.453 -13.875 -12.391 1 96.06 49 PRO B C 1
ATOM 2699 O O . PRO B 1 49 ? 23.109 -13.023 -12.992 1 96.06 49 PRO B O 1
ATOM 2702 N N . ARG B 1 50 ? 21.828 -13.633 -11.242 1 93.75 50 ARG B N 1
ATOM 2703 C CA . ARG B 1 50 ? 21.922 -12.367 -10.531 1 93.75 50 ARG B CA 1
ATOM 2704 C C . ARG B 1 50 ? 22.312 -12.586 -9.07 1 93.75 50 ARG B C 1
ATOM 2706 O O . ARG B 1 50 ? 21.828 -13.531 -8.43 1 93.75 50 ARG B O 1
ATOM 2713 N N . GLU B 1 51 ? 23.125 -11.688 -8.594 1 93.06 51 GLU B N 1
ATOM 2714 C CA . GLU B 1 51 ? 23.547 -11.758 -7.195 1 93.06 51 GLU B CA 1
ATOM 2715 C C . GLU B 1 51 ? 22.516 -11.117 -6.273 1 93.06 51 GLU B C 1
ATOM 2717 O O . GLU B 1 51 ? 22.391 -11.516 -5.113 1 93.06 51 GLU B O 1
ATOM 2722 N N . GLY B 1 52 ? 21.781 -10.227 -6.762 1 91.19 52 GLY B N 1
ATOM 2723 C CA . GLY B 1 52 ? 20.828 -9.477 -5.945 1 91.19 52 GLY B CA 1
ATOM 2724 C C . GLY B 1 52 ? 21.406 -8.188 -5.391 1 91.19 52 GLY B C 1
ATOM 2725 O O . GLY B 1 52 ? 22.516 -7.789 -5.758 1 91.19 52 GLY B O 1
ATOM 2726 N N . HIS B 1 53 ? 20.672 -7.496 -4.605 1 90.69 53 HIS B N 1
ATOM 2727 C CA . HIS B 1 53 ? 21.078 -6.223 -4.008 1 90.69 53 HIS B CA 1
ATOM 2728 C C . HIS B 1 53 ? 21.969 -6.441 -2.789 1 90.69 53 HIS B C 1
ATOM 2730 O O . HIS B 1 53 ? 21.953 -7.523 -2.195 1 90.69 53 HIS B O 1
ATOM 2736 N N . PRO B 1 54 ? 22.688 -5.441 -2.432 1 90.94 54 PRO B N 1
ATOM 2737 C CA . PRO B 1 54 ? 23.438 -5.543 -1.183 1 90.94 54 PRO B CA 1
ATOM 2738 C C . PRO B 1 54 ? 22.547 -5.586 0.051 1 90.94 54 PRO B C 1
ATOM 2740 O O . PRO B 1 54 ? 21.469 -4.992 0.052 1 90.94 54 PRO B O 1
ATOM 2743 N N . GLY B 1 55 ? 22.953 -6.258 1.078 1 92.06 55 GLY B N 1
ATOM 2744 C CA . GLY B 1 55 ? 22.188 -6.391 2.301 1 92.06 55 GLY B CA 1
ATOM 2745 C C . GLY B 1 55 ? 22.109 -5.105 3.102 1 92.06 55 GLY B C 1
ATOM 2746 O O . GLY B 1 55 ? 22.891 -4.18 2.875 1 92.06 55 GLY B O 1
ATOM 2747 N N . PRO B 1 56 ? 21.234 -5.117 4.125 1 96.38 56 PRO B N 1
ATOM 2748 C CA . PRO B 1 56 ? 20.141 -6.07 4.359 1 96.38 56 PRO B CA 1
ATOM 2749 C C . PRO B 1 56 ? 19.109 -6.066 3.236 1 96.38 56 PRO B C 1
ATOM 2751 O O . PRO B 1 56 ? 18.766 -5.008 2.703 1 96.38 56 PRO B O 1
ATOM 2754 N N . VAL B 1 57 ? 18.625 -7.238 2.857 1 95.19 57 VAL B N 1
ATOM 2755 C CA . VAL B 1 57 ? 17.703 -7.332 1.725 1 95.19 57 VAL B CA 1
ATOM 2756 C C . VAL B 1 57 ? 16.312 -7.703 2.217 1 95.19 57 VAL B C 1
ATOM 2758 O O . VAL B 1 57 ? 15.367 -7.793 1.425 1 95.19 57 VAL B O 1
ATOM 2761 N N . PHE B 1 58 ? 16.203 -7.996 3.488 1 95.75 58 PHE B N 1
ATOM 2762 C CA . PHE B 1 58 ? 14.938 -8.328 4.133 1 95.75 58 PHE B CA 1
ATOM 2763 C C . PHE B 1 58 ? 14.922 -7.832 5.574 1 95.75 58 PHE B C 1
ATOM 2765 O O . PHE B 1 58 ? 15.883 -8.031 6.316 1 95.75 58 PHE B O 1
ATOM 2772 N N . VAL B 1 59 ? 13.875 -7.145 5.949 1 96.69 59 VAL B N 1
ATOM 2773 C CA . VAL B 1 59 ? 13.703 -6.719 7.332 1 96.69 59 VAL B CA 1
ATOM 2774 C C . VAL B 1 59 ? 12.297 -7.082 7.816 1 96.69 59 VAL B C 1
ATOM 2776 O O . VAL B 1 59 ? 11.312 -6.824 7.129 1 96.69 59 VAL B O 1
ATOM 2779 N N . ASP B 1 60 ? 12.289 -7.637 9.031 1 95 60 ASP B N 1
ATOM 2780 C CA . ASP B 1 60 ? 11.07 -8.172 9.633 1 95 60 ASP B CA 1
ATOM 2781 C C . ASP B 1 60 ? 10.414 -7.141 10.555 1 95 60 ASP B C 1
ATOM 2783 O O . ASP B 1 60 ? 10.977 -6.789 11.594 1 95 60 ASP B O 1
ATOM 2787 N N . TYR B 1 61 ? 9.297 -6.641 10.164 1 96.69 61 TYR B N 1
ATOM 2788 C CA . TYR B 1 61 ? 8.422 -5.797 10.977 1 96.69 61 TYR B CA 1
ATOM 2789 C C . TYR B 1 61 ? 7.027 -6.402 11.086 1 96.69 61 TYR B C 1
ATOM 2791 O O . TYR B 1 61 ? 6.023 -5.688 11.008 1 96.69 61 TYR B O 1
ATOM 2799 N N . LEU B 1 62 ? 6.949 -7.656 11.219 1 93.75 62 LEU B N 1
ATOM 2800 C CA . LEU B 1 62 ? 5.664 -8.344 11.234 1 93.75 62 LEU B CA 1
ATOM 2801 C C . LEU B 1 62 ? 4.855 -7.969 12.477 1 93.75 62 LEU B C 1
ATOM 2803 O O . LEU B 1 62 ? 3.627 -8.047 12.469 1 93.75 62 LEU B O 1
ATOM 2807 N N . ASP B 1 63 ? 5.52 -7.535 13.555 1 93.06 63 ASP B N 1
ATOM 2808 C CA . ASP B 1 63 ? 4.82 -6.996 14.719 1 93.06 63 ASP B CA 1
ATOM 2809 C C . ASP B 1 63 ? 4.031 -5.742 14.344 1 93.06 63 ASP B C 1
ATOM 2811 O O . ASP B 1 63 ? 3.084 -5.371 15.047 1 93.06 63 ASP B O 1
ATOM 2815 N N . GLU B 1 64 ? 4.445 -5.152 13.266 1 95.38 64 GLU B N 1
ATOM 2816 C CA . GLU B 1 64 ? 3.729 -3.996 12.742 1 95.38 64 GLU B CA 1
ATOM 2817 C C . GLU B 1 64 ? 2.871 -4.379 11.539 1 95.38 64 GLU B C 1
ATOM 2819 O O . GLU B 1 64 ? 2.285 -3.51 10.891 1 95.38 64 GLU B O 1
ATOM 2824 N N . GLY B 1 65 ? 2.947 -5.648 11.18 1 96.25 65 GLY B N 1
ATOM 2825 C CA . GLY B 1 65 ? 2.035 -6.195 10.188 1 96.25 65 GLY B CA 1
ATOM 2826 C C . GLY B 1 65 ? 2.648 -6.297 8.805 1 96.25 65 GLY B C 1
ATOM 2827 O O . GLY B 1 65 ? 1.945 -6.551 7.824 1 96.25 65 GLY B O 1
ATOM 2828 N N . TYR B 1 66 ? 4.02 -6.039 8.719 1 97.81 66 TYR B N 1
ATOM 2829 C CA . TYR B 1 66 ? 4.594 -6.098 7.379 1 97.81 66 TYR B CA 1
ATOM 2830 C C . TYR B 1 66 ? 6.074 -6.469 7.438 1 97.81 66 TYR B C 1
ATOM 2832 O O . TYR B 1 66 ? 6.66 -6.535 8.516 1 97.81 66 TYR B O 1
ATOM 2840 N N . ALA B 1 67 ? 6.605 -6.793 6.312 1 97.25 67 ALA B N 1
ATOM 2841 C CA . ALA B 1 67 ? 8.039 -6.91 6.059 1 97.25 67 ALA B CA 1
ATOM 2842 C C . ALA B 1 67 ? 8.445 -6.125 4.812 1 97.25 67 ALA B C 1
ATOM 2844 O O . ALA B 1 67 ? 7.598 -5.797 3.977 1 97.25 67 ALA B O 1
ATOM 2845 N N . LEU B 1 68 ? 9.672 -5.727 4.77 1 97.19 68 LEU B N 1
ATOM 2846 C CA . LEU B 1 68 ? 10.219 -5.082 3.582 1 97.19 68 LEU B CA 1
ATOM 2847 C C . LEU B 1 68 ? 11.32 -5.941 2.963 1 97.19 68 LEU B C 1
ATOM 2849 O O . LEU B 1 68 ? 12.148 -6.508 3.678 1 97.19 68 LEU B O 1
ATOM 2853 N N . ASN B 1 69 ? 11.25 -6.039 1.634 1 94.75 69 ASN B N 1
ATOM 2854 C CA . ASN B 1 69 ? 12.281 -6.812 0.951 1 94.75 69 ASN B CA 1
ATOM 2855 C C . ASN B 1 69 ? 12.797 -6.086 -0.286 1 94.75 69 ASN B C 1
ATOM 2857 O O . ASN B 1 69 ? 12.039 -5.41 -0.981 1 94.75 69 ASN B O 1
ATOM 2861 N N . ALA B 1 70 ? 14.07 -6.141 -0.467 1 93.06 70 ALA B N 1
ATOM 2862 C CA . ALA B 1 70 ? 14.773 -5.629 -1.639 1 93.06 70 ALA B CA 1
ATOM 2863 C C . ALA B 1 70 ? 15.82 -6.629 -2.133 1 93.06 70 ALA B C 1
ATOM 2865 O O . ALA B 1 70 ? 17.016 -6.344 -2.121 1 93.06 70 ALA B O 1
ATOM 2866 N N . MET B 1 71 ? 15.391 -7.73 -2.635 1 90.62 71 MET B N 1
ATOM 2867 C CA . MET B 1 71 ? 16.266 -8.859 -2.926 1 90.62 71 MET B CA 1
ATOM 2868 C C . MET B 1 71 ? 17.062 -8.625 -4.207 1 90.62 71 MET B C 1
ATOM 2870 O O . MET B 1 71 ? 18.188 -9.109 -4.352 1 90.62 71 MET B O 1
ATOM 2874 N N . GLY B 1 72 ? 16.516 -7.969 -5.137 1 89.12 72 GLY B N 1
ATOM 2875 C CA . GLY B 1 72 ? 17.188 -7.762 -6.41 1 89.12 72 GLY B CA 1
ATOM 2876 C C . GLY B 1 72 ? 17.188 -9 -7.285 1 89.12 72 GLY B C 1
ATOM 2877 O O . GLY B 1 72 ? 18.141 -9.234 -8.031 1 89.12 72 GLY B O 1
ATOM 2878 N N . LEU B 1 73 ? 16.344 -9.914 -7.07 1 91.19 73 LEU B N 1
ATOM 2879 C CA . LEU B 1 73 ? 16.047 -11.125 -7.828 1 91.19 73 LEU B CA 1
ATOM 2880 C C . LEU B 1 73 ? 17.266 -12.039 -7.887 1 91.19 73 LEU B C 1
ATOM 2882 O O . LEU B 1 73 ? 17.656 -12.492 -8.961 1 91.19 73 LEU B O 1
ATOM 2886 N N . PRO B 1 74 ? 17.875 -12.242 -6.777 1 93.12 74 PRO B N 1
ATOM 2887 C CA . PRO B 1 74 ? 18.953 -13.234 -6.836 1 93.12 74 PRO B CA 1
ATOM 2888 C C . PRO B 1 74 ? 18.469 -14.586 -7.371 1 93.12 74 PRO B C 1
ATOM 2890 O O . PRO B 1 74 ? 17.438 -15.102 -6.926 1 93.12 74 PRO B O 1
ATOM 2893 N N . ASN B 1 75 ? 19.172 -15.148 -8.305 1 94.19 75 ASN B N 1
ATOM 2894 C CA . ASN B 1 75 ? 18.781 -16.422 -8.914 1 94.19 75 ASN B CA 1
ATOM 2895 C C . ASN B 1 75 ? 19.969 -17.078 -9.617 1 94.19 75 ASN B C 1
ATOM 2897 O O . ASN B 1 75 ? 20.922 -16.406 -9.992 1 94.19 75 ASN B O 1
ATOM 2901 N N . PRO B 1 76 ? 19.922 -18.328 -9.844 1 94.94 76 PRO B N 1
ATOM 2902 C CA . PRO B 1 76 ? 21.062 -19.078 -10.391 1 94.94 76 PRO B CA 1
ATOM 2903 C C . PRO B 1 76 ? 21.094 -19.047 -11.914 1 94.94 76 PRO B C 1
ATOM 2905 O O . PRO B 1 76 ? 22.031 -19.578 -12.523 1 94.94 76 PRO B O 1
ATOM 2908 N N . GLY B 1 77 ? 20.094 -18.547 -12.562 1 96.62 77 GLY B N 1
ATOM 2909 C CA . GLY B 1 77 ? 19.969 -18.594 -14.016 1 96.62 77 GLY B CA 1
ATOM 2910 C C . GLY B 1 77 ? 19.109 -19.734 -14.508 1 96.62 77 GLY B C 1
ATOM 2911 O O . GLY B 1 77 ? 18.797 -20.656 -13.742 1 96.62 77 GLY B O 1
ATOM 2912 N N . PRO B 1 78 ? 18.703 -19.625 -15.766 1 98.06 78 PRO B N 1
ATOM 2913 C CA . PRO B 1 78 ? 17.75 -20.609 -16.281 1 98.06 78 PRO B CA 1
ATOM 2914 C C . PRO B 1 78 ? 18.328 -22.016 -16.375 1 98.06 78 PRO B C 1
ATOM 2916 O O . PRO B 1 78 ? 17.641 -23 -16.094 1 98.06 78 PRO B O 1
ATOM 2919 N N . ASP B 1 79 ? 19.625 -22.156 -16.781 1 98 79 ASP B N 1
ATOM 2920 C CA . ASP B 1 79 ? 20.219 -23.484 -16.938 1 98 79 ASP B CA 1
ATOM 2921 C C . ASP B 1 79 ? 20.234 -24.25 -15.617 1 98 79 ASP B C 1
ATOM 2923 O O . ASP B 1 79 ? 19.828 -25.406 -15.555 1 98 79 ASP B O 1
ATOM 2927 N N . ARG B 1 80 ? 20.641 -23.562 -14.664 1 98 80 ARG B N 1
ATOM 2928 C CA . ARG B 1 80 ? 20.719 -24.203 -13.352 1 98 80 ARG B CA 1
ATOM 2929 C C . ARG B 1 80 ? 19.328 -24.5 -12.812 1 98 80 ARG B C 1
ATOM 2931 O O . ARG B 1 80 ? 19.094 -25.562 -12.227 1 98 80 ARG B O 1
ATOM 2938 N N . MET B 1 81 ? 18.391 -23.656 -12.945 1 98.31 81 MET B N 1
ATOM 2939 C CA . MET B 1 81 ? 17.047 -23.875 -12.438 1 98.31 81 MET B CA 1
ATOM 2940 C C . MET B 1 81 ? 16.375 -25.047 -13.148 1 98.31 81 MET B C 1
ATOM 2942 O O . MET B 1 81 ? 15.625 -25.812 -12.531 1 98.31 81 MET B O 1
ATOM 2946 N N . VAL B 1 82 ? 16.641 -25.172 -14.43 1 98.56 82 VAL B N 1
ATOM 2947 C CA . VAL B 1 82 ? 16.109 -26.312 -15.172 1 98.56 82 VAL B CA 1
ATOM 2948 C C . VAL B 1 82 ? 16.562 -27.609 -14.523 1 98.56 82 VAL B C 1
ATOM 2950 O O . VAL B 1 82 ? 15.758 -28.516 -14.281 1 98.56 82 VAL B O 1
ATOM 2953 N N . VAL B 1 83 ? 17.812 -27.656 -14.172 1 98.38 83 VAL B N 1
ATOM 2954 C CA . VAL B 1 83 ? 18.391 -28.844 -13.539 1 98.38 83 VAL B CA 1
ATOM 2955 C C . VAL B 1 83 ? 17.719 -29.062 -12.18 1 98.38 83 VAL B C 1
ATOM 2957 O O . VAL B 1 83 ? 17.359 -30.188 -11.836 1 98.38 83 VAL B O 1
ATOM 2960 N N . GLU B 1 84 ? 17.578 -28 -11.414 1 98.19 84 GLU B N 1
ATOM 2961 C CA . GLU B 1 84 ? 16.938 -28.094 -10.102 1 98.19 84 GLU B CA 1
ATOM 2962 C C . GLU B 1 84 ? 15.531 -28.656 -10.211 1 98.19 84 GLU B C 1
ATOM 2964 O O . GLU B 1 84 ? 15.133 -29.516 -9.414 1 98.19 84 GLU B O 1
ATOM 2969 N N . ILE B 1 85 ? 14.781 -28.234 -11.211 1 98.44 85 ILE B N 1
ATOM 2970 C CA . ILE B 1 85 ? 13.406 -28.656 -11.383 1 98.44 85 ILE B CA 1
ATOM 2971 C C . ILE B 1 85 ? 13.367 -30.125 -11.805 1 98.44 85 ILE B C 1
ATOM 2973 O O . ILE B 1 85 ? 12.57 -30.906 -11.289 1 98.44 85 ILE B O 1
ATOM 2977 N N . GLU B 1 86 ? 14.258 -30.516 -12.727 1 98.19 86 GLU B N 1
ATOM 2978 C CA . GLU B 1 86 ? 14.297 -31.891 -13.211 1 98.19 86 GLU B CA 1
ATOM 2979 C C . GLU B 1 86 ? 14.617 -32.875 -12.078 1 98.19 86 GLU B C 1
ATOM 2981 O O . GLU B 1 86 ? 13.953 -33.906 -11.938 1 98.19 86 GLU B O 1
ATOM 2986 N N . GLU B 1 87 ? 15.57 -32.469 -11.312 1 98.06 87 GLU B N 1
ATOM 2987 C CA . GLU B 1 87 ? 15.953 -33.312 -10.188 1 98.06 87 GLU B CA 1
ATOM 2988 C C . GLU B 1 87 ? 14.836 -33.406 -9.148 1 98.06 87 GLU B C 1
ATOM 2990 O O . GLU B 1 87 ? 14.602 -34.438 -8.562 1 98.06 87 GLU B O 1
ATOM 2995 N N . PHE B 1 88 ? 14.258 -32.344 -8.867 1 98.19 88 PHE B N 1
ATOM 2996 C CA . PHE B 1 88 ? 13.117 -32.312 -7.953 1 98.19 88 PHE B CA 1
ATOM 2997 C C . PHE B 1 88 ? 12.008 -33.25 -8.422 1 98.19 88 PHE B C 1
ATOM 2999 O O . PHE B 1 88 ? 11.422 -33.969 -7.621 1 98.19 88 PHE B O 1
ATOM 3006 N N . ARG B 1 89 ? 11.742 -33.281 -9.703 1 96.94 89 ARG B N 1
ATOM 3007 C CA . ARG B 1 89 ? 10.641 -34.031 -10.289 1 96.94 89 ARG B CA 1
ATOM 3008 C C . ARG B 1 89 ? 10.922 -35.531 -10.25 1 96.94 89 ARG B C 1
ATOM 3010 O O . ARG B 1 89 ? 10.008 -36.344 -10.398 1 96.94 89 ARG B O 1
ATOM 3017 N N . ASP B 1 90 ? 12.164 -35.875 -10.133 1 96.56 90 ASP B N 1
ATOM 3018 C CA . ASP B 1 90 ? 12.523 -37.281 -9.984 1 96.56 90 ASP B CA 1
ATOM 3019 C C . ASP B 1 90 ? 11.969 -37.875 -8.688 1 96.56 90 ASP B C 1
ATOM 3021 O O . ASP B 1 90 ? 11.734 -39.062 -8.586 1 96.56 90 ASP B O 1
ATOM 3025 N N . GLU B 1 91 ? 11.703 -36.969 -7.781 1 96.38 91 GLU B N 1
ATOM 3026 C CA . GLU B 1 91 ? 11.359 -37.469 -6.449 1 96.38 91 GLU B CA 1
ATOM 3027 C C . GLU B 1 91 ? 9.938 -37.062 -6.07 1 96.38 91 GLU B C 1
ATOM 3029 O O . GLU B 1 91 ? 9.297 -37.75 -5.262 1 96.38 91 GLU B O 1
ATOM 3034 N N . PHE B 1 92 ? 9.484 -36 -6.633 1 97.25 92 PHE B N 1
ATOM 3035 C CA . PHE B 1 92 ? 8.195 -35.469 -6.215 1 97.25 92 PHE B CA 1
ATOM 3036 C C . PHE B 1 92 ? 7.266 -35.312 -7.41 1 97.25 92 PHE B C 1
ATOM 3038 O O . PHE B 1 92 ? 7.703 -34.906 -8.484 1 97.25 92 PHE B O 1
ATOM 3045 N N . ASP B 1 93 ? 6.008 -35.656 -7.168 1 96 93 ASP B N 1
ATOM 3046 C CA . ASP B 1 93 ? 4.98 -35.469 -8.188 1 96 93 ASP B CA 1
ATOM 3047 C C . ASP B 1 93 ? 4.059 -34.281 -7.84 1 96 93 ASP B C 1
ATOM 3049 O O . ASP B 1 93 ? 2.873 -34.5 -7.57 1 96 93 ASP B O 1
ATOM 3053 N N . VAL B 1 94 ? 4.562 -33.125 -7.738 1 97.62 94 VAL B N 1
ATOM 3054 C CA . VAL B 1 94 ? 3.865 -31.875 -7.461 1 97.62 94 VAL B CA 1
ATOM 3055 C C . VAL B 1 94 ? 4.094 -30.891 -8.602 1 97.62 94 VAL B C 1
ATOM 3057 O O . VAL B 1 94 ? 5.195 -30.797 -9.148 1 97.62 94 VAL B O 1
ATOM 3060 N N . PRO B 1 95 ? 3.018 -30.156 -9.023 1 98.69 95 PRO B N 1
ATOM 3061 C CA . PRO B 1 95 ? 3.193 -29.188 -10.109 1 98.69 95 PRO B CA 1
ATOM 3062 C C . PRO B 1 95 ? 4.238 -28.125 -9.789 1 98.69 95 PRO B C 1
ATOM 3064 O O . PRO B 1 95 ? 4.297 -27.625 -8.656 1 98.69 95 PRO B O 1
ATOM 3067 N N . VAL B 1 96 ? 5.074 -27.812 -10.805 1 98.75 96 VAL B N 1
ATOM 3068 C CA . VAL B 1 96 ? 6.09 -26.766 -10.68 1 98.75 96 VAL B CA 1
ATOM 3069 C C . VAL B 1 96 ? 5.887 -25.719 -11.773 1 98.75 96 VAL B C 1
ATOM 3071 O O . VAL B 1 96 ? 5.836 -26.047 -12.961 1 98.75 96 VAL B O 1
ATOM 3074 N N . TYR B 1 97 ? 5.719 -24.484 -11.375 1 98.81 97 TYR B N 1
ATOM 3075 C CA . TYR B 1 97 ? 5.605 -23.344 -12.273 1 98.81 97 TYR B CA 1
ATOM 3076 C C . TYR B 1 97 ? 6.859 -22.484 -12.227 1 98.81 97 TYR B C 1
ATOM 3078 O O . TYR B 1 97 ? 7.285 -22.062 -11.148 1 98.81 97 TYR B O 1
ATOM 3086 N N . ALA B 1 98 ? 7.492 -22.219 -13.359 1 98.62 98 ALA B N 1
ATOM 3087 C CA . ALA B 1 98 ? 8.695 -21.406 -13.406 1 98.62 98 ALA B CA 1
ATOM 3088 C C . ALA B 1 98 ? 8.344 -19.922 -13.469 1 98.62 98 ALA B C 1
ATOM 3090 O O . ALA B 1 98 ? 7.598 -19.484 -14.352 1 98.62 98 ALA B O 1
ATOM 3091 N N . SER B 1 99 ? 8.82 -19.203 -12.516 1 98.19 99 SER B N 1
ATOM 3092 C CA . SER B 1 99 ? 8.695 -17.75 -12.555 1 98.19 99 SER B CA 1
ATOM 3093 C C . SER B 1 99 ? 9.867 -17.109 -13.281 1 98.19 99 SER B C 1
ATOM 3095 O O . SER B 1 99 ? 11.023 -17.453 -13.031 1 98.19 99 SER B O 1
ATOM 3097 N N . VAL B 1 100 ? 9.57 -16.125 -14.203 1 97.62 100 VAL B N 1
ATOM 3098 C CA . VAL B 1 100 ? 10.641 -15.562 -15.016 1 97.62 100 VAL B CA 1
ATOM 3099 C C . VAL B 1 100 ? 10.469 -14.047 -15.117 1 97.62 100 VAL B C 1
ATOM 3101 O O . VAL B 1 100 ? 9.352 -13.531 -15.047 1 97.62 100 VAL B O 1
ATOM 3104 N N . ALA B 1 101 ? 11.555 -13.352 -15.266 1 96.06 101 ALA B N 1
ATOM 3105 C CA . ALA B 1 101 ? 11.602 -11.906 -15.5 1 96.06 101 ALA B CA 1
ATOM 3106 C C . ALA B 1 101 ? 12.711 -11.547 -16.5 1 96.06 101 ALA B C 1
ATOM 3108 O O . ALA B 1 101 ? 13.797 -12.133 -16.453 1 96.06 101 ALA B O 1
ATOM 3109 N N . ALA B 1 102 ? 12.383 -10.586 -17.328 1 94.44 102 ALA B N 1
ATOM 3110 C CA . ALA B 1 102 ? 13.328 -10.102 -18.328 1 94.44 102 ALA B CA 1
ATOM 3111 C C . ALA B 1 102 ? 13.047 -8.641 -18.688 1 94.44 102 ALA B C 1
ATOM 3113 O O . ALA B 1 102 ? 12.07 -8.055 -18.219 1 94.44 102 ALA B O 1
ATOM 3114 N N . ASP B 1 103 ? 13.852 -8.062 -19.531 1 88.75 103 ASP B N 1
ATOM 3115 C CA . ASP B 1 103 ? 13.773 -6.645 -19.859 1 88.75 103 ASP B CA 1
ATOM 3116 C C . ASP B 1 103 ? 12.789 -6.402 -21.016 1 88.75 103 ASP B C 1
ATOM 3118 O O . ASP B 1 103 ? 12.375 -5.27 -21.25 1 88.75 103 ASP B O 1
ATOM 3122 N N . GLY B 1 104 ? 12.438 -7.473 -21.688 1 92.06 104 GLY B N 1
ATOM 3123 C CA . GLY B 1 104 ? 11.555 -7.316 -22.828 1 92.06 104 GLY B CA 1
ATOM 3124 C C . GLY B 1 104 ? 11.094 -8.641 -23.422 1 92.06 104 GLY B C 1
ATOM 3125 O O . GLY B 1 104 ? 11.422 -9.703 -22.891 1 92.06 104 GLY B O 1
ATOM 3126 N N . PRO B 1 105 ? 10.414 -8.508 -24.5 1 96.19 105 PRO B N 1
ATOM 3127 C CA . PRO B 1 105 ? 9.789 -9.695 -25.078 1 96.19 105 PRO B CA 1
ATOM 3128 C C . PRO B 1 105 ? 10.805 -10.766 -25.469 1 96.19 105 PRO B C 1
ATOM 3130 O O . PRO B 1 105 ? 10.555 -11.961 -25.281 1 96.19 105 PRO B O 1
ATOM 3133 N N . GLU B 1 106 ? 11.93 -10.367 -26.016 1 97.12 106 GLU B N 1
ATOM 3134 C CA . GLU B 1 106 ? 12.922 -11.352 -26.453 1 97.12 106 GLU B CA 1
ATOM 3135 C C . GLU B 1 106 ? 13.477 -12.141 -25.281 1 97.12 106 GLU B C 1
ATOM 3137 O O . GLU B 1 106 ? 13.703 -13.352 -25.391 1 97.12 106 GLU B O 1
ATOM 3142 N N . GLY B 1 107 ? 13.695 -11.461 -24.234 1 96.81 107 GLY B N 1
ATOM 3143 C CA . GLY B 1 107 ? 14.164 -12.148 -23.031 1 96.81 107 GLY B CA 1
ATOM 3144 C C . GLY B 1 107 ? 13.141 -13.125 -22.469 1 96.81 107 GLY B C 1
ATOM 3145 O O . GLY B 1 107 ? 13.492 -14.258 -22.109 1 96.81 107 GLY B O 1
ATOM 3146 N N . PHE B 1 108 ? 11.906 -12.758 -22.469 1 97.56 108 PHE B N 1
ATOM 3147 C CA . PHE B 1 108 ? 10.852 -13.633 -22 1 97.56 108 PHE B CA 1
ATOM 3148 C C . PHE B 1 108 ? 10.688 -14.836 -22.922 1 97.56 108 PHE B C 1
ATOM 3150 O O . PHE B 1 108 ? 10.43 -15.953 -22.453 1 97.56 108 PHE B O 1
ATOM 3157 N N . LYS B 1 109 ? 10.883 -14.609 -24.156 1 98.44 109 LYS B N 1
ATOM 3158 C CA . LYS B 1 109 ? 10.828 -15.695 -25.125 1 98.44 109 LYS B CA 1
ATOM 3159 C C . LYS B 1 109 ? 11.914 -16.734 -24.859 1 98.44 109 LYS B C 1
ATOM 3161 O O . LYS B 1 109 ? 11.641 -17.938 -24.844 1 98.44 109 LYS B O 1
ATOM 3166 N N . ARG B 1 110 ? 13.094 -16.25 -24.609 1 98.31 110 ARG B N 1
ATOM 3167 C CA . ARG B 1 110 ? 14.211 -17.141 -24.344 1 98.31 110 ARG B CA 1
ATOM 3168 C C . ARG B 1 110 ? 13.969 -17.953 -23.062 1 98.31 110 ARG B C 1
ATOM 3170 O O . ARG B 1 110 ? 14.203 -19.156 -23.047 1 98.31 110 ARG B O 1
ATOM 3177 N N . LEU B 1 111 ? 13.5 -17.312 -22.109 1 98.62 111 LEU B N 1
ATOM 3178 C CA . LEU B 1 111 ? 13.234 -17.984 -20.844 1 98.62 111 LEU B CA 1
ATOM 3179 C C . LEU B 1 111 ? 12.102 -19 -21 1 98.62 111 LEU B C 1
ATOM 3181 O O . LEU B 1 111 ? 12.18 -20.094 -20.453 1 98.62 111 LEU B O 1
ATOM 3185 N N . ALA B 1 112 ? 11.102 -18.594 -21.703 1 98.81 112 ALA B N 1
ATOM 3186 C CA . ALA B 1 112 ? 9.984 -19.5 -21.969 1 98.81 112 ALA B CA 1
ATOM 3187 C C . ALA B 1 112 ? 10.461 -20.781 -22.641 1 98.81 112 ALA B C 1
ATOM 3189 O O . ALA B 1 112 ? 10.07 -21.875 -22.234 1 98.81 112 ALA B O 1
ATOM 3190 N N . ARG B 1 113 ? 11.312 -20.656 -23.578 1 98.56 113 ARG B N 1
ATOM 3191 C CA . ARG B 1 113 ? 11.844 -21.812 -24.297 1 98.56 113 ARG B CA 1
ATOM 3192 C C . ARG B 1 113 ? 12.656 -22.703 -23.359 1 98.56 113 ARG B C 1
ATOM 3194 O O . ARG B 1 113 ? 12.562 -23.922 -23.422 1 98.56 113 ARG B O 1
ATOM 3201 N N . ALA B 1 114 ? 13.375 -22.062 -22.516 1 98.44 114 ALA B N 1
ATOM 3202 C CA . ALA B 1 114 ? 14.266 -22.797 -21.609 1 98.44 114 ALA B CA 1
ATOM 3203 C C . ALA B 1 114 ? 13.461 -23.703 -20.688 1 98.44 114 ALA B C 1
ATOM 3205 O O . ALA B 1 114 ? 13.938 -24.766 -20.281 1 98.44 114 ALA B O 1
ATOM 3206 N N . PHE B 1 115 ? 12.242 -23.359 -20.375 1 98.69 115 PHE B N 1
ATOM 3207 C CA . PHE B 1 115 ? 11.492 -24.094 -19.359 1 98.69 115 PHE B CA 1
ATOM 3208 C C . PHE B 1 115 ? 10.43 -24.969 -20.016 1 98.69 115 PHE B C 1
ATOM 3210 O O . PHE B 1 115 ? 9.695 -25.688 -19.328 1 98.69 115 PHE B O 1
ATOM 3217 N N . SER B 1 116 ? 10.328 -24.812 -21.344 1 98.44 116 SER B N 1
ATOM 3218 C CA . SER B 1 116 ? 9.406 -25.688 -22.078 1 98.44 116 SER B CA 1
ATOM 3219 C C . SER B 1 116 ? 9.773 -27.156 -21.906 1 98.44 116 SER B C 1
ATOM 3221 O O . SER B 1 116 ? 10.938 -27.531 -22.047 1 98.44 116 SER B O 1
ATOM 3223 N N . GLY B 1 117 ? 8.773 -27.922 -21.531 1 97.44 117 GLY B N 1
ATOM 3224 C CA . GLY B 1 117 ? 9 -29.344 -21.297 1 97.44 117 GLY B CA 1
ATOM 3225 C C . GLY B 1 117 ? 9.547 -29.641 -19.922 1 97.44 117 GLY B C 1
ATOM 3226 O O . GLY B 1 117 ? 9.688 -30.812 -19.547 1 97.44 117 GLY B O 1
ATOM 3227 N N . VAL B 1 118 ? 9.828 -28.594 -19.172 1 98 118 VAL B N 1
ATOM 3228 C CA . VAL B 1 118 ? 10.414 -28.734 -17.844 1 98 118 VAL B CA 1
ATOM 3229 C C . VAL B 1 118 ? 9.391 -28.328 -16.781 1 98 118 VAL B C 1
ATOM 3231 O O . VAL B 1 118 ? 9.094 -29.109 -15.875 1 98 118 VAL B O 1
ATOM 3234 N N . ALA B 1 119 ? 8.836 -27.203 -16.875 1 98.56 119 ALA B N 1
ATOM 3235 C CA . ALA B 1 119 ? 7.844 -26.688 -15.938 1 98.56 119 ALA B CA 1
ATOM 3236 C C . ALA B 1 119 ? 6.426 -27 -16.406 1 98.56 119 ALA B C 1
ATOM 3238 O O . ALA B 1 119 ? 6.188 -27.141 -17.609 1 98.56 119 ALA B O 1
ATOM 3239 N N . ASP B 1 120 ? 5.504 -27.062 -15.5 1 98.62 120 ASP B N 1
ATOM 3240 C CA . ASP B 1 120 ? 4.105 -27.312 -15.828 1 98.62 120 ASP B CA 1
ATOM 3241 C C . ASP B 1 120 ? 3.412 -26.047 -16.312 1 98.62 120 ASP B C 1
ATOM 3243 O O . ASP B 1 120 ? 2.34 -26.109 -16.922 1 98.62 120 ASP B O 1
ATOM 3247 N N . GLY B 1 121 ? 3.959 -24.922 -16.078 1 98.75 121 GLY B N 1
ATOM 3248 C CA . GLY B 1 121 ? 3.488 -23.594 -16.469 1 98.75 121 GLY B CA 1
ATOM 3249 C C . GLY B 1 121 ? 4.52 -22.516 -16.25 1 98.75 121 GLY B C 1
ATOM 3250 O O . GLY B 1 121 ? 5.582 -22.766 -15.664 1 98.75 121 GLY B O 1
ATOM 3251 N N . LEU B 1 122 ? 4.207 -21.328 -16.734 1 98.75 122 LEU B N 1
ATOM 3252 C CA . LEU B 1 122 ? 5.098 -20.188 -16.641 1 98.75 122 LEU B CA 1
ATOM 3253 C C . LEU B 1 122 ? 4.398 -19.016 -15.953 1 98.75 122 LEU B C 1
ATOM 3255 O O . LEU B 1 122 ? 3.24 -18.719 -16.25 1 98.75 122 LEU B O 1
ATOM 3259 N N . GLU B 1 123 ? 5.07 -18.422 -15 1 98.62 123 GLU B N 1
ATOM 3260 C CA . GLU B 1 123 ? 4.609 -17.172 -14.398 1 98.62 123 GLU B CA 1
ATOM 3261 C C . GLU B 1 123 ? 5.5 -16.016 -14.812 1 98.62 123 GLU B C 1
ATOM 3263 O O . GLU B 1 123 ? 6.695 -15.992 -14.5 1 98.62 123 GLU B O 1
ATOM 3268 N N . LEU B 1 124 ? 4.918 -15.023 -15.492 1 98.19 124 LEU B N 1
ATOM 3269 C CA . LEU B 1 124 ? 5.664 -13.852 -15.938 1 98.19 124 LEU B CA 1
ATOM 3270 C C . LEU B 1 124 ? 5.641 -12.75 -14.883 1 98.19 124 LEU B C 1
ATOM 3272 O O . LEU B 1 124 ? 4.594 -12.148 -14.625 1 98.19 124 LEU B O 1
ATOM 3276 N N . ASN B 1 125 ? 6.754 -12.578 -14.281 1 96.06 125 ASN B N 1
ATOM 3277 C CA . ASN B 1 125 ? 6.906 -11.445 -13.367 1 96.06 125 ASN B CA 1
ATOM 3278 C C . ASN B 1 125 ? 7.184 -10.148 -14.125 1 96.06 125 ASN B C 1
ATOM 3280 O O . ASN B 1 125 ? 8.328 -9.867 -14.484 1 96.06 125 ASN B O 1
ATOM 3284 N N . VAL B 1 126 ? 6.152 -9.297 -14.297 1 93.56 126 VAL B N 1
ATOM 3285 C CA . VAL B 1 126 ? 6.301 -8.102 -15.117 1 93.56 126 VAL B CA 1
ATOM 3286 C C . VAL B 1 126 ? 6.457 -6.875 -14.219 1 93.56 126 VAL B C 1
ATOM 3288 O O . VAL B 1 126 ? 6.402 -5.738 -14.695 1 93.56 126 VAL B O 1
ATOM 3291 N N . SER B 1 127 ? 6.531 -6.988 -12.961 1 76.06 127 SER B N 1
ATOM 3292 C CA . SER B 1 127 ? 6.535 -5.867 -12.023 1 76.06 127 SER B CA 1
ATOM 3293 C C . SER B 1 127 ? 7.953 -5.504 -11.602 1 76.06 127 SER B C 1
ATOM 3295 O O . SER B 1 127 ? 8.148 -4.633 -10.75 1 76.06 127 SER B O 1
ATOM 3297 N N . CYS B 1 128 ? 8.906 -6.141 -12.086 1 61.47 128 CYS B N 1
ATOM 3298 C CA . CYS B 1 128 ? 10.227 -5.914 -11.508 1 61.47 128 CYS B CA 1
ATOM 3299 C C . CYS B 1 128 ? 10.82 -4.598 -12 1 61.47 128 CYS B C 1
ATOM 3301 O O . CYS B 1 128 ? 10.922 -4.367 -13.203 1 61.47 128 CYS B O 1
ATOM 3303 N N . PRO B 1 129 ? 10.891 -3.615 -11.039 1 51.81 129 PRO B N 1
ATOM 3304 C CA . PRO B 1 129 ? 11.469 -2.305 -11.336 1 51.81 129 PRO B CA 1
ATOM 3305 C C . PRO B 1 129 ? 12.781 -2.406 -12.125 1 51.81 129 PRO B C 1
ATOM 3307 O O . PRO B 1 129 ? 13.195 -1.435 -12.758 1 51.81 129 PRO B O 1
ATOM 3310 N N . HIS B 1 130 ? 13.453 -3.475 -11.945 1 47.94 130 HIS B N 1
ATOM 3311 C CA . HIS B 1 130 ? 14.781 -3.666 -12.523 1 47.94 130 HIS B CA 1
ATOM 3312 C C . HIS B 1 130 ? 14.688 -3.996 -14.008 1 47.94 130 HIS B C 1
ATOM 3314 O O . HIS B 1 130 ? 15.703 -4 -14.711 1 47.94 130 HIS B O 1
ATOM 3320 N N . ALA B 1 131 ? 13.539 -4.371 -14.352 1 42.84 131 ALA B N 1
ATOM 3321 C CA . ALA B 1 131 ? 13.391 -4.68 -15.773 1 42.84 131 ALA B CA 1
ATOM 3322 C C . ALA B 1 131 ? 13.18 -3.412 -16.594 1 42.84 131 ALA B C 1
ATOM 3324 O O . ALA B 1 131 ? 13.414 -3.4 -17.797 1 42.84 131 ALA B O 1
ATOM 3325 N N . GLY B 1 132 ? 12.734 -2.375 -15.883 1 43.34 132 GLY B N 1
ATOM 3326 C CA . GLY B 1 132 ? 12.539 -1.13 -16.609 1 43.34 132 GLY B CA 1
ATOM 3327 C C . GLY B 1 132 ? 13.539 -0.054 -16.234 1 43.34 132 GLY B C 1
ATOM 3328 O O . GLY B 1 132 ? 14.633 -0.357 -15.75 1 43.34 132 GLY B O 1
ATOM 3329 N N . LYS B 1 133 ? 13.344 1.143 -16.969 1 44.66 133 LYS B N 1
ATOM 3330 C CA . LYS B 1 133 ? 14.227 2.299 -16.875 1 44.66 133 LYS B CA 1
ATOM 3331 C C . LYS B 1 133 ? 14.203 2.891 -15.469 1 44.66 133 LYS B C 1
ATOM 3333 O O . LYS B 1 133 ? 14.328 4.105 -15.305 1 44.66 133 LYS B O 1
ATOM 3338 N N . GLY B 1 134 ? 14.023 2.021 -14.539 1 46.75 134 GLY B N 1
ATOM 3339 C CA . GLY B 1 134 ? 14.25 2.605 -13.227 1 46.75 134 GLY B CA 1
ATOM 3340 C C . GLY B 1 134 ? 13.016 2.605 -12.352 1 46.75 134 GLY B C 1
ATOM 3341 O O . GLY B 1 134 ? 12.008 1.986 -12.688 1 46.75 134 GLY B O 1
ATOM 3342 N N . TYR B 1 135 ? 13.016 3.631 -11.203 1 45.31 135 TYR B N 1
ATOM 3343 C CA . TYR B 1 135 ? 12.125 3.891 -10.086 1 45.31 135 TYR B CA 1
ATOM 3344 C C . TYR B 1 135 ? 10.797 4.461 -10.57 1 45.31 135 TYR B C 1
ATOM 3346 O O . TYR B 1 135 ? 10.758 5.535 -11.172 1 45.31 135 TYR B O 1
ATOM 3354 N N . GLY B 1 136 ? 9.602 3.699 -11.078 1 45.69 136 GLY B N 1
ATOM 3355 C CA . GLY B 1 136 ? 8.359 4.375 -11.43 1 45.69 136 GLY B CA 1
ATOM 3356 C C . GLY B 1 136 ? 7.711 3.812 -12.68 1 45.69 136 GLY B C 1
ATOM 3357 O O . GLY B 1 136 ? 6.551 4.113 -12.977 1 45.69 136 GLY B O 1
ATOM 3358 N N . ALA B 1 137 ? 8.641 3.264 -13.523 1 52.97 137 ALA B N 1
ATOM 3359 C CA . ALA B 1 137 ? 8.023 2.838 -14.773 1 52.97 137 ALA B CA 1
ATOM 3360 C C . ALA B 1 137 ? 8.117 1.323 -14.945 1 52.97 137 ALA B C 1
ATOM 3362 O O . ALA B 1 137 ? 9.047 0.821 -15.578 1 52.97 137 ALA B O 1
ATOM 3363 N N . GLU B 1 138 ? 7.215 0.638 -14.25 1 69.81 138 GLU B N 1
ATOM 3364 C CA . GLU B 1 138 ? 7.25 -0.821 -14.25 1 69.81 138 GLU B CA 1
ATOM 3365 C C . GLU B 1 138 ? 6.535 -1.39 -15.477 1 69.81 138 GLU B C 1
ATOM 3367 O O . GLU B 1 138 ? 5.453 -0.924 -15.836 1 69.81 138 GLU B O 1
ATOM 3372 N N . LEU B 1 139 ? 7.242 -2.148 -16.312 1 75.5 139 LEU B N 1
ATOM 3373 C CA . LEU B 1 139 ? 6.676 -2.91 -17.406 1 75.5 139 LEU B CA 1
ATOM 3374 C C . LEU B 1 139 ? 5.254 -3.361 -17.094 1 75.5 139 LEU B C 1
ATOM 3376 O O . LEU B 1 139 ? 4.383 -3.354 -17.953 1 75.5 139 LEU B O 1
ATOM 3380 N N . GLY B 1 140 ? 5.062 -3.543 -15.891 1 88.5 140 GLY B N 1
ATOM 3381 C CA . GLY B 1 140 ? 3.799 -4.102 -15.43 1 88.5 140 GLY B CA 1
ATOM 3382 C C . GLY B 1 140 ? 2.676 -3.08 -15.391 1 88.5 140 GLY B C 1
ATOM 3383 O O . GLY B 1 140 ? 1.516 -3.436 -15.172 1 88.5 140 GLY B O 1
ATOM 3384 N N . SER B 1 141 ? 3.02 -1.869 -15.703 1 91.38 141 SER B N 1
ATOM 3385 C CA . SER B 1 141 ? 2 -0.827 -15.688 1 91.38 141 SER B CA 1
ATOM 3386 C C . SER B 1 141 ? 1.644 -0.376 -17.094 1 91.38 141 SER B C 1
ATOM 3388 O O . SER B 1 141 ? 0.778 0.482 -17.281 1 91.38 141 SER B O 1
ATOM 3390 N N . ASP B 1 142 ? 2.301 -0.947 -18.125 1 92.88 142 ASP B N 1
ATOM 3391 C CA . ASP B 1 142 ? 2.082 -0.595 -19.516 1 92.88 142 ASP B CA 1
ATOM 3392 C C . ASP B 1 142 ? 1.388 -1.729 -20.266 1 92.88 142 ASP B C 1
ATOM 3394 O O . ASP B 1 142 ? 2.004 -2.756 -20.562 1 92.88 142 ASP B O 1
ATOM 3398 N N . PRO B 1 143 ? 0.161 -1.504 -20.656 1 96.56 143 PRO B N 1
ATOM 3399 C CA . PRO B 1 143 ? -0.596 -2.576 -21.312 1 96.56 143 PRO B CA 1
ATOM 3400 C C . PRO B 1 143 ? 0.078 -3.082 -22.578 1 96.56 143 PRO B C 1
ATOM 3402 O O . PRO B 1 143 ? 0.079 -4.289 -22.844 1 96.56 143 PRO B O 1
ATOM 3405 N N . GLU B 1 144 ? 0.636 -2.18 -23.359 1 96.75 144 GLU B N 1
ATOM 3406 C CA . GLU B 1 144 ? 1.288 -2.59 -24.594 1 96.75 144 GLU 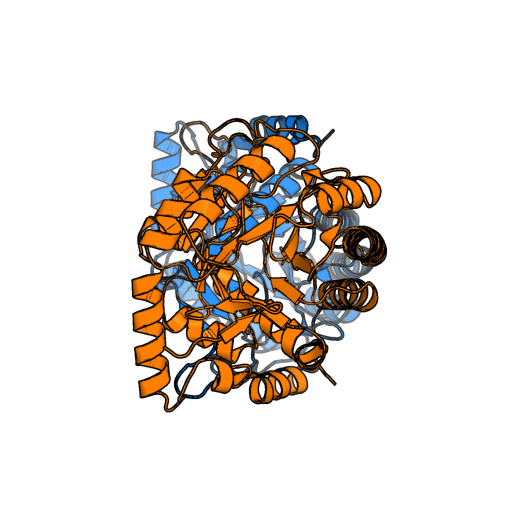B CA 1
ATOM 3407 C C . GLU B 1 144 ? 2.514 -3.455 -24.312 1 96.75 144 GLU B C 1
ATOM 3409 O O . GLU B 1 144 ? 2.717 -4.48 -24.969 1 96.75 144 GLU B O 1
ATOM 3414 N N . ALA B 1 145 ? 3.273 -3.055 -23.359 1 94.69 145 ALA B N 1
ATOM 3415 C CA . ALA B 1 145 ? 4.457 -3.824 -22.984 1 94.69 145 ALA B CA 1
ATOM 3416 C C . ALA B 1 145 ? 4.07 -5.211 -22.484 1 94.69 145 ALA B C 1
ATOM 3418 O O . ALA B 1 145 ? 4.676 -6.211 -22.875 1 94.69 145 ALA B O 1
ATOM 3419 N N . VAL B 1 146 ? 3.061 -5.297 -21.688 1 97.06 146 VAL B N 1
ATOM 3420 C CA . VAL B 1 146 ? 2.615 -6.562 -21.109 1 97.06 146 VAL B CA 1
ATOM 3421 C C . VAL B 1 146 ? 2.084 -7.477 -22.219 1 97.06 146 VAL B C 1
ATOM 3423 O O . VAL B 1 146 ? 2.346 -8.68 -22.219 1 97.06 146 VAL B O 1
ATOM 3426 N N . ALA B 1 147 ? 1.374 -6.906 -23.156 1 98.25 147 ALA B N 1
ATOM 3427 C CA . ALA B 1 147 ? 0.863 -7.691 -24.266 1 98.25 147 ALA B CA 1
ATOM 3428 C C . ALA B 1 147 ? 2.004 -8.32 -25.062 1 98.25 147 ALA B C 1
ATOM 3430 O O . ALA B 1 147 ? 1.979 -9.516 -25.359 1 98.25 147 ALA B O 1
ATOM 3431 N N . GLU B 1 148 ? 2.996 -7.516 -25.375 1 97.88 148 GLU B N 1
ATOM 3432 C CA . GLU B 1 148 ? 4.121 -7.988 -26.188 1 97.88 148 GLU B CA 1
ATOM 3433 C C . GLU B 1 148 ? 4.891 -9.086 -25.453 1 97.88 148 GLU B C 1
ATOM 3435 O O . GLU B 1 148 ? 5.258 -10.102 -26.062 1 97.88 148 GLU B O 1
ATOM 3440 N N . ILE B 1 149 ? 5.094 -8.898 -24.219 1 97.5 149 ILE B N 1
ATOM 3441 C CA . ILE B 1 149 ? 5.82 -9.859 -23.391 1 97.5 149 ILE B CA 1
ATOM 3442 C C . ILE B 1 149 ? 5.035 -11.164 -23.297 1 97.5 149 ILE B C 1
ATOM 3444 O O . ILE B 1 149 ? 5.598 -12.25 -23.484 1 97.5 149 ILE B O 1
ATOM 3448 N N . THR B 1 150 ? 3.779 -11.062 -23.047 1 98.62 150 THR B N 1
ATOM 3449 C CA . THR B 1 150 ? 2.93 -12.242 -22.875 1 98.62 150 THR B CA 1
ATOM 3450 C C . THR B 1 150 ? 2.844 -13.039 -24.172 1 98.62 150 THR B C 1
ATOM 3452 O O . THR B 1 150 ? 2.98 -14.258 -24.172 1 98.62 150 THR B O 1
ATOM 3455 N N . GLU B 1 151 ? 2.674 -12.336 -25.219 1 98.75 151 GLU B N 1
ATOM 3456 C CA . GLU B 1 151 ? 2.588 -12.992 -26.516 1 98.75 151 GLU B CA 1
ATOM 3457 C C . GLU B 1 151 ? 3.867 -13.766 -26.828 1 98.75 151 GLU B C 1
ATOM 3459 O O . GLU B 1 151 ? 3.814 -14.906 -27.297 1 98.75 151 GLU B O 1
ATOM 3464 N N . ALA B 1 152 ? 4.953 -13.102 -26.594 1 98.62 152 ALA B N 1
ATOM 3465 C CA . ALA B 1 152 ? 6.242 -13.734 -26.859 1 98.62 152 ALA B CA 1
ATOM 3466 C C . ALA B 1 152 ? 6.406 -15.008 -26.031 1 98.62 152 ALA B C 1
ATOM 3468 O O . ALA B 1 152 ? 6.863 -16.031 -26.531 1 98.62 152 ALA B O 1
ATOM 3469 N N . ALA B 1 153 ? 6.043 -14.969 -24.797 1 98.81 153 ALA B N 1
ATOM 3470 C CA . ALA B 1 153 ? 6.172 -16.109 -23.891 1 98.81 153 ALA B CA 1
ATOM 3471 C C . ALA B 1 153 ? 5.219 -17.234 -24.281 1 98.81 153 ALA B C 1
ATOM 3473 O O . ALA B 1 153 ? 5.609 -18.406 -24.328 1 98.81 153 ALA B O 1
ATOM 3474 N N . VAL B 1 154 ? 3.988 -16.906 -24.625 1 98.81 154 VAL B N 1
ATOM 3475 C CA . VAL B 1 154 ? 2.957 -17.875 -24.969 1 98.81 154 VAL B CA 1
ATOM 3476 C C . VAL B 1 154 ? 3.359 -18.641 -26.234 1 98.81 154 VAL B C 1
ATOM 3478 O O . VAL B 1 154 ? 3.16 -19.844 -26.328 1 98.81 154 VAL B O 1
ATOM 3481 N N . ARG B 1 155 ? 3.945 -17.969 -27.125 1 98.5 155 ARG B N 1
ATOM 3482 C CA . ARG B 1 155 ? 4.348 -18.578 -28.391 1 98.5 155 ARG B CA 1
ATOM 3483 C C . ARG B 1 155 ? 5.516 -19.531 -28.172 1 98.5 155 ARG B C 1
ATOM 3485 O O . ARG B 1 155 ? 5.66 -20.516 -28.906 1 98.5 155 ARG B O 1
ATOM 3492 N N . ALA B 1 156 ? 6.262 -19.25 -27.188 1 98.75 156 ALA B N 1
ATOM 3493 C CA . ALA B 1 156 ? 7.52 -19.969 -27.031 1 98.75 156 ALA B CA 1
ATOM 3494 C C . ALA B 1 156 ? 7.395 -21.094 -26 1 98.75 156 ALA B C 1
ATOM 3496 O O . ALA B 1 156 ? 8.227 -22 -25.953 1 98.75 156 ALA B O 1
ATOM 3497 N N . PHE B 1 157 ? 6.438 -21.016 -25.172 1 98.62 157 PHE B N 1
ATOM 3498 C CA . PHE B 1 157 ? 6.289 -21.969 -24.078 1 98.62 157 PHE B CA 1
ATOM 3499 C C . PHE B 1 157 ? 5.227 -23 -24.406 1 98.62 157 PHE B C 1
ATOM 3501 O O . PHE B 1 157 ? 4.133 -22.656 -24.859 1 98.62 157 PHE B O 1
ATOM 3508 N N . ASP B 1 158 ? 5.543 -24.219 -24.125 1 96.06 158 ASP B N 1
ATOM 3509 C CA . ASP B 1 158 ? 4.602 -25.328 -24.328 1 96.06 158 ASP B CA 1
ATOM 3510 C C . ASP B 1 158 ? 3.787 -25.578 -23.062 1 96.06 158 ASP B C 1
ATOM 3512 O O . ASP B 1 158 ? 3.963 -26.609 -22.406 1 96.06 158 ASP B O 1
ATOM 3516 N N . GLY B 1 159 ? 2.832 -24.797 -22.734 1 98.12 159 GLY B N 1
ATOM 3517 C CA . GLY B 1 159 ? 2.01 -24.906 -21.531 1 98.12 159 GLY B CA 1
ATOM 3518 C C . GLY B 1 159 ? 1.328 -23.609 -21.156 1 98.12 159 GLY B C 1
ATOM 3519 O O . GLY B 1 159 ? 1.378 -22.641 -21.906 1 98.12 159 GLY B O 1
ATOM 3520 N N . PRO B 1 160 ? 0.591 -23.594 -20.047 1 98.75 160 PRO B N 1
ATOM 3521 C CA . PRO B 1 160 ? -0.151 -22.406 -19.625 1 98.75 160 PRO B CA 1
ATOM 3522 C C . PRO B 1 160 ? 0.758 -21.312 -19.078 1 98.75 160 PRO B C 1
ATOM 3524 O O . PRO B 1 160 ? 1.77 -21.594 -18.438 1 98.75 160 PRO B O 1
ATOM 3527 N N . VAL B 1 161 ? 0.376 -20.047 -19.312 1 98.88 161 VAL B N 1
ATOM 3528 C CA . VAL B 1 161 ? 1.129 -18.875 -18.891 1 98.88 161 VAL B CA 1
ATOM 3529 C C . VAL B 1 161 ? 0.258 -18 -17.984 1 98.88 161 VAL B C 1
ATOM 3531 O O . VAL B 1 161 ? -0.908 -17.75 -18.297 1 98.88 161 VAL B O 1
ATOM 3534 N N . SER B 1 162 ? 0.809 -17.703 -16.859 1 98.81 162 SER B N 1
ATOM 3535 C CA . SER B 1 162 ? 0.207 -16.719 -15.953 1 98.81 162 SER B CA 1
ATOM 3536 C C . SER B 1 162 ? 1.013 -15.43 -15.914 1 98.81 162 SER B C 1
ATOM 3538 O O . SER B 1 162 ? 2.236 -15.453 -16.062 1 98.81 162 SER B O 1
ATOM 3540 N N . VAL B 1 163 ? 0.346 -14.289 -15.734 1 98.56 163 VAL B N 1
ATOM 3541 C CA . VAL B 1 163 ? 1.015 -13 -15.586 1 98.56 163 VAL B CA 1
ATOM 3542 C C . VAL B 1 163 ? 0.813 -12.477 -14.164 1 98.56 163 VAL B C 1
ATOM 3544 O O . VAL B 1 163 ? -0.321 -12.359 -13.695 1 98.56 163 VAL B O 1
ATOM 3547 N N . LYS B 1 164 ? 1.927 -12.234 -13.508 1 98.38 164 LYS B N 1
ATOM 3548 C CA . LYS B 1 164 ? 1.877 -11.703 -12.148 1 98.38 164 LYS B CA 1
ATOM 3549 C C . LYS B 1 164 ? 1.846 -10.18 -12.156 1 98.38 164 LYS B C 1
ATOM 3551 O O . LYS B 1 164 ? 2.781 -9.539 -12.633 1 98.38 164 LYS B O 1
ATOM 3556 N N . LEU B 1 165 ? 0.837 -9.594 -11.516 1 97.19 165 LEU B N 1
ATOM 3557 C CA . LEU B 1 165 ? 0.535 -8.18 -11.656 1 97.19 165 LEU B CA 1
ATOM 3558 C C . LEU B 1 165 ? 0.944 -7.406 -10.406 1 97.19 165 LEU B C 1
ATOM 3560 O O . LEU B 1 165 ? 0.925 -7.949 -9.297 1 97.19 165 LEU B O 1
ATOM 3564 N N . THR B 1 166 ? 1.273 -6.133 -10.641 1 95.31 166 THR B N 1
ATOM 3565 C CA . THR B 1 166 ? 1.629 -5.219 -9.555 1 95.31 166 THR B CA 1
ATOM 3566 C C . THR B 1 166 ? 0.378 -4.629 -8.914 1 95.31 166 THR B C 1
ATOM 3568 O O . THR B 1 166 ? -0.601 -4.336 -9.602 1 95.31 166 THR B O 1
ATOM 3571 N N . PRO B 1 167 ? 0.409 -4.449 -7.613 1 95.56 167 PRO B N 1
ATOM 3572 C CA . PRO B 1 167 ? -0.691 -3.727 -6.969 1 95.56 167 PRO B CA 1
ATOM 3573 C C . PRO B 1 167 ? -0.514 -2.211 -7.023 1 95.56 167 PRO B C 1
ATOM 3575 O O . PRO B 1 167 ? -1.329 -1.471 -6.469 1 95.56 167 PRO B O 1
ATOM 3578 N N . ASN B 1 168 ? 0.538 -1.695 -7.656 1 93.69 168 ASN B N 1
ATOM 3579 C CA . ASN B 1 168 ? 0.962 -0.307 -7.52 1 93.69 168 ASN B CA 1
ATOM 3580 C C . ASN B 1 168 ? 0.413 0.562 -8.648 1 93.69 168 ASN B C 1
ATOM 3582 O O . ASN B 1 168 ? 1.076 1.499 -9.094 1 93.69 168 ASN B O 1
ATOM 3586 N N . VAL B 1 169 ? -0.746 0.168 -9.172 1 91.69 169 VAL B N 1
ATOM 3587 C CA . VAL B 1 169 ? -1.41 0.952 -10.211 1 91.69 169 VAL B CA 1
ATOM 3588 C C . VAL B 1 169 ? -2.875 1.169 -9.836 1 91.69 169 VAL B C 1
ATOM 3590 O O . VAL B 1 169 ? -3.42 0.451 -8.992 1 91.69 169 VAL B O 1
ATOM 3593 N N . ASP B 1 170 ? -3.439 2.162 -10.445 1 89.06 170 ASP B N 1
ATOM 3594 C CA . ASP B 1 170 ? -4.863 2.375 -10.203 1 89.06 170 ASP B CA 1
ATOM 3595 C C . ASP B 1 170 ? -5.703 1.294 -10.883 1 89.06 170 ASP B C 1
ATOM 3597 O O . ASP B 1 170 ? -5.18 0.485 -11.648 1 89.06 170 ASP B O 1
ATOM 3601 N N . ARG B 1 171 ? -6.941 1.212 -10.578 1 91.5 171 ARG B N 1
ATOM 3602 C CA . ARG B 1 171 ? -7.84 0.159 -11.039 1 91.5 171 ARG B CA 1
ATOM 3603 C C . ARG B 1 171 ? -7.926 0.147 -12.562 1 91.5 171 ARG B C 1
ATOM 3605 O O . ARG B 1 171 ? -7.926 -0.92 -13.18 1 91.5 171 ARG B O 1
ATOM 3612 N N . GLU B 1 172 ? -8.031 1.332 -13.156 1 91.12 172 GLU B N 1
ATOM 3613 C CA . GLU B 1 172 ? -8.156 1.41 -14.609 1 91.12 172 GLU B CA 1
ATOM 3614 C C . GLU B 1 172 ? -6.93 0.812 -15.297 1 91.12 172 GLU B C 1
ATOM 3616 O O . GLU B 1 172 ? -7.062 -0.02 -16.203 1 91.12 172 GLU B O 1
ATOM 3621 N N . THR B 1 173 ? -5.789 1.213 -14.812 1 93.06 173 THR B N 1
ATOM 3622 C CA . THR B 1 173 ? -4.547 0.687 -15.367 1 93.06 173 THR B CA 1
ATOM 3623 C C . THR B 1 173 ? -4.445 -0.817 -15.133 1 93.06 173 THR B C 1
ATOM 3625 O O . THR B 1 173 ? -4.031 -1.563 -16.031 1 93.06 173 THR B O 1
ATOM 3628 N N . LEU B 1 174 ? -4.855 -1.265 -14 1 95.31 174 LEU B N 1
ATOM 3629 C CA . LEU B 1 174 ? -4.84 -2.684 -13.664 1 95.31 174 LEU B CA 1
ATOM 3630 C C . LEU B 1 174 ? -5.656 -3.492 -14.664 1 95.31 174 LEU B C 1
ATOM 3632 O O . LEU B 1 174 ? -5.18 -4.5 -15.195 1 95.31 174 LEU B O 1
ATOM 3636 N N . LEU B 1 175 ? -6.863 -3.035 -14.914 1 96.88 175 LEU B N 1
ATOM 3637 C CA . LEU B 1 175 ? -7.773 -3.768 -15.789 1 96.88 175 LEU B CA 1
ATOM 3638 C C . LEU B 1 175 ? -7.293 -3.734 -17.234 1 96.88 175 LEU B C 1
ATOM 3640 O O . LEU B 1 175 ? -7.438 -4.719 -17.969 1 96.88 175 LEU B O 1
ATOM 3644 N N . GLU B 1 176 ? -6.68 -2.604 -17.609 1 97.69 176 GLU B N 1
ATOM 3645 C CA . GLU B 1 176 ? -6.137 -2.502 -18.969 1 97.69 176 GLU B CA 1
ATOM 3646 C C . GLU B 1 176 ? -4.973 -3.465 -19.156 1 97.69 176 GLU B C 1
ATOM 3648 O O . GLU B 1 176 ? -4.879 -4.129 -20.203 1 97.69 176 GLU B O 1
ATOM 3653 N N . VAL B 1 177 ? -4.148 -3.555 -18.188 1 97.44 177 VAL B N 1
ATOM 3654 C CA . VAL B 1 177 ? -2.986 -4.438 -18.25 1 97.44 177 VAL B CA 1
ATOM 3655 C C . VAL B 1 177 ? -3.443 -5.895 -18.25 1 97.44 177 VAL B C 1
ATOM 3657 O O . VAL B 1 177 ? -2.936 -6.715 -19.016 1 97.44 177 VAL B O 1
ATOM 3660 N N . ALA B 1 178 ? -4.375 -6.184 -17.391 1 98.5 178 ALA B N 1
ATOM 3661 C CA . ALA B 1 178 ? -4.918 -7.539 -17.328 1 98.5 178 ALA B CA 1
ATOM 3662 C C . ALA B 1 178 ? -5.551 -7.949 -18.641 1 98.5 178 ALA B C 1
ATOM 3664 O O . ALA B 1 178 ? -5.305 -9.055 -19.141 1 98.5 178 ALA B O 1
ATOM 3665 N N . ALA B 1 179 ? -6.332 -7.039 -19.203 1 98.75 179 ALA B N 1
ATOM 3666 C CA . ALA B 1 179 ? -6.969 -7.312 -20.484 1 98.75 179 ALA B CA 1
ATOM 3667 C C . ALA B 1 179 ? -5.926 -7.578 -21.578 1 98.75 179 ALA B C 1
ATOM 3669 O O . ALA B 1 179 ? -6.086 -8.492 -22.391 1 98.75 179 ALA B O 1
ATOM 3670 N N . ALA B 1 180 ? -4.898 -6.766 -21.547 1 98.69 180 ALA B N 1
ATOM 3671 C CA . ALA B 1 180 ? -3.822 -6.918 -22.531 1 98.69 180 ALA B CA 1
ATOM 3672 C C . ALA B 1 180 ? -3.152 -8.281 -22.391 1 98.69 180 ALA B C 1
ATOM 3674 O O . ALA B 1 180 ? -2.855 -8.93 -23.406 1 98.69 180 ALA B O 1
ATOM 3675 N N . ALA B 1 181 ? -2.904 -8.734 -21.188 1 98.69 181 ALA B N 1
ATOM 3676 C CA . ALA B 1 181 ? -2.305 -10.047 -20.922 1 98.69 181 ALA B CA 1
ATOM 3677 C C . ALA B 1 181 ? -3.203 -11.172 -21.438 1 98.69 181 ALA B C 1
ATOM 3679 O O . ALA B 1 181 ? -2.732 -12.102 -22.094 1 98.69 181 ALA B O 1
ATOM 3680 N N . ILE B 1 182 ? -4.465 -11.078 -21.172 1 98.88 182 ILE B N 1
ATOM 3681 C CA . ILE B 1 182 ? -5.445 -12.102 -21.531 1 98.88 182 ILE B CA 1
ATOM 3682 C C . ILE B 1 182 ? -5.559 -12.188 -23.047 1 98.88 182 ILE B C 1
ATOM 3684 O O . ILE B 1 182 ? -5.504 -13.273 -23.625 1 98.88 182 ILE B O 1
ATOM 3688 N N . ASP B 1 183 ? -5.652 -11.023 -23.656 1 98.75 183 ASP B N 1
ATOM 3689 C CA . ASP B 1 183 ? -5.77 -10.969 -25.109 1 98.75 183 ASP B CA 1
ATOM 3690 C C . ASP B 1 183 ? -4.535 -11.57 -25.781 1 98.75 183 ASP B C 1
ATOM 3692 O O . ASP B 1 183 ? -4.629 -12.117 -26.875 1 98.75 183 ASP B O 1
ATOM 3696 N N . ALA B 1 184 ? -3.467 -11.516 -25.078 1 98.81 184 ALA B N 1
ATOM 3697 C CA . ALA B 1 184 ? -2.205 -12.008 -25.625 1 98.81 184 ALA B CA 1
ATOM 3698 C C . ALA B 1 184 ? -2.031 -13.5 -25.344 1 98.81 184 ALA B C 1
ATOM 3700 O O . ALA B 1 184 ? -1.049 -14.109 -25.781 1 98.81 184 ALA B O 1
ATOM 3701 N N . GLY B 1 185 ? -2.908 -14.078 -24.547 1 98.81 185 GLY B N 1
ATOM 3702 C CA . GLY B 1 185 ? -2.922 -15.531 -24.453 1 98.81 185 GLY B CA 1
ATOM 3703 C C . GLY B 1 185 ? -2.697 -16.047 -23.047 1 98.81 185 GLY B C 1
ATOM 3704 O O . GLY B 1 185 ? -2.631 -17.25 -22.828 1 98.81 185 GLY B O 1
ATOM 3705 N N . ALA B 1 186 ? -2.592 -15.172 -22.062 1 98.81 186 ALA B N 1
ATOM 3706 C CA . ALA B 1 186 ? -2.447 -15.633 -20.688 1 98.81 186 ALA B CA 1
ATOM 3707 C C . ALA B 1 186 ? -3.65 -16.469 -20.25 1 98.81 186 ALA B C 1
ATOM 3709 O O . ALA B 1 186 ? -4.793 -16.125 -20.562 1 98.81 186 ALA B O 1
ATOM 3710 N N . GLU B 1 187 ? -3.383 -17.484 -19.562 1 98.75 187 GLU B N 1
ATOM 3711 C CA . GLU B 1 187 ? -4.453 -18.359 -19.094 1 98.75 187 GLU B CA 1
ATOM 3712 C C . GLU B 1 187 ? -4.777 -18.078 -17.625 1 98.75 187 GLU B C 1
ATOM 3714 O O . GLU B 1 187 ? -5.785 -18.562 -17.109 1 98.75 187 GLU B O 1
ATOM 3719 N N . ALA B 1 188 ? -3.926 -17.312 -16.969 1 98.88 188 ALA B N 1
ATOM 3720 C CA . ALA B 1 188 ? -4.164 -16.922 -15.578 1 98.88 188 ALA B CA 1
ATOM 3721 C C . ALA B 1 188 ? -3.527 -15.578 -15.266 1 98.88 188 ALA B C 1
ATOM 3723 O O . ALA B 1 188 ? -2.604 -15.141 -15.953 1 98.88 188 ALA B O 1
ATOM 3724 N N . LEU B 1 189 ? -4.094 -14.945 -14.32 1 98.88 189 LEU B N 1
ATOM 3725 C CA . LEU B 1 189 ? -3.523 -13.773 -13.672 1 98.88 189 LEU B CA 1
ATOM 3726 C C . LEU B 1 189 ? -3.168 -14.07 -12.219 1 98.88 189 LEU B C 1
ATOM 3728 O O . LEU B 1 189 ? -3.98 -14.625 -11.477 1 98.88 189 LEU B O 1
ATOM 3732 N N . THR B 1 190 ? -1.912 -13.812 -11.898 1 98.69 190 THR B N 1
ATOM 3733 C CA . THR B 1 190 ? -1.48 -13.883 -10.508 1 98.69 190 THR B CA 1
ATOM 3734 C C . THR B 1 190 ? -1.409 -12.492 -9.891 1 98.69 190 THR B C 1
ATOM 3736 O O . THR B 1 190 ? -0.812 -11.578 -10.461 1 98.69 190 THR B O 1
ATOM 3739 N N . ALA B 1 191 ? -2.004 -12.375 -8.766 1 98.06 191 ALA B N 1
ATOM 3740 C CA . ALA B 1 191 ? -2.014 -11.07 -8.102 1 98.06 191 ALA B CA 1
ATOM 3741 C C . ALA B 1 191 ? -1.915 -11.219 -6.59 1 98.06 191 ALA B C 1
ATOM 3743 O O . ALA B 1 191 ? -2.592 -12.07 -6 1 98.06 191 ALA B O 1
ATOM 3744 N N . VAL B 1 192 ? -0.976 -10.555 -5.891 1 97.12 192 VAL B N 1
ATOM 3745 C CA . VAL B 1 192 ? -0.22 -9.445 -6.461 1 97.12 192 VAL B CA 1
ATOM 3746 C C . VAL B 1 192 ? 1.255 -9.578 -6.086 1 97.12 192 VAL B C 1
ATOM 3748 O O . VAL B 1 192 ? 1.616 -10.398 -5.242 1 97.12 192 VAL B O 1
ATOM 3751 N N . ASN B 1 193 ? 2.084 -8.82 -6.801 1 94.62 193 ASN B N 1
ATOM 3752 C CA . ASN B 1 193 ? 3.445 -8.602 -6.32 1 94.62 193 ASN B CA 1
ATOM 3753 C C . ASN B 1 193 ? 3.475 -7.68 -5.109 1 94.62 193 ASN B C 1
ATOM 3755 O O . ASN B 1 193 ? 2.424 -7.301 -4.59 1 94.62 193 ASN B O 1
ATOM 3759 N N . THR B 1 194 ? 4.672 -7.336 -4.617 1 95.12 194 THR B N 1
ATOM 3760 C CA . THR B 1 194 ? 4.812 -6.562 -3.389 1 95.12 194 THR B CA 1
ATOM 3761 C C . THR B 1 194 ? 4.332 -5.129 -3.594 1 95.12 194 THR B C 1
ATOM 3763 O O . THR B 1 194 ? 4.281 -4.641 -4.727 1 95.12 194 THR B O 1
ATOM 3766 N N . LEU B 1 195 ? 3.967 -4.512 -2.502 1 95.38 195 LEU B N 1
ATOM 3767 C CA . LEU B 1 195 ? 3.473 -3.141 -2.484 1 95.38 195 LEU B CA 1
ATOM 3768 C C . LEU B 1 195 ? 4.613 -2.154 -2.25 1 95.38 195 LEU B C 1
ATOM 3770 O O . LEU B 1 195 ? 5.531 -2.434 -1.478 1 95.38 195 LEU B O 1
ATOM 3774 N N . GLY B 1 196 ? 4.457 -0.896 -2.725 1 91.19 196 GLY B N 1
ATOM 3775 C CA . GLY B 1 196 ? 5.418 0.157 -2.438 1 91.19 196 GLY B CA 1
ATOM 3776 C C . GLY B 1 196 ? 6.207 0.593 -3.658 1 91.19 196 GLY B C 1
ATOM 3777 O O . GLY B 1 196 ? 5.66 0.669 -4.762 1 91.19 196 GLY B O 1
ATOM 3778 N N . PRO B 1 197 ? 7.469 0.884 -3.391 1 92.94 197 PRO B N 1
ATOM 3779 C CA . PRO B 1 197 ? 8.312 0.457 -2.271 1 92.94 197 PRO B CA 1
ATOM 3780 C C . PRO B 1 197 ? 8.102 1.301 -1.018 1 92.94 197 PRO B C 1
ATOM 3782 O O . PRO B 1 197 ? 7.484 2.367 -1.083 1 92.94 197 PRO B O 1
ATOM 3785 N N . GLY B 1 198 ? 8.492 0.739 0.135 1 96.75 198 GLY B N 1
ATOM 3786 C CA . GLY B 1 198 ? 8.492 1.412 1.425 1 96.75 198 GLY B CA 1
ATOM 3787 C C . GLY B 1 198 ? 9.891 1.68 1.957 1 96.75 198 GLY B C 1
ATOM 3788 O O . GLY B 1 198 ? 10.867 1.113 1.464 1 96.75 198 GLY B O 1
ATOM 3789 N N . LEU B 1 199 ? 9.992 2.559 2.945 1 98.25 199 LEU B N 1
ATOM 3790 C CA . LEU B 1 199 ? 11.234 2.986 3.574 1 98.25 199 LEU B CA 1
ATOM 3791 C C . LEU B 1 199 ? 11.156 2.838 5.09 1 98.25 199 LEU B C 1
ATOM 3793 O O . LEU B 1 199 ? 10.125 3.143 5.695 1 98.25 199 LEU B O 1
ATOM 3797 N N . ARG B 1 200 ? 12.195 2.355 5.66 1 98.75 200 ARG B N 1
ATOM 3798 C CA . ARG B 1 200 ? 12.453 2.455 7.094 1 98.75 200 ARG B CA 1
ATOM 3799 C C . ARG B 1 200 ? 13.844 3.004 7.363 1 98.75 200 ARG B C 1
ATOM 3801 O O . ARG B 1 200 ? 14.781 2.736 6.605 1 98.75 200 ARG B O 1
ATOM 3808 N N . ILE B 1 201 ? 13.961 3.725 8.445 1 98.88 201 ILE B N 1
ATOM 3809 C CA . ILE B 1 201 ? 15.203 4.418 8.766 1 98.88 201 ILE B CA 1
ATOM 3810 C C . ILE B 1 201 ? 15.711 3.955 10.125 1 98.88 201 ILE B C 1
ATOM 3812 O O . ILE B 1 201 ? 14.961 3.93 11.102 1 98.88 201 ILE B O 1
ATOM 3816 N N . ASP B 1 202 ? 16.953 3.584 10.172 1 98.56 202 ASP B N 1
ATOM 3817 C CA . ASP B 1 202 ? 17.609 3.266 11.43 1 98.56 202 ASP B CA 1
ATOM 3818 C C . ASP B 1 202 ? 17.906 4.531 12.234 1 98.56 202 ASP B C 1
ATOM 3820 O O . ASP B 1 202 ? 18.547 5.461 11.734 1 98.56 202 ASP B O 1
ATOM 3824 N N . LEU B 1 203 ? 17.531 4.555 13.469 1 98.38 203 LEU B N 1
ATOM 3825 C CA . LEU B 1 203 ? 17.625 5.777 14.258 1 98.38 203 LEU B CA 1
ATOM 3826 C C . LEU B 1 203 ? 19.062 6.055 14.68 1 98.38 203 LEU B C 1
ATOM 3828 O O . LEU B 1 203 ? 19.453 7.215 14.828 1 98.38 203 LEU B O 1
ATOM 3832 N N . ARG B 1 204 ? 19.828 5.062 14.898 1 97.69 204 ARG B N 1
ATOM 3833 C CA . ARG B 1 204 ? 21.203 5.246 15.375 1 97.69 204 ARG B CA 1
ATOM 3834 C C . ARG B 1 204 ? 22.094 5.789 14.266 1 97.69 204 ARG B C 1
ATOM 3836 O O . ARG B 1 204 ? 22.922 6.66 14.5 1 97.69 204 ARG B O 1
ATOM 3843 N N . THR B 1 205 ? 21.812 5.367 13.016 1 98 205 THR B N 1
ATOM 3844 C CA . THR B 1 205 ? 22.703 5.742 11.922 1 98 205 THR B CA 1
ATOM 3845 C C . THR B 1 205 ? 22.047 6.801 11.031 1 98 205 THR B C 1
ATOM 3847 O O . THR B 1 205 ? 22.703 7.371 10.156 1 98 205 THR B O 1
ATOM 3850 N N . ALA B 1 206 ? 20.75 7.066 11.227 1 98.31 206 ALA B N 1
ATOM 3851 C CA . ALA B 1 206 ? 19.984 7.973 10.367 1 98.31 206 ALA B CA 1
ATOM 3852 C C . ALA B 1 206 ? 20.141 7.605 8.898 1 98.31 206 ALA B C 1
ATOM 3854 O O . ALA B 1 206 ? 20.453 8.461 8.07 1 98.31 206 ALA B O 1
ATOM 3855 N N . SER B 1 207 ? 19.906 6.301 8.594 1 98.44 207 SER B N 1
ATOM 3856 C CA . SER B 1 207 ? 20.062 5.766 7.246 1 98.44 207 SER B CA 1
ATOM 3857 C C . SER B 1 207 ? 19 4.711 6.945 1 98.44 207 SER B C 1
ATOM 3859 O O . SER B 1 207 ? 18.484 4.07 7.859 1 98.44 207 SER B O 1
ATOM 3861 N N . PRO B 1 208 ? 18.734 4.586 5.637 1 98.31 208 PRO B N 1
ATOM 3862 C CA . PRO B 1 208 ? 17.812 3.502 5.312 1 98.31 208 PRO B CA 1
ATOM 3863 C C . PRO B 1 208 ? 18.25 2.156 5.883 1 98.31 208 PRO B C 1
ATOM 3865 O O . PRO B 1 208 ? 19.438 1.841 5.879 1 98.31 208 PRO B O 1
ATOM 3868 N N . VAL B 1 209 ? 17.25 1.394 6.352 1 98.5 209 VAL B N 1
ATOM 3869 C CA . VAL B 1 209 ? 17.547 0.094 6.949 1 98.5 209 VAL B CA 1
ATOM 3870 C C . VAL B 1 209 ? 18 -0.879 5.863 1 98.5 209 VAL B C 1
ATOM 3872 O O . VAL B 1 209 ? 18.969 -1.628 6.055 1 98.5 209 VAL B O 1
ATOM 3875 N N . LEU B 1 210 ? 17.344 -0.852 4.688 1 97.62 210 LEU B N 1
ATOM 3876 C CA . LEU B 1 210 ? 17.688 -1.748 3.586 1 97.62 210 LEU B CA 1
ATOM 3877 C C . LEU B 1 210 ? 18.891 -1.233 2.812 1 97.62 210 LEU B C 1
ATOM 3879 O O . LEU B 1 210 ? 19.031 -0.026 2.602 1 97.62 210 LEU B O 1
ATOM 3883 N N . GLY B 1 211 ? 19.688 -2.158 2.322 1 95.06 211 GLY B N 1
ATOM 3884 C CA . GLY B 1 211 ? 20.844 -1.794 1.526 1 95.06 211 GLY B CA 1
ATOM 3885 C C . GLY B 1 211 ? 20.484 -1.063 0.246 1 95.06 211 GLY B C 1
ATOM 3886 O O . GLY B 1 211 ? 21.203 -0.157 -0.18 1 95.06 211 GLY B O 1
ATOM 3887 N N . ALA B 1 212 ? 19.391 -1.388 -0.326 1 93.12 212 ALA B N 1
ATOM 3888 C CA . ALA B 1 212 ? 18.938 -0.787 -1.576 1 93.12 212 ALA B CA 1
ATOM 3889 C C . ALA B 1 212 ? 18.172 0.511 -1.315 1 93.12 212 ALA B C 1
ATOM 3891 O O . ALA B 1 212 ? 17.781 1.204 -2.254 1 93.12 212 ALA B O 1
ATOM 3892 N N . GLY B 1 213 ? 18.016 0.841 -0.036 1 94.69 213 GLY B N 1
ATOM 3893 C CA . GLY B 1 213 ? 17.297 2.055 0.325 1 94.69 213 GLY B CA 1
ATOM 3894 C C . GLY B 1 213 ? 15.82 1.818 0.614 1 94.69 213 GLY B C 1
ATOM 3895 O O . GLY B 1 213 ? 15.352 2.088 1.721 1 94.69 213 GLY B O 1
ATOM 3896 N N . VAL B 1 214 ? 15.156 1.268 -0.348 1 95.31 214 VAL B N 1
ATOM 3897 C CA . VAL B 1 214 ? 13.727 0.996 -0.23 1 95.31 214 VAL B CA 1
ATOM 3898 C C . VAL B 1 214 ? 13.445 -0.455 -0.615 1 95.31 214 VAL B C 1
ATOM 3900 O O . VAL B 1 214 ? 14.312 -1.137 -1.17 1 95.31 214 VAL B O 1
ATOM 3903 N N . GLY B 1 215 ? 12.266 -0.924 -0.25 1 94.75 215 GLY B N 1
ATOM 3904 C CA . GLY B 1 215 ? 11.898 -2.297 -0.563 1 94.75 215 GLY B CA 1
ATOM 3905 C C . GLY B 1 215 ? 10.398 -2.508 -0.662 1 94.75 215 GLY B C 1
ATOM 3906 O O . GLY B 1 215 ? 9.617 -1.671 -0.207 1 94.75 215 GLY B O 1
ATOM 3907 N N . GLY B 1 216 ? 10.055 -3.623 -1.248 1 95.44 216 GLY B N 1
ATOM 3908 C CA . GLY B 1 216 ? 8.656 -3.988 -1.382 1 95.44 216 GLY B CA 1
ATOM 3909 C C . GLY B 1 216 ? 8.031 -4.434 -0.073 1 95.44 216 GLY B C 1
ATOM 3910 O O . GLY B 1 216 ? 8.664 -5.129 0.721 1 95.44 216 GLY B O 1
ATOM 3911 N N . LEU B 1 217 ? 6.781 -3.98 0.131 1 97.31 217 LEU B N 1
ATOM 3912 C CA . LEU B 1 217 ? 6.039 -4.309 1.342 1 97.31 217 LEU B CA 1
ATOM 3913 C C . LEU B 1 217 ? 5.246 -5.598 1.16 1 97.31 217 LEU B C 1
ATOM 3915 O O . LEU B 1 217 ? 4.516 -5.75 0.179 1 97.31 217 LEU B O 1
ATOM 3919 N N . SER B 1 218 ? 5.465 -6.586 2.023 1 96.88 218 SER B N 1
ATOM 3920 C CA . SER B 1 218 ? 4.754 -7.855 2.078 1 96.88 218 SER B CA 1
ATOM 3921 C C . SER B 1 218 ? 4.211 -8.125 3.479 1 96.88 218 SER B C 1
ATOM 3923 O O . SER B 1 218 ? 4.266 -7.254 4.348 1 96.88 218 SER B O 1
ATOM 3925 N N . GLY B 1 219 ? 3.576 -9.266 3.693 1 96.69 219 GLY B N 1
ATOM 3926 C CA . GLY B 1 219 ? 3.012 -9.602 4.992 1 96.69 219 GLY B CA 1
ATOM 3927 C C . GLY B 1 219 ? 1.535 -9.273 5.102 1 96.69 219 GLY B C 1
ATOM 3928 O O . GLY B 1 219 ? 0.894 -8.93 4.105 1 96.69 219 GLY B O 1
ATOM 3929 N N . PRO B 1 220 ? 1.029 -9.375 6.289 1 97.06 220 PRO B N 1
ATOM 3930 C CA . PRO B 1 220 ? -0.413 -9.234 6.504 1 97.06 220 PRO B CA 1
ATOM 3931 C C . PRO B 1 220 ? -0.962 -7.914 5.977 1 97.06 220 PRO B C 1
ATOM 3933 O O . PRO B 1 220 ? -2.107 -7.852 5.523 1 97.06 220 PRO B O 1
ATOM 3936 N N . ALA B 1 221 ? -0.183 -6.914 5.965 1 97.38 221 ALA B N 1
ATOM 3937 C CA . ALA B 1 221 ? -0.636 -5.582 5.57 1 97.38 221 ALA B CA 1
ATOM 3938 C C . ALA B 1 221 ? -0.928 -5.523 4.074 1 97.38 221 ALA B C 1
ATOM 3940 O O . ALA B 1 221 ? -1.617 -4.617 3.604 1 97.38 221 ALA B O 1
ATOM 3941 N N . LEU B 1 222 ? -0.386 -6.438 3.338 1 98.12 222 LEU B N 1
ATOM 3942 C CA . LEU B 1 222 ? -0.606 -6.488 1.896 1 98.12 222 LEU B CA 1
ATOM 3943 C C . LEU B 1 222 ? -1.975 -7.082 1.575 1 98.12 222 LEU B C 1
ATOM 3945 O O . LEU B 1 222 ? -2.523 -6.844 0.497 1 98.12 222 LEU B O 1
ATOM 3949 N N . LYS B 1 223 ? -2.598 -7.793 2.471 1 98.56 223 LYS B N 1
ATOM 3950 C CA . LYS B 1 223 ? -3.746 -8.648 2.199 1 98.56 223 LYS B CA 1
ATOM 3951 C C . LYS B 1 223 ? -4.941 -7.836 1.715 1 98.56 223 LYS B C 1
ATOM 3953 O O . LYS B 1 223 ? -5.547 -8.156 0.69 1 98.56 223 LYS B O 1
ATOM 3958 N N . PRO B 1 224 ? -5.293 -6.742 2.395 1 98.69 224 PRO B N 1
ATOM 3959 C CA . PRO B 1 224 ? -6.496 -6.047 1.929 1 98.69 224 PRO B CA 1
ATOM 3960 C C . PRO B 1 224 ? -6.34 -5.48 0.519 1 98.69 224 PRO B C 1
ATOM 3962 O O . PRO B 1 224 ? -7.312 -5.418 -0.237 1 98.69 224 PRO B O 1
ATOM 3965 N N . ILE B 1 225 ? -5.152 -5.066 0.188 1 98.38 225 ILE B N 1
ATOM 3966 C CA . ILE B 1 225 ? -4.895 -4.547 -1.148 1 98.38 225 ILE B CA 1
ATOM 3967 C C . ILE B 1 225 ? -4.953 -5.684 -2.168 1 98.38 225 ILE B C 1
ATOM 3969 O O . ILE B 1 225 ? -5.582 -5.551 -3.219 1 98.38 225 ILE B O 1
ATOM 3973 N N . ALA B 1 226 ? -4.355 -6.781 -1.808 1 98.81 226 ALA B N 1
ATOM 3974 C CA . ALA B 1 226 ? -4.355 -7.953 -2.678 1 98.81 226 ALA B CA 1
ATOM 3975 C C . ALA B 1 226 ? -5.773 -8.469 -2.904 1 98.81 226 ALA B C 1
ATOM 3977 O O . ALA B 1 226 ? -6.145 -8.805 -4.031 1 98.81 226 ALA B O 1
ATOM 3978 N N . LEU B 1 227 ? -6.555 -8.531 -1.845 1 98.88 227 LEU B N 1
ATOM 3979 C CA . LEU B 1 227 ? -7.938 -8.984 -1.938 1 98.88 227 LEU B CA 1
ATOM 3980 C C . LEU B 1 227 ? -8.734 -8.109 -2.895 1 98.88 227 LEU B C 1
ATOM 3982 O O . LEU B 1 227 ? -9.492 -8.609 -3.725 1 98.88 227 LEU B O 1
ATOM 3986 N N . ARG B 1 228 ? -8.547 -6.84 -2.775 1 98.38 228 ARG B N 1
ATOM 3987 C CA . ARG B 1 228 ? -9.266 -5.91 -3.648 1 98.38 228 ARG B CA 1
ATOM 3988 C C . ARG B 1 228 ? -8.875 -6.125 -5.105 1 98.38 228 ARG B C 1
ATOM 3990 O O . ARG B 1 228 ? -9.742 -6.191 -5.98 1 98.38 228 ARG B O 1
ATOM 3997 N N . VAL B 1 229 ? -7.633 -6.27 -5.379 1 98.31 229 VAL B N 1
ATOM 3998 C CA . VAL B 1 229 ? -7.148 -6.48 -6.738 1 98.31 229 VAL B CA 1
ATOM 3999 C C . VAL B 1 229 ? -7.727 -7.777 -7.297 1 98.31 229 VAL B C 1
ATOM 4001 O O . VAL B 1 229 ? -8.227 -7.805 -8.43 1 98.31 229 VAL B O 1
ATOM 4004 N N . VAL B 1 230 ? -7.676 -8.836 -6.504 1 98.88 230 VAL B N 1
ATOM 4005 C CA . VAL B 1 230 ? -8.203 -10.133 -6.922 1 98.88 230 VAL B CA 1
ATOM 4006 C C . VAL B 1 230 ? -9.695 -10.008 -7.234 1 98.88 230 VAL B C 1
ATOM 4008 O O . VAL B 1 230 ? -10.164 -10.508 -8.266 1 98.88 230 VAL B O 1
ATOM 4011 N N . ALA B 1 231 ? -10.406 -9.328 -6.398 1 98.75 231 ALA B N 1
ATOM 4012 C CA . ALA B 1 231 ? -11.844 -9.164 -6.598 1 98.75 231 ALA B CA 1
ATOM 4013 C C . ALA B 1 231 ? -12.133 -8.383 -7.875 1 98.75 231 ALA B C 1
ATOM 4015 O O . ALA B 1 231 ? -13.031 -8.742 -8.641 1 98.75 231 ALA B O 1
ATOM 4016 N N . ASP B 1 232 ? -11.406 -7.332 -8.094 1 97.38 232 ASP B N 1
ATOM 4017 C CA . ASP B 1 232 ? -11.578 -6.527 -9.297 1 97.38 232 ASP B CA 1
ATOM 4018 C C . ASP B 1 232 ? -11.328 -7.352 -10.555 1 97.38 232 ASP B C 1
ATOM 4020 O O . ASP B 1 232 ? -12.094 -7.281 -11.516 1 97.38 232 ASP B O 1
ATOM 4024 N N . LEU B 1 233 ? -10.25 -8.117 -10.508 1 98.62 233 LEU B N 1
ATOM 4025 C CA . LEU B 1 233 ? -9.906 -8.961 -11.648 1 98.62 233 LEU B CA 1
ATOM 4026 C C . LEU B 1 233 ? -10.977 -10.023 -11.883 1 98.62 233 LEU B C 1
ATOM 4028 O O . LEU B 1 233 ? -11.352 -10.297 -13.023 1 98.62 233 LEU B O 1
ATOM 4032 N N . ALA B 1 234 ? -11.43 -10.617 -10.812 1 98.75 234 ALA B N 1
ATOM 4033 C CA . ALA B 1 234 ? -12.422 -11.68 -10.922 1 98.75 234 ALA B CA 1
ATOM 4034 C C . ALA B 1 234 ? -13.75 -11.141 -11.453 1 98.75 234 ALA B C 1
ATOM 4036 O O . ALA B 1 234 ? -14.414 -11.797 -12.258 1 98.75 234 ALA B O 1
ATOM 4037 N N . LEU B 1 235 ? -14.117 -9.969 -11 1 97.31 235 LEU B N 1
ATOM 4038 C CA . LEU B 1 235 ? -15.344 -9.344 -11.477 1 97.31 235 LEU B CA 1
ATOM 4039 C C . LEU B 1 235 ? -15.289 -9.133 -12.992 1 97.31 235 LEU B C 1
ATOM 4041 O O . LEU B 1 235 ? -16.281 -9.352 -13.688 1 97.31 235 LEU B O 1
ATOM 4045 N N . GLU B 1 236 ? -14.148 -8.758 -13.422 1 97.12 236 GLU B N 1
ATOM 4046 C CA . GLU B 1 236 ? -14.039 -8.344 -14.82 1 97.12 236 GLU B CA 1
ATOM 4047 C C . GLU B 1 236 ? -13.695 -9.531 -15.719 1 97.12 236 GLU B C 1
ATOM 4049 O O . GLU B 1 236 ? -14.188 -9.625 -16.844 1 97.12 236 GLU B O 1
ATOM 4054 N N . PHE B 1 237 ? -12.852 -10.531 -15.18 1 98.5 237 PHE B N 1
ATOM 4055 C CA . PHE B 1 237 ? -12.242 -11.484 -16.094 1 98.5 237 PHE B CA 1
ATOM 4056 C C . PHE B 1 237 ? -12.391 -12.906 -15.578 1 98.5 237 PHE B C 1
ATOM 4058 O O . PHE B 1 237 ? -11.867 -13.852 -16.172 1 98.5 237 PHE B O 1
ATOM 4065 N N . GLY B 1 238 ? -13.117 -13.125 -14.508 1 97.56 238 GLY B N 1
ATOM 4066 C CA . GLY B 1 238 ? -13.164 -14.414 -13.836 1 97.56 238 GLY B CA 1
ATOM 4067 C C . GLY B 1 238 ? -13.727 -15.523 -14.711 1 97.56 238 GLY B C 1
ATOM 4068 O O . GLY B 1 238 ? -13.508 -16.703 -14.445 1 97.56 238 GLY B O 1
ATOM 4069 N N . GLU B 1 239 ? -14.453 -15.164 -15.727 1 97.06 239 GLU B N 1
ATOM 4070 C CA . GLU B 1 239 ? -15.023 -16.156 -16.641 1 97.06 239 GLU B CA 1
ATOM 4071 C C . GLU B 1 239 ? -14.055 -16.469 -17.781 1 97.06 239 GLU B C 1
ATOM 4073 O O . GLU B 1 239 ? -14.25 -17.453 -18.516 1 97.06 239 GLU B O 1
ATOM 4078 N N . GLU B 1 240 ? -13.008 -15.711 -17.906 1 97.69 240 GLU B N 1
ATOM 4079 C CA . GLU B 1 240 ? -12.102 -15.836 -19.047 1 97.69 240 GLU B CA 1
ATOM 4080 C C . GLU B 1 240 ? -10.789 -16.484 -18.625 1 97.69 240 GLU B C 1
ATOM 4082 O O . GLU B 1 240 ? -10.156 -17.172 -19.438 1 97.69 240 GLU B O 1
ATOM 4087 N N . VAL B 1 241 ? -10.375 -16.219 -17.453 1 98.5 241 VAL B N 1
ATOM 4088 C CA . VAL B 1 241 ? -9.07 -16.688 -17.016 1 98.5 241 VAL B CA 1
ATOM 4089 C C . VAL B 1 241 ? -9.133 -17.109 -15.555 1 98.5 241 VAL B C 1
ATOM 4091 O O . VAL B 1 241 ? -10.07 -16.75 -14.836 1 98.5 241 VAL B O 1
ATOM 4094 N N . GLU B 1 242 ? -8.125 -17.906 -15.156 1 98.75 242 GLU B N 1
ATOM 4095 C CA . GLU B 1 242 ? -7.984 -18.25 -13.742 1 98.75 242 GLU B CA 1
ATOM 4096 C C . GLU B 1 242 ? -7.258 -17.156 -12.977 1 98.75 242 GLU B C 1
ATOM 4098 O O . GLU B 1 242 ? -6.332 -16.531 -13.5 1 98.75 242 GLU B O 1
ATOM 4103 N N . ILE B 1 243 ? -7.727 -16.906 -11.789 1 98.94 243 ILE B N 1
ATOM 4104 C CA . ILE B 1 243 ? -7.066 -15.938 -10.922 1 98.94 243 ILE B CA 1
ATOM 4105 C C . ILE B 1 243 ? -6.387 -16.672 -9.758 1 98.94 243 ILE B C 1
ATOM 4107 O O . ILE B 1 243 ? -7.008 -17.484 -9.086 1 98.94 243 ILE B O 1
ATOM 4111 N N . ILE B 1 244 ? -5.094 -16.391 -9.586 1 98.94 244 ILE B N 1
ATOM 4112 C CA . ILE B 1 244 ? -4.328 -16.922 -8.469 1 98.94 244 ILE B CA 1
ATOM 4113 C C . ILE B 1 244 ? -3.986 -15.805 -7.492 1 98.94 244 ILE B C 1
ATOM 4115 O O . ILE B 1 244 ? -3.338 -14.82 -7.863 1 98.94 244 ILE B O 1
ATOM 4119 N N . GLY B 1 245 ? -4.441 -15.93 -6.262 1 98.88 245 GLY B N 1
ATOM 4120 C CA . GLY B 1 245 ? -4.234 -14.898 -5.258 1 98.88 245 GLY B CA 1
ATOM 4121 C C . GLY B 1 245 ? -2.906 -15.031 -4.531 1 98.88 245 GLY B C 1
ATOM 4122 O O . GLY B 1 245 ? -2.48 -16.141 -4.199 1 98.88 245 GLY B O 1
ATOM 4123 N N . VAL B 1 246 ? -2.232 -13.914 -4.305 1 98.56 246 VAL B N 1
ATOM 4124 C CA . VAL B 1 246 ? -0.998 -13.867 -3.531 1 98.56 246 VAL B CA 1
ATOM 4125 C C . VAL B 1 246 ? -0.908 -12.539 -2.779 1 98.56 246 VAL B C 1
ATOM 4127 O O . VAL B 1 246 ? -1.164 -11.477 -3.352 1 98.56 246 VAL B O 1
ATOM 4130 N N . GLY B 1 247 ? -0.591 -12.672 -1.466 1 98 247 GLY B N 1
ATOM 4131 C CA . GLY B 1 247 ? -0.374 -11.453 -0.699 1 98 247 GLY B CA 1
ATOM 4132 C C . GLY B 1 247 ? -0.966 -11.516 0.696 1 98 247 GLY B C 1
ATOM 4133 O O . GLY B 1 247 ? -2.182 -11.398 0.866 1 98 247 GLY B O 1
ATOM 4134 N N . GLY B 1 248 ? -0.139 -11.703 1.64 1 97.81 248 GLY B N 1
ATOM 4135 C CA . GLY B 1 248 ? -0.505 -11.539 3.037 1 97.81 248 GLY B CA 1
ATOM 4136 C C . GLY B 1 248 ? -1.299 -12.711 3.586 1 97.81 248 GLY B C 1
ATOM 4137 O O . GLY B 1 248 ? -1.987 -12.578 4.598 1 97.81 248 GLY B O 1
ATOM 4138 N N . ILE B 1 249 ? -1.292 -13.805 2.973 1 98.56 249 ILE B N 1
ATOM 4139 C CA . ILE B 1 249 ? -2.043 -14.977 3.402 1 98.56 249 ILE B CA 1
ATOM 4140 C C . ILE B 1 249 ? -1.289 -15.688 4.523 1 98.56 249 ILE B C 1
ATOM 4142 O O . ILE B 1 249 ? -0.122 -16.062 4.359 1 98.56 249 ILE B O 1
ATOM 4146 N N . ARG B 1 250 ? -2.033 -15.938 5.676 1 97.56 250 ARG B N 1
ATOM 4147 C CA . ARG B 1 250 ? -1.331 -16.484 6.836 1 97.56 250 ARG B CA 1
ATOM 4148 C C . ARG B 1 250 ? -2.023 -17.734 7.355 1 97.56 250 ARG B C 1
ATOM 4150 O O . ARG B 1 250 ? -1.421 -18.531 8.086 1 97.56 250 ARG B O 1
ATOM 4157 N N . ASN B 1 251 ? -3.281 -17.891 7.027 1 98.25 251 ASN B N 1
ATOM 4158 C CA . ASN B 1 251 ? -4.078 -18.953 7.633 1 98.25 251 ASN B CA 1
ATOM 4159 C C . ASN B 1 251 ? -5.273 -19.328 6.758 1 98.25 251 ASN B C 1
ATOM 4161 O O . ASN B 1 251 ? -5.438 -18.781 5.66 1 98.25 251 ASN B O 1
ATOM 4165 N N . GLY B 1 252 ? -6.035 -20.25 7.32 1 98.56 252 GLY B N 1
ATOM 4166 C CA . 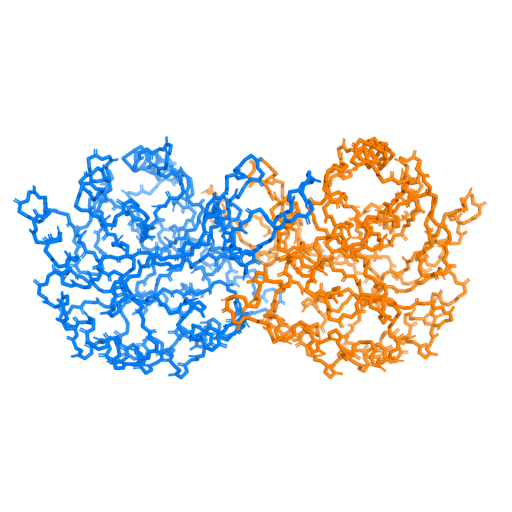GLY B 1 252 ? -7.176 -20.75 6.559 1 98.56 252 GLY B CA 1
ATOM 4167 C C . GLY B 1 252 ? -8.219 -19.672 6.297 1 98.56 252 GLY B C 1
ATOM 4168 O O . GLY B 1 252 ? -8.836 -19.656 5.23 1 98.56 252 GLY B O 1
ATOM 4169 N N . GLU B 1 253 ? -8.461 -18.812 7.223 1 98.69 253 GLU B N 1
ATOM 4170 C CA . GLU B 1 253 ? -9.414 -17.719 7.031 1 98.69 253 GLU B CA 1
ATOM 4171 C C . GLU B 1 253 ? -9.008 -16.844 5.855 1 98.69 253 GLU B C 1
ATOM 4173 O O . GLU B 1 253 ? -9.859 -16.438 5.055 1 98.69 253 GLU B O 1
ATOM 4178 N N . ASP B 1 254 ? -7.719 -16.547 5.785 1 98.75 254 ASP B N 1
ATOM 4179 C CA . ASP B 1 254 ? -7.215 -15.734 4.68 1 98.75 254 ASP B CA 1
ATOM 4180 C C . ASP B 1 254 ? -7.461 -16.422 3.338 1 98.75 254 ASP B C 1
ATOM 4182 O O . ASP B 1 254 ? -7.859 -15.773 2.369 1 98.75 254 ASP B O 1
ATOM 4186 N N . VAL B 1 255 ? -7.199 -17.719 3.287 1 98.88 255 VAL B N 1
ATOM 4187 C CA . VAL B 1 255 ? -7.406 -18.469 2.051 1 98.88 255 VAL B CA 1
ATOM 4188 C C . VAL B 1 255 ? -8.875 -18.375 1.632 1 98.88 255 VAL B C 1
ATOM 4190 O O . VAL B 1 255 ? -9.18 -18.094 0.469 1 98.88 255 VAL B O 1
ATOM 4193 N N . VAL B 1 256 ? -9.773 -18.547 2.551 1 98.88 256 VAL B N 1
ATOM 4194 C CA . VAL B 1 256 ? -11.203 -18.531 2.246 1 98.88 256 VAL B CA 1
ATOM 4195 C C . VAL B 1 256 ? -11.594 -17.125 1.758 1 98.88 256 VAL B C 1
ATOM 4197 O O . VAL B 1 256 ? -12.398 -17 0.826 1 98.88 256 VAL B O 1
ATOM 4200 N N . GLU B 1 257 ? -11.094 -16.109 2.312 1 98.94 257 GLU B N 1
ATOM 4201 C CA . GLU B 1 257 ? -11.352 -14.758 1.831 1 98.94 257 GLU B CA 1
ATOM 4202 C C . GLU B 1 257 ? -10.945 -14.602 0.37 1 98.94 257 GLU B C 1
ATOM 4204 O O . GLU B 1 257 ? -11.664 -13.984 -0.421 1 98.94 257 GLU B O 1
ATOM 4209 N N . PHE B 1 258 ? -9.805 -15.133 0.04 1 98.94 258 PHE B N 1
ATOM 4210 C CA . PHE B 1 258 ? -9.328 -15.031 -1.336 1 98.94 258 PHE B CA 1
ATOM 4211 C C . PHE B 1 258 ? -10.219 -15.844 -2.273 1 98.94 258 PHE B C 1
ATOM 4213 O O . PHE B 1 258 ? -10.484 -15.422 -3.4 1 98.94 258 PHE B O 1
ATOM 4220 N N . LEU B 1 259 ? -10.641 -17.016 -1.825 1 98.94 259 LEU B N 1
ATOM 4221 C CA . LEU B 1 259 ? -11.602 -17.766 -2.621 1 98.94 259 LEU B CA 1
ATOM 4222 C C . LEU B 1 259 ? -12.875 -16.953 -2.844 1 98.94 259 LEU B C 1
ATOM 4224 O O . LEU B 1 259 ? -13.336 -16.828 -3.98 1 98.94 259 LEU B O 1
ATOM 4228 N N . PHE B 1 260 ? -13.383 -16.375 -1.771 1 98.94 260 PHE B N 1
ATOM 4229 C CA . PHE B 1 260 ? -14.578 -15.547 -1.853 1 98.94 260 PHE B CA 1
ATOM 4230 C C . PHE B 1 260 ? -14.375 -14.391 -2.828 1 98.94 260 PHE B C 1
ATOM 4232 O O . PHE B 1 260 ? -15.305 -13.992 -3.525 1 98.94 260 PHE B O 1
ATOM 4239 N N . ALA B 1 261 ? -13.195 -13.898 -2.926 1 98.94 261 ALA B N 1
ATOM 4240 C CA . ALA B 1 261 ? -12.875 -12.766 -3.795 1 98.94 261 ALA B CA 1
ATOM 4241 C C . ALA B 1 261 ? -12.766 -13.211 -5.254 1 98.94 261 ALA B C 1
ATOM 4243 O O . ALA B 1 261 ? -12.742 -12.375 -6.16 1 98.94 261 ALA B O 1
ATOM 4244 N N . GLY B 1 262 ? -12.594 -14.492 -5.484 1 98.94 262 GLY B N 1
ATOM 4245 C CA . GLY B 1 262 ? -12.617 -14.977 -6.855 1 98.94 262 GLY B CA 1
ATOM 4246 C C . GLY B 1 262 ? -11.359 -15.727 -7.246 1 98.94 262 GLY B C 1
ATOM 4247 O O . GLY B 1 262 ? -11.234 -16.172 -8.383 1 98.94 262 GLY B O 1
ATOM 4248 N N . ALA B 1 263 ? -10.414 -15.898 -6.332 1 98.94 263 ALA B N 1
ATOM 4249 C CA . ALA B 1 263 ? -9.203 -16.656 -6.629 1 98.94 263 ALA B CA 1
ATOM 4250 C C . ALA B 1 263 ? -9.508 -18.156 -6.695 1 98.94 263 ALA B C 1
ATOM 4252 O O . ALA B 1 263 ? -10.266 -18.688 -5.879 1 98.94 263 ALA B O 1
ATOM 4253 N N . LYS B 1 264 ? -8.906 -18.766 -7.625 1 98.62 264 LYS B N 1
ATOM 4254 C CA . LYS B 1 264 ? -9.023 -20.219 -7.75 1 98.62 264 LYS B CA 1
ATOM 4255 C C . LYS B 1 264 ? -8.023 -20.922 -6.84 1 98.62 264 LYS B C 1
ATOM 4257 O O . LYS B 1 264 ? -8.289 -22.031 -6.359 1 98.62 264 LYS B O 1
ATOM 4262 N N . ALA B 1 265 ? -6.918 -20.344 -6.648 1 98.75 265 ALA B N 1
ATOM 4263 C CA . ALA B 1 265 ? -5.824 -20.812 -5.805 1 98.75 265 ALA B CA 1
ATOM 4264 C C . ALA B 1 265 ? -5.023 -19.641 -5.242 1 98.75 265 ALA B C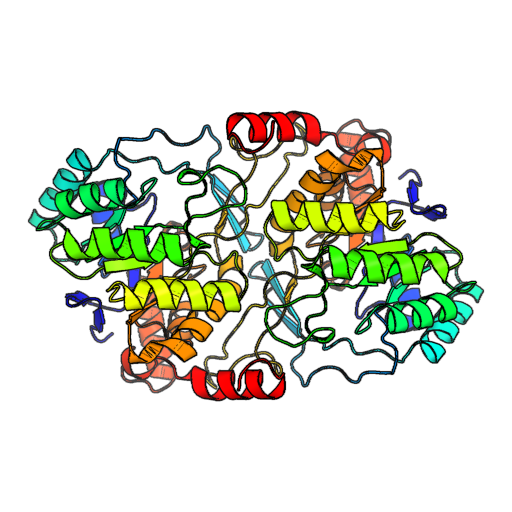 1
ATOM 4266 O O . ALA B 1 265 ? -5.238 -18.5 -5.625 1 98.75 265 ALA B O 1
ATOM 4267 N N . VAL B 1 266 ? -4.152 -20 -4.254 1 98.88 266 VAL B N 1
ATOM 4268 C CA . VAL B 1 266 ? -3.363 -18.938 -3.633 1 98.88 266 VAL B CA 1
ATOM 4269 C C . VAL B 1 266 ? -1.903 -19.375 -3.525 1 98.88 266 VAL B C 1
ATOM 4271 O O . VAL B 1 266 ? -1.596 -20.562 -3.621 1 98.88 266 VAL B O 1
ATOM 4274 N N . GLN B 1 267 ? -1.027 -18.391 -3.443 1 98.81 267 GLN B N 1
ATOM 4275 C CA . GLN B 1 267 ? 0.379 -18.594 -3.119 1 98.81 267 GLN B CA 1
ATOM 4276 C C . GLN B 1 267 ? 0.731 -17.969 -1.771 1 98.81 267 GLN B C 1
ATOM 4278 O O . GLN B 1 267 ? 0.277 -16.875 -1.45 1 98.81 267 GLN B O 1
ATOM 4283 N N . VAL B 1 268 ? 1.541 -18.688 -0.973 1 98.38 268 VAL B N 1
ATOM 4284 C CA . VAL B 1 268 ? 1.958 -18.203 0.344 1 98.38 268 VAL B CA 1
ATOM 4285 C C . VAL B 1 268 ? 3.479 -18.078 0.388 1 98.38 268 VAL B C 1
ATOM 4287 O O . VAL B 1 268 ? 4.199 -18.969 -0.065 1 98.38 268 VAL B O 1
ATOM 4290 N N . ALA B 1 269 ? 3.965 -16.938 0.952 1 95.25 269 ALA B N 1
ATOM 4291 C CA . ALA B 1 269 ? 5.406 -16.719 1.053 1 95.25 269 ALA B CA 1
ATOM 4292 C C . ALA B 1 269 ? 5.812 -16.406 2.488 1 95.25 269 ALA B C 1
ATOM 4294 O O . ALA B 1 269 ? 6.27 -17.281 3.223 1 95.25 269 ALA B O 1
ATOM 4295 N N . THR B 1 270 ? 5.469 -15.211 3 1 91.06 270 THR B N 1
ATOM 4296 C CA . THR B 1 270 ? 5.957 -14.711 4.281 1 91.06 270 THR B CA 1
ATOM 4297 C C . THR B 1 270 ? 5.496 -15.617 5.422 1 91.06 270 THR B C 1
ATOM 4299 O O . THR B 1 270 ? 6.273 -15.922 6.332 1 91.06 270 THR B O 1
ATOM 4302 N N . ALA B 1 271 ? 4.344 -16.062 5.395 1 92.19 271 ALA B N 1
ATOM 4303 C CA . ALA B 1 271 ? 3.789 -16.859 6.484 1 92.19 271 ALA B CA 1
ATOM 4304 C C . ALA B 1 271 ? 4.445 -18.234 6.543 1 92.19 271 ALA B C 1
ATOM 4306 O O . ALA B 1 271 ? 4.414 -18.891 7.578 1 92.19 271 ALA B O 1
ATOM 4307 N N . ALA B 1 272 ? 5.031 -18.656 5.469 1 91.5 272 ALA B N 1
ATOM 4308 C CA . ALA B 1 272 ? 5.648 -19.984 5.391 1 91.5 272 ALA B CA 1
ATOM 4309 C C . ALA B 1 272 ? 6.914 -20.047 6.242 1 91.5 272 ALA B C 1
ATOM 4311 O O . ALA B 1 272 ? 7.469 -21.125 6.461 1 91.5 272 ALA B O 1
ATOM 4312 N N . ARG B 1 273 ? 7.289 -18.938 6.715 1 87.5 273 ARG B N 1
ATOM 4313 C CA . ARG B 1 273 ? 8.422 -18.906 7.637 1 87.5 273 ARG B CA 1
ATOM 4314 C C . ARG B 1 273 ? 8.047 -19.531 8.977 1 87.5 273 ARG B C 1
ATOM 4316 O O . ARG B 1 273 ? 8.914 -20.016 9.711 1 87.5 273 ARG B O 1
ATOM 4323 N N . GLU B 1 274 ? 6.711 -19.531 9.227 1 89.5 274 GLU B N 1
ATOM 4324 C CA . GLU B 1 274 ? 6.328 -19.922 10.578 1 89.5 274 GLU B CA 1
ATOM 4325 C C . GLU B 1 274 ? 5.215 -20.969 10.555 1 89.5 274 GLU B C 1
ATOM 4327 O O . GLU B 1 274 ? 4.906 -21.578 11.586 1 89.5 274 GLU B O 1
ATOM 4332 N N . LYS B 1 275 ? 4.691 -21.172 9.445 1 95.38 275 LYS B N 1
ATOM 4333 C CA . LYS B 1 275 ? 3.537 -22.062 9.367 1 95.38 275 LYS B CA 1
ATOM 4334 C C . LYS B 1 275 ? 3.639 -23 8.164 1 95.38 275 LYS B C 1
ATOM 4336 O O . LYS B 1 275 ? 4.047 -22.578 7.078 1 95.38 275 LYS B O 1
ATOM 4341 N N . ASP B 1 276 ? 3.195 -24.188 8.406 1 98.06 276 ASP B N 1
ATOM 4342 C CA . ASP B 1 276 ? 3.221 -25.156 7.32 1 98.06 276 ASP B CA 1
ATOM 4343 C C . ASP B 1 276 ? 2.029 -24.969 6.387 1 98.06 276 ASP B C 1
ATOM 4345 O O . ASP B 1 276 ? 0.918 -24.672 6.836 1 98.06 276 ASP B O 1
ATOM 4349 N N . PHE B 1 277 ? 2.262 -25.219 5.113 1 98.44 277 PHE B N 1
ATOM 4350 C CA . PHE B 1 277 ? 1.2 -25.156 4.113 1 98.44 277 PHE B CA 1
ATOM 4351 C C . PHE B 1 277 ? 0.075 -26.125 4.453 1 98.44 277 PHE B C 1
ATOM 4353 O O . PHE B 1 277 ? -1.102 -25.797 4.277 1 98.44 277 PHE B O 1
ATOM 4360 N N . GLY B 1 278 ? 0.503 -27.25 4.934 1 98.19 278 GLY B N 1
ATOM 4361 C CA . GLY B 1 278 ? -0.472 -28.266 5.309 1 98.19 278 GLY B CA 1
ATOM 4362 C C . GLY B 1 278 ? -1.399 -27.812 6.422 1 98.19 278 GLY B C 1
ATOM 4363 O O . GLY B 1 278 ? -2.584 -28.141 6.426 1 98.19 278 GLY B O 1
ATOM 4364 N N . ASP B 1 279 ? -0.843 -27.094 7.383 1 98.38 279 ASP B N 1
ATOM 4365 C CA . ASP B 1 279 ? -1.668 -26.547 8.461 1 98.38 279 ASP B CA 1
ATOM 4366 C C . ASP B 1 279 ? -2.686 -25.547 7.922 1 98.38 279 ASP B C 1
ATOM 4368 O O . ASP B 1 279 ? -3.848 -25.562 8.328 1 98.38 279 ASP B O 1
ATOM 4372 N N . ILE B 1 280 ? -2.271 -24.734 7.02 1 98.5 280 ILE B N 1
ATOM 4373 C CA . ILE B 1 280 ? -3.168 -23.766 6.402 1 98.5 280 ILE B CA 1
ATOM 4374 C C . ILE B 1 280 ? -4.27 -24.5 5.633 1 98.5 280 ILE B C 1
ATOM 4376 O O . ILE B 1 280 ? -5.438 -24.109 5.699 1 98.5 280 ILE B O 1
ATOM 4380 N N . ALA B 1 281 ? -3.9 -25.547 4.941 1 98.44 281 ALA B N 1
ATOM 4381 C CA . ALA B 1 281 ? -4.867 -26.344 4.184 1 98.44 281 ALA B CA 1
ATOM 4382 C C . ALA B 1 281 ? -5.906 -26.969 5.109 1 98.44 281 ALA B C 1
ATOM 4384 O O . ALA B 1 281 ? -7.102 -26.953 4.809 1 98.44 281 ALA B O 1
ATOM 4385 N N . MET B 1 282 ? -5.434 -27.469 6.191 1 98.25 282 MET B N 1
ATOM 4386 C CA . MET B 1 282 ? -6.34 -28.078 7.156 1 98.25 282 MET B CA 1
ATOM 4387 C C . MET B 1 282 ? -7.305 -27.047 7.727 1 98.25 282 MET B C 1
ATOM 4389 O O . MET B 1 282 ? -8.508 -27.312 7.828 1 98.25 282 MET B O 1
ATOM 4393 N N . GLU B 1 283 ? -6.762 -25.922 8.117 1 98.5 283 GLU B N 1
ATOM 4394 C CA . GLU B 1 283 ? -7.605 -24.844 8.609 1 98.5 283 GLU B CA 1
ATOM 4395 C C . GLU B 1 283 ? -8.648 -24.438 7.57 1 98.5 283 GLU B C 1
ATOM 4397 O O . GLU B 1 283 ? -9.82 -24.25 7.902 1 98.5 283 GLU B O 1
ATOM 4402 N N . THR B 1 284 ? -8.219 -24.344 6.336 1 98.62 284 THR B N 1
ATOM 4403 C CA . THR B 1 284 ? -9.102 -23.969 5.242 1 98.62 284 THR B CA 1
ATOM 4404 C C . THR B 1 284 ? -10.25 -24.953 5.09 1 98.62 284 THR B C 1
ATOM 4406 O O . THR B 1 284 ? -11.406 -24.562 4.973 1 98.62 284 THR B O 1
ATOM 4409 N N . SER B 1 285 ? -9.883 -26.188 5.113 1 98.25 285 SER B N 1
ATOM 4410 C CA . SER B 1 285 ? -10.875 -27.234 4.992 1 98.25 285 SER B CA 1
ATOM 4411 C C . SER B 1 285 ? -11.922 -27.156 6.102 1 98.25 285 SER B C 1
ATOM 4413 O O . SER B 1 285 ? -13.125 -27.25 5.84 1 98.25 285 SER B O 1
ATOM 4415 N N . HIS B 1 286 ? -11.453 -26.953 7.301 1 98.25 286 HIS B N 1
ATOM 4416 C CA . HIS B 1 286 ? -12.336 -26.859 8.453 1 98.25 286 HIS B CA 1
ATOM 4417 C C . HIS B 1 286 ? -13.289 -25.672 8.328 1 98.25 286 HIS B C 1
ATOM 4419 O O . HIS B 1 286 ? -14.484 -25.797 8.586 1 98.25 286 HIS B O 1
ATOM 4425 N N . ILE B 1 287 ? -12.789 -24.594 7.906 1 98.62 287 ILE B N 1
ATOM 4426 C CA . ILE B 1 287 ? -13.57 -23.359 7.801 1 98.62 287 ILE B CA 1
ATOM 4427 C C . ILE B 1 287 ? -14.617 -23.516 6.699 1 98.62 287 ILE B C 1
ATOM 4429 O O . ILE B 1 287 ? -15.781 -23.141 6.879 1 98.62 287 ILE B O 1
ATOM 4433 N N . LEU B 1 288 ? -14.211 -24.047 5.566 1 98.44 288 LEU B N 1
ATOM 4434 C CA . LEU B 1 288 ? -15.148 -24.25 4.469 1 98.44 288 LEU B CA 1
ATOM 4435 C C . LEU B 1 288 ? -16.297 -25.156 4.902 1 98.44 288 LEU B C 1
ATOM 4437 O O . LEU B 1 288 ? -17.469 -24.859 4.625 1 98.44 288 LEU B O 1
ATOM 4441 N N . LYS B 1 289 ? -15.945 -26.172 5.602 1 97.88 289 LYS B N 1
ATOM 4442 C CA . LYS B 1 289 ? -16.969 -27.078 6.094 1 97.88 289 LYS B CA 1
ATOM 4443 C C . LYS B 1 289 ? -17.938 -26.375 7.047 1 97.88 28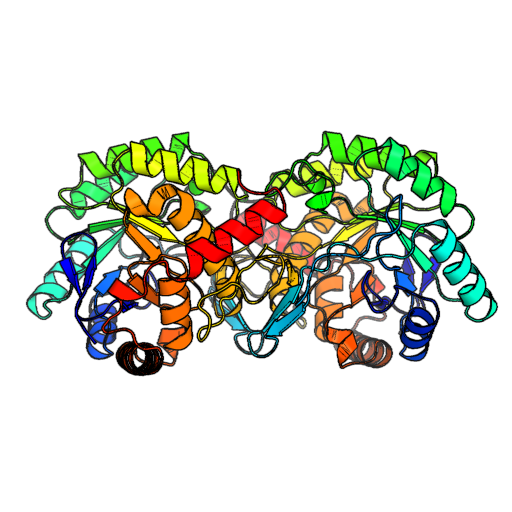9 LYS B C 1
ATOM 4445 O O . LYS B 1 289 ? -19.141 -26.531 6.938 1 97.88 289 LYS B O 1
ATOM 4450 N N . GLU B 1 290 ? -17.391 -25.641 7.914 1 98.12 290 GLU B N 1
ATOM 4451 C CA . GLU B 1 290 ? -18.203 -24.922 8.883 1 98.12 290 GLU B CA 1
ATOM 4452 C C . GLU B 1 290 ? -19.125 -23.922 8.195 1 98.12 290 GLU B C 1
ATOM 4454 O O . GLU B 1 290 ? -20.25 -23.688 8.664 1 98.12 290 GLU B O 1
ATOM 4459 N N . LEU B 1 291 ? -18.688 -23.406 7.062 1 98.25 291 LEU B N 1
ATOM 4460 C CA . LEU B 1 291 ? -19.469 -22.406 6.34 1 98.25 291 LEU B CA 1
ATOM 4461 C C . LEU B 1 291 ? -20.438 -23.062 5.359 1 98.25 291 LEU B C 1
ATOM 4463 O O . LEU B 1 291 ? -21.234 -22.391 4.715 1 98.25 291 LEU B O 1
ATOM 4467 N N . GLY B 1 292 ? -20.328 -24.375 5.16 1 97.5 292 GLY B N 1
ATOM 4468 C CA . GLY B 1 292 ? -21.281 -25.125 4.375 1 97.5 292 GLY B CA 1
ATOM 4469 C C . GLY B 1 292 ? -20.828 -25.375 2.947 1 97.5 292 GLY B C 1
ATOM 4470 O O . GLY B 1 292 ? -21.641 -25.672 2.074 1 97.5 292 GLY B O 1
ATOM 4471 N N . TYR B 1 293 ? -19.547 -25.234 2.713 1 97.5 293 TYR B N 1
ATOM 4472 C CA . TYR B 1 293 ? -19.031 -25.5 1.38 1 97.5 293 TYR B CA 1
ATOM 4473 C C . TYR B 1 293 ? -18.438 -26.906 1.305 1 97.5 293 TYR B C 1
ATOM 4475 O O . TYR B 1 293 ? -17.766 -27.359 2.232 1 97.5 293 TYR B O 1
ATOM 4483 N N . ASP B 1 294 ? -18.625 -27.578 0.234 1 94.25 294 ASP B N 1
ATOM 4484 C CA . ASP B 1 294 ? -18.109 -28.938 0.047 1 94.25 294 ASP B CA 1
ATOM 4485 C C . ASP B 1 294 ? -16.625 -28.922 -0.314 1 94.25 294 ASP B C 1
ATOM 4487 O O . ASP B 1 294 ? -15.922 -29.906 -0.13 1 94.25 294 ASP B O 1
ATOM 4491 N N . GLY B 1 295 ? -16.219 -27.766 -0.85 1 95.12 295 GLY B N 1
ATOM 4492 C CA . GLY B 1 295 ? -14.844 -27.594 -1.269 1 95.12 295 GLY B CA 1
ATOM 4493 C C . GLY B 1 295 ? -14.523 -26.188 -1.733 1 95.12 295 GLY B C 1
ATOM 4494 O O . GLY B 1 295 ? -15.406 -25.328 -1.798 1 95.12 295 GLY B O 1
ATOM 4495 N N . PRO B 1 296 ? -13.242 -26.031 -2.039 1 97.44 296 PRO B N 1
ATOM 4496 C CA . PRO B 1 296 ? -12.82 -24.688 -2.42 1 97.44 296 PRO B CA 1
ATOM 4497 C C . PRO B 1 296 ? -13.523 -24.172 -3.674 1 97.44 296 PRO B C 1
ATOM 4499 O O . PRO B 1 296 ? -13.828 -22.984 -3.775 1 97.44 296 PRO B O 1
ATOM 4502 N N . GLU B 1 297 ? -13.82 -25 -4.59 1 97.06 297 GLU B N 1
ATOM 4503 C CA . GLU B 1 297 ? -14.398 -24.594 -5.867 1 97.06 297 GLU B CA 1
ATOM 4504 C C . GLU B 1 297 ? -15.75 -23.922 -5.676 1 97.06 297 GLU B C 1
ATOM 4506 O O . GLU B 1 297 ? -16.078 -22.969 -6.383 1 97.06 297 GLU B O 1
ATOM 4511 N N . GLU B 1 298 ? -16.484 -24.359 -4.738 1 97.38 298 GLU B N 1
ATOM 4512 C CA . GLU B 1 298 ? -17.828 -23.828 -4.492 1 97.38 298 GLU B CA 1
ATOM 4513 C C . GLU B 1 298 ? -17.766 -22.438 -3.865 1 97.38 298 GLU B C 1
ATOM 4515 O O . GLU B 1 298 ? -18.719 -21.672 -3.934 1 97.38 298 GLU B O 1
ATOM 4520 N N . ALA B 1 299 ? -16.641 -22.172 -3.279 1 98.31 299 ALA B N 1
ATOM 4521 C CA . ALA B 1 299 ? -16.516 -20.922 -2.531 1 98.31 299 ALA B CA 1
ATOM 4522 C C . ALA B 1 299 ? -16.031 -19.797 -3.434 1 98.31 299 ALA B C 1
ATOM 4524 O O . ALA B 1 299 ? -16.109 -18.625 -3.068 1 98.31 299 ALA B O 1
ATOM 4525 N N . ILE B 1 300 ? -15.555 -20.094 -4.66 1 98.69 300 ILE B N 1
ATOM 4526 C CA . ILE B 1 300 ? -14.914 -19.125 -5.535 1 98.69 300 ILE B CA 1
ATOM 4527 C C . ILE B 1 300 ? -15.938 -18.062 -5.949 1 98.69 300 ILE B C 1
ATOM 4529 O O . ILE B 1 300 ? -16.984 -18.391 -6.516 1 98.69 300 ILE B O 1
ATOM 4533 N N . GLY B 1 301 ? -15.68 -16.797 -5.559 1 98.75 301 GLY B N 1
ATOM 4534 C CA . GLY B 1 301 ? -16.469 -15.664 -6.027 1 98.75 301 GLY B CA 1
ATOM 4535 C C . GLY B 1 301 ? -17.719 -15.438 -5.211 1 98.75 301 GLY B C 1
ATOM 4536 O O . GLY B 1 301 ? -18.594 -14.656 -5.602 1 98.75 301 GLY B O 1
ATOM 4537 N N . ALA B 1 302 ? -17.812 -16.094 -4.102 1 98.75 302 ALA B N 1
ATOM 4538 C CA . ALA B 1 302 ? -19.031 -16.016 -3.301 1 98.75 302 ALA B CA 1
ATOM 4539 C C . ALA B 1 302 ? -19.297 -14.578 -2.871 1 98.75 302 ALA B C 1
ATOM 4541 O O . ALA B 1 302 ? -20.453 -14.195 -2.656 1 98.75 302 ALA B O 1
ATOM 4542 N N . ALA B 1 303 ? -18.281 -13.742 -2.811 1 98.75 303 ALA B N 1
ATOM 4543 C CA . ALA B 1 303 ? -18.453 -12.383 -2.32 1 98.75 303 ALA B CA 1
ATOM 4544 C C . ALA B 1 303 ? -18.672 -11.406 -3.475 1 98.75 303 ALA B C 1
ATOM 4546 O O . ALA B 1 303 ? -19 -10.234 -3.254 1 98.75 303 ALA B O 1
ATOM 4547 N N . LEU B 1 304 ? -18.562 -11.805 -4.758 1 98.56 304 LEU B N 1
ATOM 4548 C CA . LEU B 1 304 ? -18.484 -10.906 -5.906 1 98.56 304 LEU B CA 1
ATOM 4549 C C . LEU B 1 304 ? -19.828 -10.219 -6.152 1 98.56 304 LEU B C 1
ATOM 4551 O O . LEU B 1 304 ? -19.875 -9.039 -6.504 1 98.56 304 LEU B O 1
ATOM 4555 N N . PRO B 1 305 ? -20.953 -10.906 -5.957 1 97.94 305 PRO B N 1
ATOM 4556 C CA . PRO B 1 305 ? -22.219 -10.211 -6.184 1 97.94 305 PRO B CA 1
ATOM 4557 C C . PRO B 1 305 ? -22.406 -9.008 -5.262 1 97.94 305 PRO B C 1
ATOM 4559 O O . PRO B 1 305 ? -22.75 -7.918 -5.723 1 97.94 305 PRO B O 1
ATOM 4562 N N . GLU B 1 306 ? -22.156 -9.188 -3.98 1 97.88 306 GLU B N 1
ATOM 4563 C CA . GLU B 1 306 ? -22.312 -8.078 -3.045 1 97.88 306 GLU B CA 1
ATOM 4564 C C . GLU B 1 306 ? -21.219 -7.023 -3.26 1 97.88 306 GLU B C 1
ATOM 4566 O O . GLU B 1 306 ? -21.484 -5.828 -3.111 1 97.88 306 GLU B O 1
ATOM 4571 N N . TYR B 1 307 ? -20.094 -7.434 -3.604 1 97.75 307 TYR B N 1
ATOM 4572 C CA . TYR B 1 307 ? -19.016 -6.496 -3.916 1 97.75 307 TYR B CA 1
ATOM 4573 C C . TYR B 1 307 ? -19.406 -5.594 -5.082 1 97.75 307 TYR B C 1
ATOM 4575 O O . TYR B 1 307 ? -19.266 -4.371 -5 1 97.75 307 TYR B O 1
ATOM 4583 N N . ARG B 1 308 ? -19.922 -6.188 -6.078 1 96.44 308 ARG B N 1
ATOM 4584 C CA . ARG B 1 308 ? -20.375 -5.441 -7.25 1 96.44 308 ARG B CA 1
ATOM 4585 C C . ARG B 1 308 ? -21.453 -4.43 -6.871 1 96.44 308 ARG B C 1
ATOM 4587 O O . ARG B 1 308 ? -21.422 -3.285 -7.332 1 96.44 308 ARG B O 1
ATOM 4594 N N . GLU B 1 309 ? -22.328 -4.848 -6.082 1 95.38 309 GLU B N 1
ATOM 4595 C CA . GLU B 1 309 ? -23.422 -3.975 -5.668 1 95.38 309 GLU B CA 1
ATOM 4596 C C . GLU B 1 309 ? -22.891 -2.768 -4.891 1 95.38 309 GLU B C 1
ATOM 4598 O O . GLU B 1 309 ? -23.344 -1.642 -5.105 1 95.38 309 GLU B O 1
ATOM 4603 N N . ARG B 1 310 ? -21.984 -3.004 -4.027 1 93.06 310 ARG B N 1
ATOM 4604 C CA . ARG B 1 310 ? -21.422 -1.908 -3.246 1 93.06 310 ARG B CA 1
ATOM 4605 C C . ARG B 1 310 ? -20.688 -0.917 -4.145 1 93.06 310 ARG B C 1
ATOM 4607 O O . ARG B 1 310 ? -20.828 0.297 -3.98 1 93.06 310 ARG B O 1
ATOM 4614 N N . LEU B 1 311 ? -19.938 -1.421 -5.082 1 89.88 311 LEU B N 1
ATOM 4615 C CA . LEU B 1 311 ? -19.203 -0.554 -6 1 89.88 311 LEU B CA 1
ATOM 4616 C C . LEU B 1 311 ? -20.172 0.263 -6.855 1 89.88 311 LEU B C 1
ATOM 4618 O O . LEU B 1 311 ? -19.922 1.436 -7.137 1 89.88 311 LEU B O 1
ATOM 4622 N N . ARG B 1 312 ? -21.203 -0.357 -7.262 1 89.12 312 ARG B N 1
ATOM 4623 C CA . ARG B 1 312 ? -22.219 0.335 -8.055 1 89.12 312 ARG B CA 1
ATOM 4624 C C . ARG B 1 312 ? -22.828 1.494 -7.273 1 89.12 312 ARG B C 1
ATOM 4626 O O . ARG B 1 312 ? -23.031 2.578 -7.824 1 89.12 312 ARG B O 1
ATOM 4633 N N . ARG B 1 313 ? -23.062 1.353 -6.023 1 85.56 313 ARG B N 1
ATOM 4634 C CA . ARG B 1 313 ? -23.656 2.377 -5.176 1 85.56 313 ARG B CA 1
ATOM 4635 C C . ARG B 1 313 ? -22.734 3.578 -5.031 1 85.56 313 ARG B C 1
ATOM 4637 O O . ARG B 1 313 ? -23.188 4.711 -4.859 1 85.56 313 ARG B O 1
ATOM 4644 N N . LEU B 1 314 ? -21.422 3.291 -5.207 1 79.38 314 LEU B N 1
ATOM 4645 C CA . LEU B 1 314 ? -20.438 4.363 -5.074 1 79.38 314 LEU B CA 1
ATOM 4646 C C . LEU B 1 314 ? -20.172 5.023 -6.426 1 79.38 314 LEU B C 1
ATOM 4648 O O . LEU B 1 314 ? -19.453 6.027 -6.496 1 79.38 314 LEU B O 1
ATOM 4652 N N . GLY B 1 315 ? -20.688 4.402 -7.418 1 74.25 315 GLY B N 1
ATOM 4653 C CA . GLY B 1 315 ? -20.469 4.91 -8.758 1 74.25 315 GLY B CA 1
ATOM 4654 C C . GLY B 1 315 ? -19.141 4.461 -9.359 1 74.25 315 GLY B C 1
ATOM 4655 O O . GLY B 1 315 ? -18.594 5.129 -10.234 1 74.25 315 GLY B O 1
ATOM 4656 N N . TRP B 1 316 ? -18.625 3.4 -8.852 1 67.25 316 TRP B N 1
ATOM 4657 C CA . TRP B 1 316 ? -17.312 2.947 -9.297 1 67.25 316 TRP B CA 1
ATOM 4658 C C . TRP B 1 316 ? -17.438 1.869 -10.367 1 67.25 316 TRP B C 1
ATOM 4660 O O . TRP B 1 316 ? -16.453 1.483 -10.992 1 67.25 316 TRP B O 1
ATOM 4670 N N . CYS B 1 317 ? -18.641 1.264 -10.477 1 53.91 317 CYS B N 1
ATOM 4671 C CA . CYS B 1 317 ? -18.844 0.263 -11.523 1 53.91 317 CYS B CA 1
ATOM 4672 C C . CYS B 1 317 ? -20.234 0.388 -12.133 1 53.91 317 CYS B C 1
ATOM 4674 O O . CYS B 1 317 ? -21.172 0.869 -11.477 1 53.91 317 CYS B O 1
ATOM 4676 N N . GLN B 1 318 ? -20.297 0.344 -13.531 1 49.41 318 GLN B N 1
ATOM 4677 C CA . GLN B 1 318 ? -21.609 0.256 -14.18 1 49.41 318 GLN B CA 1
ATOM 4678 C C . GLN B 1 318 ? -22.203 -1.14 -14.031 1 49.41 318 GLN B C 1
ATOM 4680 O O . GLN B 1 318 ? -21.469 -2.127 -13.938 1 49.41 318 GLN B O 1
#

Foldseek 3Di:
DPWFADQRDIFRAQEAADADDLQQFLVSVVVQVVLPGREYEYHAAFQAADQFFDDPQKDDPCVVFKIFGRGRRGHHHLVRSLVRQVVSVVPDDHAYEYEYEALAQVRLLVSQLSCAVRHQEYEYEQQDQVSDPHDPDTLQQDQVRLLSNLLSNVVRHDGAYEYEHELADDLVSLQSNVVSNLVSPHQEYEDYDFDDFDFDADPVVRATNGRVGTGGMAAQVFLVSQLVSLLSCCLVCLVRHAYETETHDQALVSQLSSQLSAHSHYHYYPNVVPHGSVRRRVRVCVVCVVVPHPGSNVSHNNCNVVVQVVCVVVVNHD/DPWFADQRDIFRAQEAADADDLQQFLVSVVVQVVLPGREYEYHAAFQAADQFFDDPQKDDPCVVFKIFGRGRRGHHHLVRVLVRQVVNVVVDDHAYEYEYEALAQVRLLVSQQSCAVRHQEYEYEQQDQVSDPHDPDTLQQDQVRLLSNLLSNVVRHDGAYEYEHELADDLVSLQSNVVSNLVSPHQEYEDYDFDDFDFDADPVVRATNGRVGTGGMAAQVFLVSQLVSLLSCCLVCLVRHAYETETHDAALVSQLSSQLSAHSHYHYYPNVVPHGSVRRRVRVCVVCVVVPHPGSNVSHNNNNVVVQVVCVVVVNHD

Sequence (636 aa):
MRPVEVLGKRWAHPIACASGALAAHRPGMENAVLRGAAAIFTKTVTESPREGHPGPVFVDYLDEGYALNAMGLPNPGPDRMVVEIEEFRDEFDVPVYASVAADGPEGFKRLARAFSGVADGLELNVSCPHAGKGYGAELGSDPEAVAEITEAAVRAFDGPVSVKLTPNVDRETLLEVAAAAIDAGAEALTAVNTLGPGLRIDLRTASPVLGAGVGGLSGPALKPIALRVVADLALEFGEEVEIIGVGGIRNGEDVVEFLFAGAKAVQVATAAREKDFGDIAMETSHILKELGYDGPEEAIGAALPEYRERLRRLGWCQMRPVEVLGKRWAHPIACASGALAAHRPGMENAVLRGAAAIFTKTVTESPREGHPGPVFVDYLDEGYALNAMGLPNPGPDRMVVEIEEFRDEFDVPVYASVAADGPEGFKRLARAFSGVADGLELNVSCPHAGKGYGAELGSDPEAVAEITEAAVRAFDGPVSVKLTPNVDRETLLEVAAAAIDAGAEALTAVNTLGPGLRIDLRTASPVLGAGVGGLSGPALKPIALRVVADLALEFGEEVEIIGVGGIRNGEDVVEFLFAGAKAVQVATAAREKDFGDIAMETSHILKELGYDGPEEAIGAALPEYRERLRRLGWCQ

Radius of gyration: 24.49 Å; Cα contacts (8 Å, |Δi|>4): 1687; chains: 2; bounding box: 47×72×55 Å

pLDDT: mean 94.52, std 9.99, range [42.84, 98.94]

Organism: Methanopyrus kandleri (strain AV19 / DSM 6324 / JCM 9639 / NBRC 100938) (NCBI:txid190192)

Secondary structure (DSSP, 8-state):
---EEETTEEESSSEEEPSSGGGSSHHHHHHHHHTT-S-EEPPPB-SS-B--PPSP-EEEEGGGTEEEE-----B--HHHHHHHHHHHHHH----EEEEE--SSHHHHHHHHHHHTTTSSEEEEE---TTTTTSTT--GGG-HHHHHHHHHHHHHH-SS-EEEEE-SSS-HHHHHHHHHHHHHTT-SEEEE---EEEE--EETTTTEESSTTS-EEEESGGGHHHHHHHHHHHHHHHTTTSEEEEESS--SHHHHHHHHHHT-SEEEE-GGGGTS-HHHHHHHHHHHHHHHT-SSHHHHTTTTHHHHHHHHHHHTS--/---EEETTEEESSSEEEPSSGGGSSHHHHHHHHHTT-S-EEPPPB-SS-B--PPSP-EEEEGGGTEEEE-----B--HHHHHHHHHHHHHH----EEEEE--SSHHHHHHHHHHHTTTSSEEEEE---TTTTTSTT--GGG-HHHHHHHHHHHHHH-SS-EEEEE-SSS-HHHHHHHHHHHHHTT-SEEEE---EEEE--EETTTTEESSTTS-EEEESGGGHHHHHHHHHHHHHHHTTTSEEEEESS--SHHHHHHHHHHT-SEEEE-GGGGTS-HHHHHHHHHHHHHHHT-SSHHHHTTTTHHHHHHHHHHHTS--

Nearest PDB structures (foldseek):
  3tq0-assembly1_B  TM=8.976E-01  e=6.805E-26  Leishmania major strain Friedlin
  3c61-assembly2_C  TM=8.971E-01  e=1.190E-25  Leishmania donovani
  6ebs-assembly1_B  TM=8.867E-01  e=2.081E-25  Leishmania major
  3oix-assembly1_A  TM=8.879E-01  e=4.386E-25  Streptococcus mutans
  6lzl-assembly1_A  TM=8.465E-01  e=3.840E-23  Homo sapiens

Solvent-accessible surface area (backbone atoms only — not comparable to full-atom values): 29908 Å² total; per-residue (Å²): 107,54,61,40,76,54,78,90,36,78,20,61,34,54,45,24,35,30,61,34,82,58,24,61,45,42,70,36,43,52,50,43,44,77,34,39,28,24,29,39,27,25,28,46,26,32,87,55,59,36,85,35,45,55,65,48,31,64,47,88,39,57,93,38,9,23,31,38,35,32,48,60,59,50,30,76,12,53,71,52,47,48,50,32,52,54,57,43,51,75,76,41,96,56,53,39,27,43,24,34,37,46,70,44,32,69,45,33,23,54,52,24,43,66,38,39,86,71,36,57,25,39,33,38,47,38,46,47,43,81,40,32,96,16,75,60,51,30,47,44,70,35,31,68,55,35,21,49,30,36,33,34,23,50,75,40,25,73,57,44,32,27,40,36,36,50,62,70,52,41,60,61,52,47,53,47,25,50,49,28,25,44,76,31,59,36,49,26,42,31,31,32,52,59,37,70,56,21,28,53,59,35,80,91,73,35,25,44,57,34,42,49,26,46,16,30,32,36,31,47,48,30,21,29,42,24,40,35,52,40,28,53,47,26,73,75,39,48,90,77,33,47,33,33,31,25,43,34,42,74,40,19,68,46,51,52,42,38,18,18,28,29,19,71,31,36,32,37,56,72,38,56,78,80,43,46,46,40,58,30,49,50,42,29,39,52,51,37,48,76,72,71,36,91,34,67,79,75,37,42,32,58,16,44,66,55,37,51,51,26,30,36,75,68,52,53,43,137,106,54,61,40,76,54,79,89,37,78,20,61,34,53,45,24,36,29,62,33,80,56,25,62,44,42,71,35,43,50,50,44,45,76,36,39,29,25,28,38,27,25,28,46,27,33,86,54,58,36,85,36,46,57,64,47,31,66,48,88,38,57,94,39,9,24,30,36,36,32,48,59,60,49,30,76,13,54,73,54,48,49,52,34,50,55,57,44,51,75,76,40,96,57,52,39,28,43,24,34,38,48,71,43,33,68,45,32,22,53,52,24,44,68,38,39,85,70,38,56,26,37,33,38,46,38,46,47,42,82,40,31,95,16,76,60,51,32,47,44,70,36,32,67,56,36,21,51,30,36,33,34,23,48,75,40,23,73,58,43,33,28,42,36,36,50,61,70,54,42,60,61,52,47,52,48,25,50,49,27,27,43,76,32,59,36,48,26,40,30,33,32,50,60,37,69,57,22,28,52,58,36,79,90,74,35,25,42,56,35,41,51,26,44,17,31,31,35,31,47,49,31,23,29,43,24,38,33,52,41,28,54,48,25,74,74,38,48,91,76,32,47,33,33,32,24,43,33,39,72,39,17,68,46,51,50,43,38,18,19,28,29,18,72,30,35,33,35,54,73,39,56,78,80,43,45,44,39,56,29,49,50,42,30,39,54,50,36,48,74,72,70,36,92,34,66,76,74,36,41,33,57,18,43,67,54,36,52,51,25,31,37,77,68,52,54,42,136